Protein AF-0000000065977232 (afdb_homodimer)

Structure (mmCIF, N/CA/C/O backbone):
data_AF-0000000065977232-model_v1
#
loop_
_entity.id
_entity.type
_entity.pdbx_description
1 polymer 'Labda-7,13(16),14-triene synthase'
#
loop_
_atom_site.group_PDB
_atom_site.id
_atom_site.type_symbol
_atom_site.label_atom_id
_atom_site.label_alt_id
_atom_site.label_comp_id
_atom_site.label_asym_id
_atom_site.label_entity_id
_atom_site.label_seq_id
_atom_site.pdbx_PDB_ins_code
_atom_site.Cartn_x
_atom_site.Cartn_y
_atom_site.Cartn_z
_atom_site.occupancy
_atom_site.B_iso_or_equiv
_atom_site.auth_seq_id
_atom_site.auth_comp_id
_atom_site.auth_asym_id
_atom_site.auth_atom_id
_atom_site.pdbx_PDB_model_num
ATOM 1 N N . MET A 1 1 ? -67 -43.469 0.6 1 23.38 1 MET A N 1
ATOM 2 C CA . MET A 1 1 ? -65.938 -43.656 -0.356 1 23.38 1 MET A CA 1
ATOM 3 C C . MET A 1 1 ? -64.562 -43.375 0.299 1 23.38 1 MET A C 1
ATOM 5 O O . MET A 1 1 ? -64.438 -42.438 1.059 1 23.38 1 MET A O 1
ATOM 9 N N . GLY A 1 2 ? -63.688 -44.438 0.351 1 19.88 2 GLY A N 1
ATOM 10 C CA . GLY A 1 2 ? -62.531 -44.906 1.074 1 19.88 2 GLY A CA 1
ATOM 11 C C . GLY A 1 2 ? -61.312 -44 0.884 1 19.88 2 GLY A C 1
ATOM 12 O O . GLY A 1 2 ? -61 -43.625 -0.24 1 19.88 2 GLY A O 1
ATOM 13 N N . ARG A 1 3 ? -61.094 -43.094 1.854 1 22.22 3 ARG A N 1
ATOM 14 C CA . ARG A 1 3 ? -60.031 -42.125 2.018 1 22.22 3 ARG A CA 1
ATOM 15 C C . ARG A 1 3 ? -58.656 -42.75 1.836 1 22.22 3 ARG A C 1
ATOM 17 O O . ARG A 1 3 ? -58.219 -43.531 2.668 1 22.22 3 ARG A O 1
ATOM 24 N N . ARG A 1 4 ? -58.406 -43.156 0.494 1 19.97 4 ARG A N 1
ATOM 25 C CA . ARG A 1 4 ? -57.188 -43.906 0.153 1 19.97 4 ARG A CA 1
ATOM 26 C C . ARG A 1 4 ? -55.969 -43.281 0.789 1 19.97 4 ARG A C 1
ATOM 28 O O . ARG A 1 4 ? -55.844 -42.031 0.848 1 19.97 4 ARG A O 1
ATOM 35 N N . ALA A 1 5 ? -55.219 -44.125 1.531 1 22.23 5 ALA A N 1
ATOM 36 C CA . ALA A 1 5 ? -54.031 -44.219 2.361 1 22.23 5 ALA A CA 1
ATOM 37 C C . ALA A 1 5 ? -52.781 -43.781 1.586 1 22.23 5 ALA A C 1
ATOM 39 O O . ALA A 1 5 ? -52.375 -44.469 0.633 1 22.23 5 ALA A O 1
ATOM 40 N N . ARG A 1 6 ? -52.625 -42.406 1.235 1 21.67 6 ARG A N 1
ATOM 41 C CA . ARG A 1 6 ? -51.5 -41.906 0.473 1 21.67 6 ARG A CA 1
ATOM 42 C C . ARG A 1 6 ? -50.188 -42.375 1.101 1 21.67 6 ARG A C 1
ATOM 44 O O . ARG A 1 6 ? -49.875 -42 2.232 1 21.67 6 ARG A O 1
ATOM 51 N N . SER A 1 7 ? -49.906 -43.625 1.004 1 17.41 7 SER A N 1
ATOM 52 C CA . SER A 1 7 ? -48.719 -44.25 1.588 1 17.41 7 SER A CA 1
ATOM 53 C C . SER A 1 7 ? -47.438 -43.562 1.117 1 17.41 7 SER A C 1
ATOM 55 O O . SER A 1 7 ? -47.25 -43.312 -0.078 1 17.41 7 SER A O 1
ATOM 57 N N . ALA A 1 8 ? -46.938 -42.656 1.9 1 23.11 8 ALA A N 1
ATOM 58 C CA . ALA A 1 8 ? -45.688 -41.906 1.787 1 23.11 8 ALA A CA 1
ATOM 59 C C . ALA A 1 8 ? -44.5 -42.844 1.579 1 23.11 8 ALA A C 1
ATOM 61 O O . ALA A 1 8 ? -44.125 -43.594 2.484 1 23.11 8 ALA A O 1
ATOM 62 N N . ARG A 1 9 ? -44.375 -43.531 0.341 1 20.23 9 ARG A N 1
ATOM 63 C CA . ARG A 1 9 ? -43.281 -44.5 0.112 1 20.23 9 ARG A CA 1
ATOM 64 C C . ARG A 1 9 ? -41.938 -43.844 0.364 1 20.23 9 ARG A C 1
ATOM 66 O O . ARG A 1 9 ? -41.719 -42.688 0.032 1 20.23 9 ARG A O 1
ATOM 73 N N . SER A 1 10 ? -41.219 -44.312 1.379 1 20.75 10 SER A N 1
ATOM 74 C CA . SER A 1 10 ? -39.875 -44.125 1.963 1 20.75 10 SER A CA 1
ATOM 75 C C . SER A 1 10 ? -38.781 -44.344 0.922 1 20.75 10 SER A C 1
ATOM 77 O O . SER A 1 10 ? -38.656 -45.406 0.351 1 20.75 10 SER A O 1
ATOM 79 N N . PHE A 1 11 ? -38.625 -43.406 -0.087 1 22.86 11 PHE A N 1
ATOM 80 C CA . PHE A 1 11 ? -37.562 -43.625 -1.076 1 22.86 11 PHE A CA 1
ATOM 81 C C . PHE A 1 11 ? -36.219 -43.938 -0.397 1 22.86 11 PHE A C 1
ATOM 83 O O . PHE A 1 11 ? -35.719 -43.125 0.397 1 22.86 11 PHE A O 1
ATOM 90 N N . GLY A 1 12 ? -35.938 -45.188 -0.015 1 20.08 12 GLY A N 1
ATOM 91 C CA . GLY A 1 12 ? -34.719 -45.781 0.516 1 20.08 12 GLY A CA 1
ATOM 92 C C . GLY A 1 12 ? -33.5 -45.469 -0.334 1 20.08 12 GLY A C 1
ATOM 93 O O . GLY A 1 12 ? -33.375 -45.969 -1.457 1 20.08 12 GLY A O 1
ATOM 94 N N . VAL A 1 13 ? -33.031 -44.219 -0.534 1 23.62 13 VAL A N 1
ATOM 95 C CA . VAL A 1 13 ? -31.859 -43.969 -1.356 1 23.62 13 VAL A CA 1
ATOM 96 C C . VAL A 1 13 ? -30.688 -44.812 -0.846 1 23.62 13 VAL A C 1
ATOM 98 O O . VAL A 1 13 ? -30.359 -44.781 0.341 1 23.62 13 VAL A O 1
ATOM 101 N N . SER A 1 14 ? -30.547 -46.031 -1.327 1 21.69 14 SER A N 1
ATOM 102 C CA . SER A 1 14 ? -29.453 -46.969 -1.053 1 21.69 14 SER A CA 1
ATOM 103 C C . SER A 1 14 ? -28.094 -46.25 -1.173 1 21.69 14 SER A C 1
ATOM 105 O O . SER A 1 14 ? -27.875 -45.5 -2.105 1 21.69 14 SER A O 1
ATOM 107 N N . PRO A 1 15 ? -27.312 -46.125 -0.093 1 22.8 15 PRO A N 1
ATOM 108 C CA . PRO A 1 15 ? -26 -45.531 0.129 1 22.8 15 PRO A CA 1
ATOM 109 C C . PRO A 1 15 ? -24.906 -46.156 -0.752 1 22.8 15 PRO A C 1
ATOM 111 O O . PRO A 1 15 ? -24.531 -47.312 -0.55 1 22.8 15 PRO A O 1
ATOM 114 N N . LEU A 1 16 ? -25.047 -46.281 -2.049 1 21.75 16 LEU A N 1
ATOM 115 C CA . LEU A 1 16 ? -24.109 -47.125 -2.818 1 21.75 16 LEU A CA 1
ATOM 116 C C . LEU A 1 16 ? -22.672 -46.625 -2.627 1 21.75 16 LEU A C 1
ATOM 118 O O . LEU A 1 16 ? -21.812 -46.875 -3.473 1 21.75 16 LEU A O 1
ATOM 122 N N . TRP A 1 17 ? -22.328 -45.781 -1.615 1 21.39 17 TRP A N 1
ATOM 123 C CA . TRP A 1 17 ? -20.953 -45.312 -1.669 1 21.39 17 TRP A CA 1
ATOM 124 C C . TRP A 1 17 ? -19.969 -46.438 -1.488 1 21.39 17 TRP A C 1
ATOM 126 O O . TRP A 1 17 ? -19.844 -47 -0.397 1 21.39 17 TRP A O 1
ATOM 136 N N . GLY A 1 18 ? -19.906 -47.406 -2.402 1 22.38 18 GLY A N 1
ATOM 137 C CA . GLY A 1 18 ? -18.906 -48.469 -2.309 1 22.38 18 GLY A CA 1
ATOM 138 C C . GLY A 1 18 ? -17.516 -47.938 -1.989 1 22.38 18 GLY A C 1
ATOM 139 O O . GLY A 1 18 ? -17.188 -46.812 -2.332 1 22.38 18 GLY A O 1
ATOM 140 N N . GLY A 1 19 ? -16.891 -48.406 -0.913 1 22.62 19 GLY A N 1
ATOM 141 C CA . GLY A 1 19 ? -15.602 -48.219 -0.288 1 22.62 19 GLY A CA 1
ATOM 142 C C . GLY A 1 19 ? -14.438 -48.438 -1.238 1 22.62 19 GLY A C 1
ATOM 143 O O . GLY A 1 19 ? -14.25 -49.562 -1.734 1 22.62 19 GLY A O 1
ATOM 144 N N . VAL A 1 20 ? -14.172 -47.562 -2.221 1 23.55 20 VAL A N 1
ATOM 145 C CA . VAL A 1 20 ? -13 -47.781 -3.057 1 23.55 20 VAL A CA 1
ATOM 146 C C . VAL A 1 20 ? -11.781 -48.031 -2.176 1 23.55 20 VAL A C 1
ATOM 148 O O . VAL A 1 20 ? -11.414 -47.188 -1.351 1 23.55 20 VAL A O 1
ATOM 151 N N . SER A 1 21 ? -11.617 -49.219 -1.76 1 23.78 21 SER A N 1
ATOM 152 C CA . SER A 1 21 ? -10.375 -49.656 -1.127 1 23.78 21 SER A CA 1
ATOM 153 C C . SER A 1 21 ? -9.164 -49.25 -1.953 1 23.78 21 SER A C 1
ATOM 155 O O . SER A 1 21 ? -9.008 -49.688 -3.1 1 23.78 21 SER A O 1
ATOM 157 N N . VAL A 1 22 ? -8.719 -48.094 -1.783 1 25.11 22 VAL A N 1
ATOM 158 C CA . VAL A 1 22 ? -7.422 -47.719 -2.346 1 25.11 22 VAL A CA 1
ATOM 159 C C . VAL A 1 22 ? -6.344 -48.688 -1.833 1 25.11 22 VAL A C 1
ATOM 161 O O . VAL A 1 22 ? -6.074 -48.719 -0.631 1 25.11 22 VAL A O 1
ATOM 164 N N . ARG A 1 23 ? -6.328 -49.875 -2.393 1 27.67 23 ARG A N 1
ATOM 165 C CA . ARG A 1 23 ? -5.191 -50.75 -2.148 1 27.67 23 ARG A CA 1
ATOM 166 C C . ARG A 1 23 ? -3.881 -50 -2.164 1 27.67 23 ARG A C 1
ATOM 168 O O . ARG A 1 23 ? -3.672 -49.125 -3.025 1 27.67 23 ARG A O 1
ATOM 175 N N . SER A 1 24 ? -3.279 -49.938 -1.035 1 27.5 24 SER A N 1
ATOM 176 C CA . SER A 1 24 ? -1.932 -49.469 -0.716 1 27.5 24 SER A CA 1
ATOM 177 C C . SER A 1 24 ? -0.897 -50.125 -1.63 1 27.5 24 SER A C 1
ATOM 179 O O . SER A 1 24 ? -0.498 -51.281 -1.411 1 27.5 24 SER A O 1
ATOM 181 N N . GLY A 1 25 ? -1.212 -50.312 -2.908 1 25.94 25 GLY A N 1
ATOM 182 C CA . GLY A 1 25 ? -0.118 -50.969 -3.625 1 25.94 25 GLY A CA 1
ATOM 183 C C . GLY A 1 25 ? 1.248 -50.469 -3.193 1 25.94 25 GLY A C 1
ATOM 184 O O . GLY A 1 25 ? 1.358 -49.406 -2.566 1 25.94 25 GLY A O 1
ATOM 185 N N . ASP A 1 26 ? 2.242 -51.406 -3.242 1 28.53 26 ASP A N 1
ATOM 186 C CA . ASP A 1 26 ? 3.666 -51.312 -2.938 1 28.53 26 ASP A CA 1
ATOM 187 C C . ASP A 1 26 ? 4.273 -50.031 -3.541 1 28.53 26 ASP A C 1
ATOM 189 O O . ASP A 1 26 ? 4.219 -49.844 -4.758 1 28.53 26 ASP A O 1
ATOM 193 N N . ARG A 1 27 ? 4.301 -49.031 -2.836 1 31.41 27 ARG A N 1
ATOM 194 C CA . ARG A 1 27 ? 4.902 -47.719 -2.988 1 31.41 27 ARG A CA 1
ATOM 195 C C . ARG A 1 27 ? 6.336 -47.812 -3.494 1 31.41 27 ARG A C 1
ATOM 197 O O . ARG A 1 27 ? 7.219 -47.094 -3.021 1 31.41 27 ARG A O 1
ATOM 204 N N . GLY A 1 28 ? 6.68 -49.125 -3.951 1 28.34 28 GLY A N 1
ATOM 205 C CA . GLY A 1 28 ? 8.133 -49.125 -4 1 28.34 28 GLY A CA 1
ATOM 206 C C . GLY A 1 28 ? 8.711 -47.906 -4.719 1 28.34 28 GLY A C 1
ATOM 207 O O . GLY A 1 28 ? 9.562 -47.219 -4.176 1 28.34 28 GLY A O 1
ATOM 208 N N . GLU A 1 29 ? 8.922 -48.188 -6.074 1 31.62 29 GLU A N 1
ATOM 209 C CA . GLU A 1 29 ? 10.039 -47.625 -6.832 1 31.62 29 GLU A CA 1
ATOM 210 C C . GLU A 1 29 ? 9.828 -46.125 -7.098 1 31.62 29 GLU A C 1
ATOM 212 O O . GLU A 1 29 ? 8.82 -45.75 -7.688 1 31.62 29 GLU A O 1
ATOM 217 N N . ALA A 1 30 ? 10.305 -45.281 -6.285 1 35.72 30 ALA A N 1
ATOM 218 C CA . ALA A 1 30 ? 10.484 -43.844 -6.531 1 35.72 30 ALA A CA 1
ATOM 219 C C . ALA A 1 30 ? 10.797 -43.562 -8 1 35.72 30 ALA A C 1
ATOM 221 O O . ALA A 1 30 ? 11.812 -44.062 -8.523 1 35.72 30 ALA A O 1
ATOM 222 N N . ALA A 1 31 ? 9.898 -43.438 -8.883 1 37.47 31 ALA A N 1
ATOM 223 C CA . ALA A 1 31 ? 10.156 -43 -10.25 1 37.47 31 ALA A CA 1
ATOM 224 C C . ALA A 1 31 ? 11.266 -41.938 -10.273 1 37.47 31 ALA A C 1
ATOM 226 O O . ALA A 1 31 ? 11.203 -40.938 -9.539 1 37.47 31 ALA A O 1
ATOM 227 N N . VAL A 1 32 ? 12.531 -42.25 -10.461 1 35.19 32 VAL A N 1
ATOM 228 C CA . VAL A 1 32 ? 13.703 -41.406 -10.672 1 35.19 32 VAL A CA 1
ATOM 229 C C . VAL A 1 32 ? 13.336 -40.25 -11.586 1 35.19 32 VAL A C 1
ATOM 231 O O . VAL A 1 32 ? 13.234 -40.406 -12.805 1 35.19 32 VAL A O 1
ATOM 234 N N . GLY A 1 33 ? 12.211 -39.469 -11.445 1 42.53 33 GLY A N 1
ATOM 235 C CA . GLY A 1 33 ? 12.125 -38.281 -12.297 1 42.53 33 GLY A CA 1
ATOM 236 C C . GLY A 1 33 ? 13.469 -37.625 -12.523 1 42.53 33 GLY A C 1
ATOM 237 O O . GLY A 1 33 ? 14.422 -37.844 -11.773 1 42.53 33 GLY A O 1
ATOM 238 N N . GLY A 1 34 ? 13.797 -37.312 -13.922 1 53.53 34 GLY A N 1
ATOM 239 C CA . GLY A 1 34 ? 15.031 -36.625 -14.234 1 53.53 34 GLY A CA 1
ATOM 240 C C . GLY A 1 34 ? 15.359 -35.5 -13.242 1 53.53 34 GLY A C 1
ATOM 241 O O . GLY A 1 34 ? 14.547 -35.188 -12.375 1 53.53 34 GLY A O 1
ATOM 242 N N . LEU A 1 35 ? 16.641 -35.094 -13.156 1 67.12 35 LEU A N 1
ATOM 243 C CA . LEU A 1 35 ? 17.234 -34 -12.375 1 67.12 35 LEU A CA 1
ATOM 244 C C . LEU A 1 35 ? 16.438 -32.719 -12.57 1 67.12 35 LEU A C 1
ATOM 246 O O . LEU A 1 35 ? 16.109 -32.344 -13.695 1 67.12 35 LEU A O 1
ATOM 250 N N . TRP A 1 36 ? 15.641 -32.219 -11.547 1 79.88 36 TRP A N 1
ATOM 251 C CA . TRP A 1 36 ? 14.93 -30.953 -11.445 1 79.88 36 TRP A CA 1
ATOM 252 C C . TRP A 1 36 ? 13.484 -31.094 -11.922 1 79.88 36 TRP A C 1
ATOM 254 O O . TRP A 1 36 ? 12.961 -30.219 -12.609 1 79.88 36 TRP A O 1
ATOM 264 N N . GLU A 1 37 ? 12.883 -32.281 -11.773 1 81.88 37 GLU A N 1
ATOM 265 C CA . GLU A 1 37 ? 11.492 -32.469 -12.164 1 81.88 37 GLU A CA 1
ATOM 266 C C . GLU A 1 37 ? 10.539 -31.859 -11.141 1 81.88 37 GLU A C 1
ATOM 268 O O . GLU A 1 37 ? 10.609 -32.188 -9.953 1 81.88 37 GLU A O 1
ATOM 273 N N . VAL A 1 38 ? 9.586 -31 -11.641 1 85.75 38 VAL A N 1
ATOM 274 C CA . VAL A 1 38 ? 8.555 -30.406 -10.789 1 85.75 38 VAL A CA 1
ATOM 275 C C . VAL A 1 38 ? 7.492 -31.438 -10.461 1 85.75 38 VAL A C 1
ATOM 277 O O . VAL A 1 38 ? 7.051 -32.188 -11.336 1 85.75 38 VAL A O 1
ATOM 280 N N . PRO A 1 39 ? 7.113 -31.562 -9.188 1 87.75 39 PRO A N 1
ATOM 281 C CA . PRO A 1 39 ? 6.086 -32.531 -8.812 1 87.75 39 PRO A CA 1
ATOM 282 C C . PRO A 1 39 ? 4.797 -32.375 -9.609 1 87.75 39 PRO A C 1
ATOM 284 O O . PRO A 1 39 ? 4.402 -31.25 -9.93 1 87.75 39 PRO A O 1
ATOM 287 N N . ASP A 1 40 ? 4.164 -33.5 -9.828 1 87.19 40 ASP A N 1
ATOM 288 C CA . ASP A 1 40 ? 2.959 -33.5 -10.648 1 87.19 40 ASP A CA 1
ATOM 289 C C . ASP A 1 40 ? 1.702 -33.531 -9.781 1 87.19 40 ASP A C 1
ATOM 291 O O . ASP A 1 40 ? 1.176 -34.625 -9.492 1 87.19 40 ASP A O 1
ATOM 295 N N . PHE A 1 41 ? 1.209 -32.438 -9.398 1 91 41 PHE A N 1
ATOM 296 C CA . PHE A 1 41 ? -0.028 -32.344 -8.633 1 91 41 PHE A CA 1
ATOM 297 C C . PHE A 1 41 ? -1.142 -31.734 -9.477 1 91 41 PHE A C 1
ATOM 299 O O . PHE A 1 41 ? -2.219 -31.422 -8.961 1 91 41 PHE A O 1
ATOM 306 N N . TRP A 1 42 ? -0.962 -31.562 -10.703 1 87.81 42 TRP A N 1
ATOM 307 C CA . TRP A 1 42 ? -1.841 -30.797 -11.578 1 87.81 42 TRP A CA 1
ATOM 308 C C . TRP A 1 42 ? -3.172 -31.516 -11.781 1 87.81 42 TRP A C 1
ATOM 310 O O . TRP A 1 42 ? -4.195 -30.875 -12.023 1 87.81 42 TRP A O 1
ATOM 320 N N . GLY A 1 43 ? -3.182 -32.812 -11.695 1 90.38 43 GLY A N 1
ATOM 321 C CA . GLY A 1 43 ? -4.398 -33.594 -11.859 1 90.38 43 GLY A CA 1
ATOM 322 C C . GLY A 1 43 ? -5.461 -33.25 -10.828 1 90.38 43 GLY A C 1
ATOM 323 O O . GLY A 1 43 ? -6.633 -33.594 -11 1 90.38 43 GLY A O 1
ATOM 324 N N . LEU A 1 44 ? -5.09 -32.562 -9.781 1 94.94 44 LEU A N 1
ATOM 325 C CA . LEU A 1 44 ? -6.008 -32.188 -8.711 1 94.94 44 LEU A CA 1
ATOM 326 C C . LEU A 1 44 ? -6.922 -31.047 -9.133 1 94.94 44 LEU A C 1
ATOM 328 O O . LEU A 1 44 ? -7.93 -30.781 -8.484 1 94.94 44 LEU A O 1
ATOM 332 N N . PHE A 1 45 ? -6.59 -30.375 -10.242 1 96.31 45 PHE A N 1
ATOM 333 C CA . PHE A 1 45 ? -7.293 -29.141 -10.594 1 96.31 45 PHE A CA 1
ATOM 334 C C . PHE A 1 45 ? -7.727 -29.172 -12.055 1 96.31 45 PHE A C 1
ATOM 336 O O . PHE A 1 45 ? -6.992 -29.656 -12.914 1 96.31 45 PHE A O 1
ATOM 343 N N . PRO A 1 46 ? -8.938 -28.656 -12.32 1 94.75 46 PRO A N 1
ATOM 344 C CA . PRO A 1 46 ? -9.336 -28.484 -13.719 1 94.75 46 PRO A CA 1
ATOM 345 C C . PRO A 1 46 ? -8.578 -27.375 -14.43 1 94.75 46 PRO A C 1
ATOM 347 O O . PRO A 1 46 ? -8.023 -26.484 -13.781 1 94.75 46 PRO A O 1
ATOM 350 N N . SER A 1 47 ? -8.453 -27.453 -15.695 1 92.31 47 SER A N 1
ATOM 351 C CA . SER A 1 47 ? -7.781 -26.438 -16.484 1 92.31 47 SER A CA 1
ATOM 352 C C . SER A 1 47 ? -8.562 -26.125 -17.766 1 92.31 47 SER A C 1
ATOM 354 O O . SER A 1 47 ? -9.008 -27.031 -18.469 1 92.31 47 SER A O 1
ATOM 356 N N . ARG A 1 48 ? -8.828 -24.891 -17.953 1 92.62 48 ARG A N 1
ATOM 357 C CA . ARG A 1 48 ? -9.453 -24.344 -19.156 1 92.62 48 ARG A CA 1
ATOM 358 C C . ARG A 1 48 ? -8.797 -23.031 -19.578 1 92.62 48 ARG A C 1
ATOM 360 O O . ARG A 1 48 ? -8.195 -22.344 -18.75 1 92.62 48 ARG A O 1
ATOM 367 N N . ILE A 1 49 ? -8.812 -22.766 -20.844 1 94.75 49 ILE A N 1
ATOM 368 C CA . ILE A 1 49 ? -8.32 -21.5 -21.359 1 94.75 49 ILE A CA 1
ATOM 369 C C . ILE A 1 49 ? -9.469 -20.703 -21.984 1 94.75 49 ILE A C 1
ATOM 371 O O . ILE A 1 49 ? -10.352 -21.281 -22.609 1 94.75 49 ILE A O 1
ATOM 375 N N . SER A 1 50 ? -9.469 -19.438 -21.734 1 96.81 50 SER A N 1
ATOM 376 C CA . SER A 1 50 ? -10.477 -18.594 -22.344 1 96.81 50 SER A CA 1
ATOM 377 C C . SER A 1 50 ? -10.43 -18.688 -23.875 1 96.81 50 SER A C 1
ATOM 379 O O . SER A 1 50 ? -9.352 -18.672 -24.453 1 96.81 50 SER A O 1
ATOM 381 N N . PRO A 1 51 ? -11.57 -18.75 -24.562 1 96.94 51 PRO A N 1
ATOM 382 C CA . PRO A 1 51 ? -11.562 -18.719 -26.031 1 96.94 51 PRO A CA 1
ATOM 383 C C . PRO A 1 51 ? -11.023 -17.406 -26.594 1 96.94 51 PRO A C 1
ATOM 385 O O . PRO A 1 51 ? -10.734 -17.328 -27.781 1 96.94 51 PRO A O 1
ATOM 388 N N . LEU A 1 52 ? -10.867 -16.453 -25.734 1 97.62 52 LEU A N 1
ATOM 389 C CA . LEU A 1 52 ? -10.414 -15.125 -26.156 1 97.62 52 LEU A CA 1
ATOM 390 C C . LEU A 1 52 ? -8.898 -15 -26.031 1 97.62 52 LEU A C 1
ATOM 392 O O . LEU A 1 52 ? -8.344 -13.922 -26.25 1 97.62 52 LEU A O 1
ATOM 396 N N . ALA A 1 53 ? -8.227 -16.062 -25.719 1 96.12 53 ALA A N 1
ATOM 397 C CA . ALA A 1 53 ? -6.805 -16.047 -25.391 1 96.12 53 ALA A CA 1
ATOM 398 C C . ALA A 1 53 ? -5.996 -15.375 -26.5 1 96.12 53 ALA A C 1
ATOM 400 O O . ALA A 1 53 ? -5.148 -14.523 -26.219 1 96.12 53 ALA A O 1
ATOM 401 N N . GLY A 1 54 ? -6.23 -15.758 -27.719 1 95.19 54 GLY A N 1
ATOM 402 C CA . GLY A 1 54 ? -5.512 -15.18 -28.844 1 95.19 54 GLY A CA 1
ATOM 403 C C . GLY A 1 54 ? -5.738 -13.688 -28.984 1 95.19 54 GLY A C 1
ATOM 404 O O . GLY A 1 54 ? -4.785 -12.93 -29.172 1 95.19 54 GLY A O 1
ATOM 405 N N . GLU A 1 55 ? -6.973 -13.297 -28.938 1 97 55 GLU A N 1
ATOM 406 C CA . GLU A 1 55 ? -7.344 -11.891 -29.062 1 97 55 GLU A CA 1
ATOM 407 C C . GLU A 1 55 ? -6.738 -11.047 -27.953 1 97 55 GLU A C 1
ATOM 409 O O . GLU A 1 55 ? -6.246 -9.945 -28.188 1 97 55 GLU A O 1
ATOM 414 N N . VAL A 1 56 ? -6.781 -11.562 -26.781 1 97.12 56 VAL A N 1
ATOM 415 C CA . VAL A 1 56 ? -6.246 -10.852 -25.625 1 97.12 56 VAL A CA 1
ATOM 416 C C . VAL A 1 56 ? -4.73 -10.711 -25.766 1 97.12 56 VAL A C 1
ATOM 418 O O . VAL A 1 56 ? -4.176 -9.648 -25.5 1 97.12 56 VAL A O 1
ATOM 421 N N . GLU A 1 57 ? -4.07 -11.773 -26.188 1 95.38 57 GLU A N 1
ATOM 422 C CA . GLU A 1 57 ? -2.623 -11.742 -26.375 1 95.38 57 GLU A CA 1
ATOM 423 C C . GLU A 1 57 ? -2.227 -10.688 -27.406 1 95.38 57 GLU A C 1
ATOM 425 O O . GLU A 1 57 ? -1.333 -9.875 -27.172 1 95.38 57 GLU A O 1
ATOM 430 N N . SER A 1 58 ? -2.875 -10.703 -28.547 1 95.5 58 SER A N 1
ATOM 431 C CA . SER A 1 58 ? -2.582 -9.742 -29.609 1 95.5 58 SER A CA 1
ATOM 432 C C . SER A 1 58 ? -2.9 -8.32 -29.172 1 95.5 58 SER A C 1
ATOM 434 O O . SER A 1 58 ? -2.143 -7.391 -29.469 1 95.5 58 SER A O 1
ATOM 436 N N . GLY A 1 59 ? -4.039 -8.164 -28.531 1 96.25 59 GLY A N 1
ATOM 437 C CA . GLY A 1 59 ? -4.43 -6.848 -28.062 1 96.25 59 GLY A CA 1
ATOM 438 C C . GLY A 1 59 ? -3.453 -6.27 -27.047 1 96.25 59 GLY A C 1
ATOM 439 O O . GLY A 1 59 ? -3.141 -5.078 -27.094 1 96.25 59 GLY A O 1
ATOM 440 N N . THR A 1 60 ? -3.014 -7.086 -26.125 1 96.25 60 THR A N 1
ATOM 441 C CA . THR A 1 60 ? -2.066 -6.645 -25.094 1 96.25 60 THR A CA 1
ATOM 442 C C . THR A 1 60 ? -0.731 -6.266 -25.734 1 96.25 60 THR A C 1
ATOM 444 O O . THR A 1 60 ? -0.088 -5.305 -25.297 1 96.25 60 THR A O 1
ATOM 447 N N . ARG A 1 61 ? -0.291 -6.973 -26.75 1 93.31 61 ARG A N 1
ATOM 448 C CA . ARG A 1 61 ? 0.936 -6.629 -27.453 1 93.31 61 ARG A CA 1
ATOM 449 C C . ARG A 1 61 ? 0.825 -5.258 -28.109 1 93.31 61 ARG A C 1
ATOM 451 O O . ARG A 1 61 ? 1.755 -4.453 -28.031 1 93.31 61 ARG A O 1
ATOM 458 N N . VAL A 1 62 ? -0.283 -5.027 -28.75 1 94.62 62 VAL A N 1
ATOM 459 C CA . VAL A 1 62 ? -0.527 -3.742 -29.391 1 94.62 62 VAL A CA 1
ATOM 460 C C . VAL A 1 62 ? -0.538 -2.631 -28.344 1 94.62 62 VAL A C 1
ATOM 462 O O . VAL A 1 62 ? 0.015 -1.552 -28.578 1 94.62 62 VAL A O 1
ATOM 465 N N . TRP A 1 63 ? -1.17 -2.916 -27.25 1 96.44 63 TRP A N 1
ATOM 466 C CA . TRP A 1 63 ? -1.237 -1.951 -26.156 1 96.44 63 TRP A CA 1
ATOM 467 C C . TRP A 1 63 ? 0.158 -1.609 -25.641 1 96.44 63 TRP A C 1
ATOM 469 O O . TRP A 1 63 ? 0.488 -0.436 -25.453 1 96.44 63 TRP A O 1
ATOM 479 N N . LEU A 1 64 ? 0.973 -2.586 -25.453 1 94.44 64 LEU A N 1
ATOM 480 C CA . LEU A 1 64 ? 2.346 -2.402 -24.984 1 94.44 64 LEU A CA 1
ATOM 481 C C . LEU A 1 64 ? 3.141 -1.556 -25.984 1 94.44 64 LEU A C 1
ATOM 483 O O . LEU A 1 64 ? 3.863 -0.641 -25.578 1 94.44 64 LEU A O 1
ATOM 487 N N . ASP A 1 65 ? 3.004 -1.865 -27.219 1 92.31 65 ASP A N 1
ATOM 488 C CA . ASP A 1 65 ? 3.707 -1.138 -28.266 1 92.31 65 ASP A CA 1
ATOM 489 C C . ASP A 1 65 ? 3.227 0.31 -28.359 1 92.31 65 ASP A C 1
ATOM 491 O O . ASP A 1 65 ? 4.023 1.223 -28.578 1 92.31 65 ASP A O 1
ATOM 495 N N . GLY A 1 66 ? 1.968 0.443 -28.219 1 94.94 66 GLY A N 1
ATOM 496 C CA . GLY A 1 66 ? 1.4 1.781 -28.266 1 94.94 66 GLY A CA 1
ATOM 497 C C . GLY A 1 66 ? 1.942 2.689 -27.172 1 94.94 66 GLY A C 1
ATOM 498 O O . GLY A 1 66 ? 2.131 3.887 -27.391 1 94.94 66 GLY A O 1
ATOM 499 N N . TRP A 1 67 ? 2.234 2.121 -26.031 1 95.19 67 TRP A N 1
ATOM 500 C CA . TRP A 1 67 ? 2.75 2.889 -24.906 1 95.19 67 TRP A CA 1
ATOM 501 C C . TRP A 1 67 ? 4.273 2.951 -24.938 1 95.19 67 TRP A C 1
ATOM 503 O O . TRP A 1 67 ? 4.891 3.666 -24.141 1 95.19 67 TRP A O 1
ATOM 513 N N . ARG A 1 68 ? 4.891 2.148 -25.781 1 92.56 68 ARG A N 1
ATOM 514 C CA . ARG A 1 68 ? 6.344 2.096 -25.906 1 92.56 68 ARG A CA 1
ATOM 515 C C . ARG A 1 68 ? 7 1.797 -24.562 1 92.56 68 ARG A C 1
ATOM 517 O O . ARG A 1 68 ? 7.965 2.461 -24.188 1 92.56 68 ARG A O 1
ATOM 524 N N . LEU A 1 69 ? 6.488 0.859 -23.859 1 91.81 69 LEU A N 1
ATOM 525 C CA . LEU A 1 69 ? 6.973 0.534 -22.516 1 91.81 69 LEU A CA 1
ATOM 526 C C . LEU A 1 69 ? 8.258 -0.282 -22.594 1 91.81 69 LEU A C 1
ATOM 528 O O . LEU A 1 69 ? 9.047 -0.293 -21.641 1 91.81 69 LEU A O 1
ATOM 532 N N . VAL A 1 70 ? 8.414 -1.021 -23.641 1 88.19 70 VAL A N 1
ATOM 533 C CA . VAL A 1 70 ? 9.594 -1.87 -23.766 1 88.19 70 VAL A CA 1
ATOM 534 C C . VAL A 1 70 ? 10.234 -1.667 -25.141 1 88.19 70 VAL A C 1
ATOM 536 O O . VAL A 1 70 ? 9.539 -1.372 -26.125 1 88.19 70 VAL A O 1
ATOM 539 N N . GLU A 1 71 ? 11.531 -1.755 -25.078 1 81.12 71 GLU A N 1
ATOM 540 C CA . GLU A 1 71 ? 12.25 -1.746 -26.359 1 81.12 71 GLU A CA 1
ATOM 541 C C . GLU A 1 71 ? 12.086 -3.076 -27.078 1 81.12 71 GLU A C 1
ATOM 543 O O . GLU A 1 71 ? 11.766 -4.094 -26.469 1 81.12 71 GLU A O 1
ATOM 548 N N . GLU A 1 72 ? 12.258 -2.957 -28.281 1 73 72 GLU A N 1
ATOM 549 C CA . GLU A 1 72 ? 12.07 -4.141 -29.125 1 73 72 GLU A CA 1
ATOM 550 C C . GLU A 1 72 ? 13.078 -5.234 -28.766 1 73 72 GLU A C 1
ATOM 552 O O . GLU A 1 72 ? 12.742 -6.418 -28.75 1 73 72 GLU A O 1
ATOM 557 N N . ALA A 1 73 ? 14.281 -4.844 -28.438 1 74.31 73 ALA A N 1
ATOM 558 C CA . ALA A 1 73 ? 15.289 -5.84 -28.078 1 74.31 73 ALA A CA 1
ATOM 559 C C . ALA A 1 73 ? 15.438 -5.961 -26.562 1 74.31 73 ALA A C 1
ATOM 561 O O . ALA A 1 73 ? 14.977 -5.094 -25.828 1 74.31 73 ALA A O 1
ATOM 562 N N . GLY A 1 74 ? 15.859 -7.176 -26.062 1 79.94 74 GLY A N 1
ATOM 563 C CA . GLY A 1 74 ? 16.094 -7.391 -24.641 1 79.94 74 GLY A CA 1
ATOM 564 C C . GLY A 1 74 ? 14.812 -7.648 -23.875 1 79.94 74 GLY A C 1
ATOM 565 O O . GLY A 1 74 ? 14.133 -8.656 -24.094 1 79.94 74 GLY A O 1
ATOM 566 N N . PRO A 1 75 ? 14.469 -6.785 -23.062 1 73.44 75 PRO A N 1
ATOM 567 C CA . PRO A 1 75 ? 13.281 -6.965 -22.234 1 73.44 75 PRO A CA 1
ATOM 568 C C . PRO A 1 75 ? 12 -7.113 -23.047 1 73.44 75 PRO A C 1
ATOM 570 O O . PRO A 1 75 ? 11.094 -7.859 -22.672 1 73.44 75 PRO A O 1
ATOM 573 N N . GLY A 1 76 ? 11.953 -6.406 -24.109 1 77.88 76 GLY A N 1
ATOM 574 C CA . GLY A 1 76 ? 10.781 -6.504 -24.953 1 77.88 76 GLY A CA 1
ATOM 575 C C . GLY A 1 76 ? 10.594 -7.887 -25.562 1 77.88 76 GLY A C 1
ATOM 576 O O . GLY A 1 76 ? 9.469 -8.391 -25.641 1 77.88 76 GLY A O 1
ATOM 577 N N . GLU A 1 77 ? 11.672 -8.469 -25.922 1 77.94 77 GLU A N 1
ATOM 578 C CA . GLU A 1 77 ? 11.617 -9.82 -26.484 1 77.94 77 GLU A CA 1
ATOM 579 C C . GLU A 1 77 ? 11.164 -10.828 -25.438 1 77.94 77 GLU A C 1
ATOM 581 O O . GLU A 1 77 ? 10.367 -11.719 -25.734 1 77.94 77 GLU A O 1
ATOM 586 N N . ARG A 1 78 ? 11.641 -10.664 -24.297 1 76.88 78 ARG A N 1
ATOM 587 C CA . ARG A 1 78 ? 11.273 -11.562 -23.203 1 76.88 78 ARG A CA 1
ATOM 588 C C . ARG A 1 78 ? 9.789 -11.43 -22.859 1 76.88 78 ARG A C 1
ATOM 590 O O . ARG A 1 78 ? 9.117 -12.438 -22.625 1 76.88 78 ARG A O 1
ATOM 597 N N . LEU A 1 79 ? 9.414 -10.227 -22.812 1 80.88 79 LEU A N 1
ATOM 598 C CA . LEU A 1 79 ? 8.008 -9.984 -22.5 1 80.88 79 LEU A CA 1
ATOM 599 C C . LEU A 1 79 ? 7.105 -10.57 -23.578 1 80.88 79 LEU A C 1
ATOM 601 O O . LEU A 1 79 ? 6.082 -11.188 -23.266 1 80.88 79 LEU A O 1
ATOM 605 N N . LYS A 1 80 ? 7.52 -10.383 -24.797 1 76.88 80 LYS A N 1
ATOM 606 C CA . LYS A 1 80 ? 6.738 -10.953 -25.891 1 76.88 80 LYS A CA 1
ATOM 607 C C . LYS A 1 80 ? 6.727 -12.477 -25.828 1 76.88 80 LYS A C 1
ATOM 609 O O . LYS A 1 80 ? 5.707 -13.109 -26.094 1 76.88 80 LYS A O 1
ATOM 614 N N . ALA A 1 81 ? 7.754 -13 -25.375 1 75.75 81 ALA A N 1
ATOM 615 C CA . ALA A 1 81 ? 7.875 -14.453 -25.266 1 75.75 81 ALA A CA 1
ATOM 616 C C . ALA A 1 81 ? 7.051 -14.992 -24.109 1 75.75 81 ALA A C 1
ATOM 618 O O . ALA A 1 81 ? 6.645 -16.156 -24.109 1 75.75 81 ALA A O 1
ATOM 619 N N . SER A 1 82 ? 6.828 -14.203 -23.141 1 80.25 82 SER A N 1
ATOM 620 C CA . SER A 1 82 ? 6.121 -14.633 -21.938 1 80.25 82 SER A CA 1
ATOM 621 C C . SER A 1 82 ? 4.637 -14.844 -22.219 1 80.25 82 SER A C 1
ATOM 623 O O . SER A 1 82 ? 3.951 -15.539 -21.453 1 80.25 82 SER A O 1
ATOM 625 N N . LYS A 1 83 ? 4.125 -14.312 -23.234 1 86.06 83 LYS A N 1
ATOM 626 C CA . LYS A 1 83 ? 2.725 -14.453 -23.625 1 86.06 83 LYS A CA 1
ATOM 627 C C . LYS A 1 83 ? 1.793 -14.172 -22.453 1 86.06 83 LYS A C 1
ATOM 629 O O . LYS A 1 83 ? 0.94 -14.992 -22.109 1 86.06 83 LYS A O 1
ATOM 634 N N . VAL A 1 84 ? 1.891 -13 -21.922 1 91.62 84 VAL A N 1
ATOM 635 C CA . VAL A 1 84 ? 1.173 -12.57 -20.719 1 91.62 84 VAL A CA 1
ATOM 636 C C . VAL A 1 84 ? -0.332 -12.703 -20.938 1 91.62 84 VAL A C 1
ATOM 638 O O . VAL A 1 84 ? -1.069 -13.102 -20.047 1 91.62 84 VAL A O 1
ATOM 641 N N . GLY A 1 85 ? -0.806 -12.305 -22.109 1 93.75 85 GLY A N 1
ATOM 642 C CA . GLY A 1 85 ? -2.223 -12.43 -22.422 1 93.75 85 GLY A CA 1
ATOM 643 C C . GLY A 1 85 ? -2.734 -13.852 -22.297 1 93.75 85 GLY A C 1
ATOM 644 O O . GLY A 1 85 ? -3.812 -14.086 -21.75 1 93.75 85 GLY A O 1
ATOM 645 N N . ARG A 1 86 ? -2.018 -14.773 -22.828 1 91.94 86 ARG A N 1
ATOM 646 C CA . ARG A 1 86 ? -2.396 -16.172 -22.75 1 91.94 86 ARG A CA 1
ATOM 647 C C . ARG A 1 86 ? -2.387 -16.672 -21.312 1 91.94 86 ARG A C 1
ATOM 649 O O . ARG A 1 86 ? -3.258 -17.453 -20.906 1 91.94 86 ARG A O 1
ATOM 656 N N . LEU A 1 87 ? -1.403 -16.266 -20.531 1 91.88 87 LEU A N 1
ATOM 657 C CA . LEU A 1 87 ? -1.321 -16.656 -19.125 1 91.88 87 LEU A CA 1
ATOM 658 C C . LEU A 1 87 ? -2.553 -16.172 -18.375 1 91.88 87 LEU A C 1
ATOM 660 O O . LEU A 1 87 ? -3.109 -16.906 -17.547 1 91.88 87 LEU A O 1
ATOM 664 N N . VAL A 1 88 ? -2.938 -14.984 -18.641 1 96.31 88 VAL A N 1
ATOM 665 C CA . VAL A 1 88 ? -4.105 -14.414 -17.984 1 96.31 88 VAL A CA 1
ATOM 666 C C . VAL A 1 88 ? -5.367 -15.148 -18.422 1 96.31 88 VAL A C 1
ATOM 668 O O . VAL A 1 88 ? -6.266 -15.391 -17.609 1 96.31 88 VAL A O 1
ATOM 671 N N . ALA A 1 89 ? -5.418 -15.562 -19.672 1 96.19 89 ALA A N 1
ATOM 672 C CA . ALA A 1 89 ? -6.562 -16.297 -20.219 1 96.19 89 ALA A CA 1
ATOM 673 C C . ALA A 1 89 ? -6.664 -17.688 -19.578 1 96.19 89 ALA A C 1
ATOM 675 O O . ALA A 1 89 ? -7.754 -18.266 -19.516 1 96.19 89 ALA A O 1
ATOM 676 N N . LEU A 1 90 ? -5.566 -18.219 -19.188 1 94.75 90 LEU A N 1
ATOM 677 C CA . LEU A 1 90 ? -5.539 -19.5 -18.5 1 94.75 90 LEU A CA 1
ATOM 678 C C . LEU A 1 90 ? -5.957 -19.328 -17.047 1 94.75 90 LEU A C 1
ATOM 680 O O . LEU A 1 90 ? -6.625 -20.203 -16.484 1 94.75 90 LEU A O 1
ATOM 684 N N . ALA A 1 91 ? -5.59 -18.25 -16.422 1 96.31 91 ALA A N 1
ATOM 685 C CA . ALA A 1 91 ? -5.887 -18 -15.016 1 96.31 91 ALA A CA 1
ATOM 686 C C . ALA A 1 91 ? -7.367 -17.703 -14.812 1 96.31 91 ALA A C 1
ATOM 688 O O . ALA A 1 91 ? -7.953 -18.094 -13.797 1 96.31 91 ALA A O 1
ATOM 689 N N . TYR A 1 92 ? -7.945 -16.953 -15.789 1 97.56 92 TYR A N 1
ATOM 690 C CA . TYR A 1 92 ? -9.336 -16.516 -15.688 1 97.56 92 TYR A CA 1
ATOM 691 C C . TYR A 1 92 ? -10.125 -16.938 -16.922 1 97.56 92 TYR A C 1
ATOM 693 O O . TYR A 1 92 ? -10.609 -16.078 -17.672 1 97.56 92 TYR A O 1
ATOM 701 N N . PRO A 1 93 ? -10.43 -18.141 -17.078 1 96.81 93 PRO A N 1
ATOM 702 C CA . PRO A 1 93 ? -10.984 -18.641 -18.344 1 96.81 93 PRO A CA 1
ATOM 703 C C . PRO A 1 93 ? -12.398 -18.125 -18.609 1 96.81 93 PRO A C 1
ATOM 705 O O . PRO A 1 93 ? -12.852 -18.109 -19.75 1 96.81 93 PRO A O 1
ATOM 708 N N . ASP A 1 94 ? -13.117 -17.656 -17.547 1 96.12 94 ASP A N 1
ATOM 709 C CA . ASP A 1 94 ? -14.516 -17.266 -17.719 1 96.12 94 ASP A CA 1
ATOM 710 C C . ASP A 1 94 ? -14.688 -15.758 -17.625 1 96.12 94 ASP A C 1
ATOM 712 O O . ASP A 1 94 ? -15.812 -15.258 -17.562 1 96.12 94 ASP A O 1
ATOM 716 N N . ALA A 1 95 ? -13.594 -15.039 -17.547 1 98.12 95 ALA A N 1
ATOM 717 C CA . ALA A 1 95 ? -13.688 -13.594 -17.359 1 98.12 95 ALA A CA 1
ATOM 718 C C . ALA A 1 95 ? -14.32 -12.93 -18.578 1 98.12 95 ALA A C 1
ATOM 720 O O . ALA A 1 95 ? -14.078 -13.344 -19.719 1 98.12 95 ALA A O 1
ATOM 721 N N . PRO A 1 96 ? -15.148 -11.875 -18.344 1 97.81 96 PRO A N 1
ATOM 722 C CA . PRO A 1 96 ? -15.625 -11.078 -19.484 1 97.81 96 PRO A CA 1
ATOM 723 C C . PRO A 1 96 ? -14.492 -10.477 -20.297 1 97.81 96 PRO A C 1
ATOM 725 O O . PRO A 1 96 ? -13.422 -10.172 -19.766 1 97.81 96 PRO A O 1
ATOM 728 N N . ALA A 1 97 ? -14.758 -10.266 -21.562 1 97.81 97 ALA A N 1
ATOM 729 C CA . ALA A 1 97 ? -13.742 -9.898 -22.531 1 97.81 97 ALA A CA 1
ATOM 730 C C . ALA A 1 97 ? -12.984 -8.641 -22.094 1 97.81 97 ALA A C 1
ATOM 732 O O . ALA A 1 97 ? -11.758 -8.633 -22.062 1 97.81 97 ALA A O 1
ATOM 733 N N . ASP A 1 98 ? -13.703 -7.566 -21.703 1 98.19 98 ASP A N 1
ATOM 734 C CA . ASP A 1 98 ? -13.07 -6.297 -21.359 1 98.19 98 ASP A CA 1
ATOM 735 C C . ASP A 1 98 ? -12.227 -6.43 -20.094 1 98.19 98 ASP A C 1
ATOM 737 O O . ASP A 1 98 ? -11.141 -5.848 -20 1 98.19 98 ASP A O 1
ATOM 741 N N . LEU A 1 99 ? -12.758 -7.172 -19.188 1 98.56 99 LEU A N 1
ATOM 742 C CA . LEU A 1 99 ? -12.023 -7.371 -17.938 1 98.56 99 LEU A CA 1
ATOM 743 C C . LEU A 1 99 ? -10.789 -8.234 -18.156 1 98.56 99 LEU A C 1
ATOM 745 O O . LEU A 1 99 ? -9.727 -7.965 -17.594 1 98.56 99 LEU A O 1
ATOM 749 N N . LEU A 1 100 ? -10.922 -9.258 -18.938 1 98.62 100 LEU A N 1
ATOM 750 C CA . LEU A 1 100 ? -9.789 -10.117 -19.281 1 98.62 100 LEU A CA 1
ATOM 751 C C . LEU A 1 100 ? -8.695 -9.32 -19.984 1 98.62 100 LEU A C 1
ATOM 753 O O . LEU A 1 100 ? -7.516 -9.469 -19.656 1 98.62 100 LEU A O 1
ATOM 757 N N . ARG A 1 101 ? -9.086 -8.508 -20.906 1 98.56 101 ARG A N 1
ATOM 758 C CA . ARG A 1 101 ? -8.148 -7.641 -21.609 1 98.56 101 ARG A CA 1
ATOM 759 C C . ARG A 1 101 ? -7.457 -6.684 -20.656 1 98.56 101 ARG A C 1
ATOM 761 O O . ARG A 1 101 ? -6.242 -6.488 -20.734 1 98.56 101 ARG A O 1
ATOM 768 N N . TRP A 1 102 ? -8.195 -6.105 -19.812 1 98.75 102 TRP A N 1
ATOM 769 C CA . TRP A 1 102 ? -7.648 -5.172 -18.844 1 98.75 102 TRP A CA 1
ATOM 770 C C . TRP A 1 102 ? -6.648 -5.867 -17.922 1 98.75 102 TRP A C 1
ATOM 772 O O . TRP A 1 102 ? -5.562 -5.344 -17.672 1 98.75 102 TRP A O 1
ATOM 782 N N . ALA A 1 103 ? -7.027 -7.051 -17.422 1 98.75 103 ALA A N 1
ATOM 783 C CA . ALA A 1 103 ? -6.133 -7.812 -16.547 1 98.75 103 ALA A CA 1
ATOM 784 C C . ALA A 1 103 ? -4.824 -8.141 -17.266 1 98.75 103 ALA A C 1
ATOM 786 O O . ALA A 1 103 ? -3.744 -8.016 -16.688 1 98.75 103 ALA A O 1
ATOM 787 N N . ALA A 1 104 ? -4.938 -8.539 -18.484 1 98.19 104 ALA A N 1
ATOM 788 C CA . ALA A 1 104 ? -3.746 -8.844 -19.281 1 98.19 104 ALA A CA 1
ATOM 789 C C . ALA A 1 104 ? -2.855 -7.613 -19.422 1 98.19 104 ALA A C 1
ATOM 791 O O . ALA A 1 104 ? -1.635 -7.703 -19.266 1 98.19 104 ALA A O 1
ATOM 792 N N . ASP A 1 105 ? -3.438 -6.484 -19.734 1 98.38 105 ASP A N 1
ATOM 793 C CA . ASP A 1 105 ? -2.674 -5.246 -19.875 1 98.38 105 ASP A CA 1
ATOM 794 C C . ASP A 1 105 ? -2.008 -4.867 -18.547 1 98.38 105 ASP A C 1
ATOM 796 O O . ASP A 1 105 ? -0.871 -4.395 -18.531 1 98.38 105 ASP A O 1
ATOM 800 N N . LEU A 1 106 ? -2.721 -5.035 -17.453 1 98.75 106 LEU A N 1
ATOM 801 C CA . LEU A 1 106 ? -2.16 -4.734 -16.141 1 98.75 106 LEU A CA 1
ATOM 802 C C . LEU A 1 106 ? -0.938 -5.602 -15.859 1 98.75 106 LEU A C 1
ATOM 804 O O . LEU A 1 106 ? 0.103 -5.098 -15.438 1 98.75 106 LEU A O 1
ATOM 808 N N . PHE A 1 107 ? -1.027 -6.887 -16.109 1 97.88 107 PHE A N 1
ATOM 809 C CA . PHE A 1 107 ? 0.097 -7.781 -15.852 1 97.88 107 PHE A CA 1
ATOM 810 C C . PHE A 1 107 ? 1.237 -7.512 -16.828 1 97.88 107 PHE A C 1
ATOM 812 O O . PHE A 1 107 ? 2.41 -7.648 -16.469 1 97.88 107 PHE A O 1
ATOM 819 N N . ALA A 1 108 ? 0.897 -7.152 -18.047 1 97.06 108 ALA A N 1
ATOM 820 C CA . AL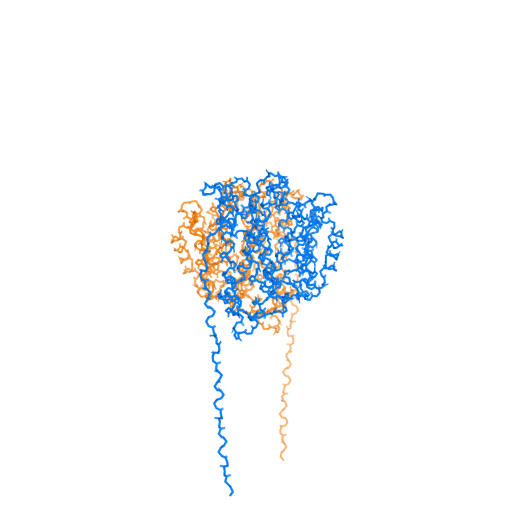A A 1 108 ? 1.939 -6.746 -18.984 1 97.06 108 ALA A CA 1
ATOM 821 C C . ALA A 1 108 ? 2.686 -5.516 -18.484 1 97.06 108 ALA A C 1
ATOM 823 O O . ALA A 1 108 ? 3.91 -5.434 -18.594 1 97.06 108 ALA A O 1
ATOM 824 N N . TRP A 1 109 ? 1.958 -4.539 -17.953 1 98.06 109 TRP A N 1
ATOM 825 C CA . TRP A 1 109 ? 2.562 -3.348 -17.359 1 98.06 109 TRP A CA 1
ATOM 826 C C . TRP A 1 109 ? 3.51 -3.725 -16.219 1 98.06 109 TRP A C 1
ATOM 828 O O . TRP A 1 109 ? 4.652 -3.262 -16.188 1 98.06 109 TRP A O 1
ATOM 838 N N . LEU A 1 110 ? 3.043 -4.598 -15.312 1 97.88 110 LEU A N 1
ATOM 839 C CA . LEU A 1 110 ? 3.832 -5.039 -14.172 1 97.88 110 LEU A CA 1
ATOM 840 C C . LEU A 1 110 ? 5.102 -5.75 -14.625 1 97.88 110 LEU A C 1
ATOM 842 O O . LEU A 1 110 ? 6.195 -5.453 -14.141 1 97.88 110 LEU A O 1
ATOM 846 N N . THR A 1 111 ? 4.965 -6.66 -15.562 1 95.38 111 THR A N 1
ATOM 847 C CA . THR A 1 111 ? 6.094 -7.441 -16.062 1 95.38 111 THR A CA 1
ATOM 848 C C . THR A 1 111 ? 7.094 -6.551 -16.797 1 95.38 111 THR A C 1
ATOM 850 O O . THR A 1 111 ? 8.305 -6.688 -16.609 1 95.38 111 THR A O 1
ATOM 853 N N . ALA A 1 112 ? 6.605 -5.656 -17.594 1 95.19 112 ALA A N 1
ATOM 854 C CA . ALA A 1 112 ? 7.473 -4.754 -18.344 1 95.19 112 ALA A CA 1
ATOM 855 C C . ALA A 1 112 ? 8.312 -3.895 -17.406 1 95.19 112 ALA A C 1
ATOM 857 O O . ALA A 1 112 ? 9.531 -3.785 -17.578 1 95.19 112 ALA A O 1
ATOM 858 N N . PHE A 1 113 ? 7.676 -3.301 -16.453 1 96.56 113 PHE A N 1
ATOM 859 C CA . PHE A 1 113 ? 8.43 -2.455 -15.531 1 96.56 113 PHE A CA 1
ATOM 860 C C . PHE A 1 113 ? 9.469 -3.271 -14.773 1 96.56 113 PHE A C 1
ATOM 862 O O . PHE A 1 113 ? 10.609 -2.83 -14.594 1 96.56 113 PHE A O 1
ATOM 869 N N . ASP A 1 114 ? 9.039 -4.379 -14.289 1 93.94 114 ASP A N 1
ATOM 870 C CA . ASP A 1 114 ? 9.945 -5.266 -13.562 1 93.94 114 ASP A CA 1
ATOM 871 C C . ASP A 1 114 ? 11.172 -5.613 -14.414 1 93.94 114 ASP A C 1
ATOM 873 O O . ASP A 1 114 ? 12.305 -5.5 -13.945 1 93.94 114 ASP A O 1
ATOM 877 N N . ASP A 1 115 ? 10.977 -6 -15.648 1 90 115 ASP A N 1
ATOM 878 C CA . ASP A 1 115 ? 12.047 -6.43 -16.547 1 90 115 ASP A CA 1
ATOM 879 C C . ASP A 1 115 ? 12.969 -5.262 -16.906 1 90 115 ASP A C 1
ATOM 881 O O . ASP A 1 115 ? 14.188 -5.426 -16.953 1 90 115 ASP A O 1
ATOM 885 N N . VAL A 1 116 ? 12.391 -4.113 -17.109 1 91.12 116 VAL A N 1
ATOM 886 C CA . VAL A 1 116 ? 13.141 -2.98 -17.641 1 91.12 116 VAL A CA 1
ATOM 887 C C . VAL A 1 116 ? 13.883 -2.279 -16.5 1 91.12 116 VAL A C 1
ATOM 889 O O . VAL A 1 116 ? 15.023 -1.85 -16.672 1 91.12 116 VAL A O 1
ATOM 892 N N . HIS A 1 117 ? 13.25 -2.219 -15.383 1 93.12 117 HIS A N 1
ATOM 893 C CA . HIS A 1 117 ? 13.812 -1.332 -14.375 1 93.12 117 HIS A CA 1
ATOM 894 C C . HIS A 1 117 ? 14.258 -2.113 -13.141 1 93.12 117 HIS A C 1
ATOM 896 O O . HIS A 1 117 ? 15.359 -1.9 -12.633 1 93.12 117 HIS A O 1
ATOM 902 N N . VAL A 1 118 ? 13.492 -3.002 -12.664 1 92.81 118 VAL A N 1
ATOM 903 C CA . VAL A 1 118 ? 13.789 -3.654 -11.398 1 92.81 118 VAL A CA 1
ATOM 904 C C . VAL A 1 118 ? 14.883 -4.699 -11.602 1 92.81 118 VAL A C 1
ATOM 906 O O . VAL A 1 118 ? 15.82 -4.797 -10.797 1 92.81 118 VAL A O 1
ATOM 909 N N . GLU A 1 119 ? 14.805 -5.457 -12.672 1 88.06 119 GLU A N 1
ATOM 910 C CA . GLU A 1 119 ? 15.758 -6.535 -12.922 1 88.06 119 GLU A CA 1
ATOM 911 C C . GLU A 1 119 ? 16.969 -6.035 -13.711 1 88.06 119 GLU A C 1
ATOM 913 O O . GLU A 1 119 ? 17.891 -6.805 -14 1 88.06 119 GLU A O 1
ATOM 918 N N . ALA A 1 120 ? 16.938 -4.789 -14.039 1 85.12 120 ALA A N 1
ATOM 919 C CA . ALA A 1 120 ? 18.094 -4.238 -14.75 1 85.12 120 ALA A CA 1
ATOM 920 C C . ALA A 1 120 ? 19.375 -4.379 -13.93 1 85.12 120 ALA A C 1
ATOM 922 O O . ALA A 1 120 ? 19.359 -4.137 -12.719 1 85.12 120 ALA A O 1
ATOM 923 N N . PRO A 1 121 ? 20.375 -4.801 -14.625 1 85.38 121 PRO A N 1
ATOM 924 C CA . PRO A 1 121 ? 21.641 -4.941 -13.898 1 85.38 121 PRO A CA 1
ATOM 925 C C . PRO A 1 121 ? 22.109 -3.631 -13.266 1 85.38 121 PRO A C 1
ATOM 927 O O . PRO A 1 121 ? 22.109 -2.588 -13.93 1 85.38 121 PRO A O 1
ATOM 930 N N . GLY A 1 122 ? 22.469 -3.629 -12.062 1 87.88 122 GLY A N 1
ATOM 931 C CA . GLY A 1 122 ? 23.109 -2.51 -11.383 1 87.88 122 GLY A CA 1
ATOM 932 C C . GLY A 1 122 ? 22.109 -1.459 -10.914 1 87.88 122 GLY A C 1
ATOM 933 O O . GLY A 1 122 ? 22.516 -0.406 -10.406 1 87.88 122 GLY A O 1
ATOM 934 N N . VAL A 1 123 ? 20.891 -1.723 -11.07 1 90.62 123 VAL A N 1
ATOM 935 C CA . VAL A 1 123 ? 19.891 -0.747 -10.641 1 90.62 123 VAL A CA 1
ATOM 936 C C . VAL A 1 123 ? 19.969 -0.55 -9.133 1 90.62 123 VAL A C 1
ATOM 938 O O . VAL A 1 123 ? 20.188 -1.508 -8.383 1 90.62 123 VAL A O 1
ATOM 941 N N . THR A 1 124 ? 19.875 0.719 -8.734 1 91.12 124 THR A N 1
ATOM 942 C CA . THR A 1 124 ? 19.891 1.072 -7.324 1 91.12 124 THR A CA 1
ATOM 943 C C . THR A 1 124 ? 18.516 1.529 -6.855 1 91.12 124 THR A C 1
ATOM 945 O O . THR A 1 124 ? 17.641 1.832 -7.672 1 91.12 124 THR A O 1
ATOM 948 N N . THR A 1 125 ? 18.344 1.523 -5.559 1 91.31 125 THR A N 1
ATOM 949 C CA . THR A 1 125 ? 17.094 2.041 -5.02 1 91.31 125 THR A CA 1
ATOM 950 C C . THR A 1 125 ? 16.922 3.52 -5.359 1 91.31 125 THR A C 1
ATOM 952 O O . THR A 1 125 ? 15.797 3.994 -5.555 1 91.31 125 THR A O 1
ATOM 955 N N . ALA A 1 126 ? 18 4.223 -5.461 1 92 126 ALA A N 1
ATOM 956 C CA . ALA A 1 126 ? 17.953 5.641 -5.809 1 92 126 ALA A CA 1
ATOM 957 C C . ALA A 1 126 ? 17.359 5.844 -7.199 1 92 126 ALA A C 1
ATOM 959 O O . ALA A 1 126 ? 16.672 6.836 -7.449 1 92 126 ALA A O 1
ATOM 960 N N . GLU A 1 127 ? 17.609 4.906 -8.07 1 92.88 127 GLU A N 1
ATOM 961 C CA . GLU A 1 127 ? 17.062 4.988 -9.43 1 92.88 127 GLU A CA 1
ATOM 962 C C . GLU A 1 127 ? 15.578 4.652 -9.453 1 92.88 127 GLU A C 1
ATOM 964 O O . GLU A 1 127 ? 14.828 5.207 -10.258 1 92.88 127 GLU A O 1
ATOM 969 N N . LEU A 1 128 ? 15.117 3.803 -8.562 1 94.75 128 LEU A N 1
ATOM 970 C CA . LEU A 1 128 ? 13.727 3.363 -8.555 1 94.75 128 LEU A CA 1
ATOM 971 C C . LEU A 1 128 ? 12.852 4.359 -7.797 1 94.75 128 LEU A C 1
ATOM 973 O O . LEU A 1 128 ? 11.641 4.426 -8.031 1 94.75 128 LEU A O 1
ATOM 977 N N . GLY A 1 129 ? 13.445 5.109 -6.914 1 94 129 GLY A N 1
ATOM 978 C CA . GLY A 1 129 ? 12.734 6.027 -6.039 1 94 129 GLY A CA 1
ATOM 979 C C . GLY A 1 129 ? 11.758 6.918 -6.777 1 94 129 GLY A C 1
ATOM 980 O O . GLY A 1 129 ? 10.562 6.934 -6.461 1 94 129 GLY A O 1
ATOM 981 N N . PRO A 1 130 ? 12.203 7.613 -7.828 1 94.25 130 PRO A N 1
ATOM 982 C CA . PRO A 1 130 ? 11.297 8.5 -8.562 1 94.25 130 PRO A CA 1
ATOM 983 C C . PRO A 1 130 ? 10.141 7.75 -9.219 1 94.25 130 PRO A C 1
ATOM 985 O O . PRO A 1 130 ? 9.031 8.281 -9.312 1 94.25 130 PRO A O 1
ATOM 988 N N . HIS A 1 131 ? 10.406 6.566 -9.656 1 95.31 131 HIS A N 1
ATOM 989 C CA . HIS A 1 131 ? 9.336 5.766 -10.242 1 95.31 131 HIS A CA 1
ATOM 990 C C . HIS A 1 131 ? 8.266 5.426 -9.211 1 95.31 131 HIS A C 1
ATOM 992 O O . HIS A 1 131 ? 7.07 5.562 -9.477 1 95.31 131 HIS A O 1
ATOM 998 N N . MET A 1 132 ? 8.734 5.016 -8.031 1 96 132 MET A N 1
ATOM 999 C CA . MET A 1 132 ? 7.797 4.656 -6.973 1 96 132 MET A CA 1
ATOM 1000 C C . MET A 1 132 ? 6.945 5.859 -6.566 1 96 132 MET A C 1
ATOM 1002 O O . MET A 1 132 ? 5.738 5.734 -6.375 1 96 132 MET A O 1
ATOM 1006 N N . ALA A 1 133 ? 7.582 7 -6.457 1 96 133 ALA A N 1
ATOM 1007 C CA . ALA A 1 133 ? 6.844 8.211 -6.121 1 96 133 ALA A CA 1
ATOM 1008 C C . ALA A 1 133 ? 5.766 8.508 -7.164 1 96 133 ALA A C 1
ATOM 1010 O O . ALA A 1 133 ? 4.629 8.836 -6.812 1 96 133 ALA A O 1
ATOM 1011 N N . SER A 1 134 ? 6.141 8.383 -8.414 1 96.62 134 SER A N 1
ATOM 1012 C CA . SER A 1 134 ? 5.184 8.648 -9.484 1 96.62 134 SER A CA 1
ATOM 1013 C C . SER A 1 134 ? 4.031 7.648 -9.453 1 96.62 134 SER A C 1
ATOM 1015 O O . SER A 1 134 ? 2.877 8.016 -9.688 1 96.62 134 SER A O 1
ATOM 1017 N N . PHE A 1 135 ? 4.316 6.402 -9.188 1 97.69 135 PHE A N 1
ATOM 1018 C CA . PHE A 1 135 ? 3.279 5.379 -9.141 1 97.69 135 PHE A CA 1
ATOM 1019 C C . PHE A 1 135 ? 2.342 5.617 -7.961 1 97.69 135 PHE A C 1
ATOM 1021 O O . PHE A 1 135 ? 1.123 5.492 -8.094 1 97.69 135 PHE A O 1
ATOM 1028 N N . VAL A 1 136 ? 2.93 5.945 -6.805 1 97.06 136 VAL A N 1
ATOM 1029 C CA . VAL A 1 136 ? 2.113 6.27 -5.641 1 97.06 136 VAL A CA 1
ATOM 1030 C C . VAL A 1 136 ? 1.206 7.457 -5.961 1 97.06 136 VAL A C 1
ATOM 1032 O O . VAL A 1 136 ? 0.022 7.453 -5.617 1 97.06 136 VAL A O 1
ATOM 1035 N N . GLY A 1 137 ? 1.763 8.477 -6.629 1 95.88 137 GLY A N 1
ATOM 1036 C CA . GLY A 1 137 ? 0.959 9.609 -7.059 1 95.88 137 GLY A CA 1
ATOM 1037 C C . GLY A 1 137 ? -0.218 9.203 -7.93 1 95.88 137 GLY A C 1
ATOM 1038 O O . GLY A 1 137 ? -1.33 9.711 -7.746 1 95.88 137 GLY A O 1
ATOM 1039 N N . VAL A 1 138 ? 0.01 8.328 -8.836 1 97.25 138 VAL A N 1
ATOM 1040 C CA . VAL A 1 138 ? -1.038 7.859 -9.734 1 97.25 138 VAL A CA 1
ATOM 1041 C C . VAL A 1 138 ? -2.098 7.102 -8.938 1 97.25 138 VAL A C 1
ATOM 1043 O O . VAL A 1 138 ? -3.297 7.246 -9.195 1 97.25 138 VAL A O 1
ATOM 1046 N N . LEU A 1 139 ? -1.682 6.277 -7.984 1 96.81 139 LEU A N 1
ATOM 1047 C CA . LEU A 1 139 ? -2.646 5.559 -7.16 1 96.81 139 LEU A CA 1
ATOM 1048 C C . LEU A 1 139 ? -3.547 6.527 -6.402 1 96.81 139 LEU A C 1
ATOM 1050 O O . LEU A 1 139 ? -4.73 6.25 -6.199 1 96.81 139 LEU A O 1
ATOM 1054 N N . GLU A 1 140 ? -2.973 7.605 -6.02 1 93.38 140 GLU A N 1
ATOM 1055 C CA . GLU A 1 140 ? -3.699 8.555 -5.18 1 93.38 140 GLU A CA 1
ATOM 1056 C C . GLU A 1 140 ? -4.625 9.43 -6.012 1 93.38 140 GLU A C 1
ATOM 1058 O O . GLU A 1 140 ? -5.758 9.703 -5.609 1 93.38 140 GLU A O 1
ATOM 1063 N N . THR A 1 141 ? -4.18 9.828 -7.219 1 91.25 141 THR A N 1
ATOM 1064 C CA . THR A 1 141 ? -4.895 10.891 -7.91 1 91.25 141 THR A CA 1
ATOM 1065 C C . THR A 1 141 ? -5.527 10.367 -9.195 1 91.25 141 THR A C 1
ATOM 1067 O O . THR A 1 141 ? -6.406 11.016 -9.773 1 91.25 141 THR A O 1
ATOM 1070 N N . GLY A 1 142 ? -5.035 9.289 -9.672 1 92.38 142 GLY A N 1
ATOM 1071 C CA . GLY A 1 142 ? -5.488 8.789 -10.953 1 92.38 142 GLY A CA 1
ATOM 1072 C C . GLY A 1 142 ? -4.844 9.5 -12.133 1 92.38 142 GLY A C 1
ATOM 1073 O O . GLY A 1 142 ? -5.184 9.234 -13.289 1 92.38 142 GLY A O 1
ATOM 1074 N N . THR A 1 143 ? -3.887 10.336 -11.773 1 91.19 143 THR A N 1
ATOM 1075 C CA . THR A 1 143 ? -3.24 11.117 -12.828 1 91.19 143 THR A CA 1
ATOM 1076 C C . THR A 1 143 ? -1.722 10.984 -12.742 1 91.19 143 THR A C 1
ATOM 1078 O O . THR A 1 143 ? -1.163 10.922 -11.641 1 91.19 143 THR A O 1
ATOM 1081 N N . ALA A 1 144 ? -1.195 10.883 -13.898 1 89.19 144 ALA A N 1
ATOM 1082 C CA . ALA A 1 144 ? 0.263 10.82 -13.945 1 89.19 144 ALA A CA 1
ATOM 1083 C C . ALA A 1 144 ? 0.876 12.211 -13.805 1 89.19 144 ALA A C 1
ATOM 1085 O O . ALA A 1 144 ? 0.309 13.203 -14.281 1 89.19 144 ALA A O 1
ATOM 1086 N N . PRO A 1 145 ? 2.014 12.164 -13.148 1 84.69 145 PRO A N 1
ATOM 1087 C CA . PRO A 1 145 ? 2.711 13.453 -13.141 1 84.69 145 PRO A CA 1
ATOM 1088 C C . PRO A 1 145 ? 3.148 13.898 -14.531 1 84.69 145 PRO A C 1
ATOM 1090 O O . PRO A 1 145 ? 3.48 13.062 -15.375 1 84.69 145 PRO A O 1
ATOM 1093 N N . GLY A 1 146 ? 3.057 15.148 -14.766 1 77.56 146 GLY A N 1
ATOM 1094 C CA . GLY A 1 146 ? 3.42 15.695 -16.062 1 77.56 146 GLY A CA 1
ATOM 1095 C C . GLY A 1 146 ? 4.871 15.438 -16.422 1 77.56 146 GLY A C 1
ATOM 1096 O O . GLY A 1 146 ? 5.188 15.219 -17.594 1 77.56 146 GLY A O 1
ATOM 1097 N N . ALA A 1 147 ? 5.77 15.406 -15.531 1 77.19 147 ALA A N 1
ATOM 1098 C CA . ALA A 1 147 ? 7.203 15.367 -15.82 1 77.19 147 ALA A CA 1
ATOM 1099 C C . ALA A 1 147 ? 7.762 13.961 -15.641 1 77.19 147 ALA A C 1
ATOM 1101 O O . ALA A 1 147 ? 8.969 13.789 -15.453 1 77.19 147 ALA A O 1
ATOM 1102 N N . ALA A 1 148 ? 7.027 12.945 -15.922 1 81.06 148 ALA A N 1
ATOM 1103 C CA . ALA A 1 148 ? 7.578 11.609 -15.688 1 81.06 148 ALA A CA 1
ATOM 1104 C C . ALA A 1 148 ? 8.555 11.219 -16.797 1 81.06 148 ALA A C 1
ATOM 1106 O O . ALA A 1 148 ? 8.289 11.469 -17.984 1 81.06 148 ALA A O 1
ATOM 1107 N N . PRO A 1 149 ? 9.695 10.68 -16.469 1 80.44 149 PRO A N 1
ATOM 1108 C CA . PRO A 1 149 ? 10.719 10.336 -17.453 1 80.44 149 PRO A CA 1
ATOM 1109 C C . PRO A 1 149 ? 10.344 9.125 -18.297 1 80.44 149 PRO A C 1
ATOM 1111 O O . PRO A 1 149 ? 10.977 8.867 -19.328 1 80.44 149 PRO A O 1
ATOM 1114 N N . THR A 1 150 ? 9.469 8.352 -17.922 1 92.38 150 THR A N 1
ATOM 1115 C CA . THR A 1 150 ? 9.023 7.172 -18.641 1 92.38 150 THR A CA 1
ATOM 1116 C C . THR A 1 150 ? 7.508 7.184 -18.812 1 92.38 150 THR A C 1
ATOM 1118 O O . THR A 1 150 ? 6.801 7.887 -18.094 1 92.38 150 THR A O 1
ATOM 1121 N N . PRO A 1 151 ? 6.992 6.441 -19.703 1 95.25 151 PRO A N 1
ATOM 1122 C CA . PRO A 1 151 ? 5.543 6.414 -19.938 1 95.25 151 PRO A CA 1
ATOM 1123 C C . PRO A 1 151 ? 4.801 5.555 -18.906 1 95.25 151 PRO A C 1
ATOM 1125 O O . PRO A 1 151 ? 3.57 5.5 -18.922 1 95.25 151 PRO A O 1
ATOM 1128 N N . PHE A 1 152 ? 5.484 4.879 -18.047 1 97.19 152 PHE A N 1
ATOM 1129 C CA . PHE A 1 152 ? 4.875 3.898 -17.156 1 97.19 152 PHE A CA 1
ATOM 1130 C C . PHE A 1 152 ? 3.822 4.555 -16.266 1 97.19 152 PHE A C 1
ATOM 1132 O O . PHE A 1 152 ? 2.723 4.02 -16.109 1 97.19 152 PHE A O 1
ATOM 1139 N N . PRO A 1 153 ? 4.051 5.758 -15.734 1 97.56 153 PRO A N 1
ATOM 1140 C CA . PRO A 1 153 ? 3.01 6.355 -14.898 1 97.56 153 PRO A CA 1
ATOM 1141 C C . PRO A 1 153 ? 1.746 6.699 -15.68 1 97.56 153 PRO A C 1
ATOM 1143 O O . PRO A 1 153 ? 0.633 6.492 -15.188 1 97.56 153 PRO A O 1
ATOM 1146 N N . ALA A 1 154 ? 1.92 7.195 -16.844 1 97.5 154 ALA A N 1
ATOM 1147 C CA . ALA A 1 154 ? 0.761 7.535 -17.656 1 97.5 154 ALA A CA 1
ATOM 1148 C C . ALA A 1 154 ? -0.017 6.281 -18.047 1 97.5 154 ALA A C 1
ATOM 1150 O O . ALA A 1 154 ? -1.25 6.285 -18.062 1 97.5 154 ALA A O 1
ATOM 1151 N N . ALA A 1 155 ? 0.68 5.234 -18.422 1 98.19 155 ALA A N 1
ATOM 1152 C CA . ALA A 1 155 ? 0.033 3.967 -18.734 1 98.19 155 ALA A CA 1
ATOM 1153 C C . ALA A 1 155 ? -0.722 3.414 -17.531 1 98.19 155 ALA A C 1
ATOM 1155 O O . ALA A 1 155 ? -1.825 2.883 -17.672 1 98.19 155 ALA A O 1
ATOM 1156 N N . LEU A 1 156 ? -0.14 3.547 -16.344 1 98.44 156 LEU A N 1
ATOM 1157 C CA . LEU A 1 156 ? -0.812 3.117 -15.125 1 98.44 156 LEU A CA 1
ATOM 1158 C C . LEU A 1 156 ? -2.086 3.924 -14.898 1 98.44 156 LEU A C 1
ATOM 1160 O O . LEU A 1 156 ? -3.113 3.369 -14.5 1 98.44 156 LEU A O 1
ATOM 1164 N N . ALA A 1 157 ? -2.01 5.195 -15.125 1 98.06 157 ALA A N 1
ATOM 1165 C CA . ALA A 1 157 ? -3.191 6.039 -14.977 1 98.06 157 ALA A CA 1
ATOM 1166 C C . ALA A 1 157 ? -4.316 5.582 -15.898 1 98.06 157 ALA A C 1
ATOM 1168 O O . ALA A 1 157 ? -5.477 5.516 -15.492 1 98.06 157 ALA A O 1
ATOM 1169 N N . GLU A 1 158 ? -3.951 5.301 -17.094 1 98.31 158 GLU A N 1
ATOM 1170 C CA . GLU A 1 158 ? -4.93 4.805 -18.062 1 98.31 158 GLU A CA 1
ATOM 1171 C C . GLU A 1 158 ? -5.531 3.479 -17.609 1 98.31 158 GLU A C 1
ATOM 1173 O O . GLU A 1 158 ? -6.734 3.254 -17.75 1 98.31 158 GLU A O 1
ATOM 1178 N N . LEU A 1 159 ? -4.746 2.592 -17.094 1 98.69 159 LEU A N 1
ATOM 1179 C CA . LEU A 1 159 ? -5.223 1.312 -16.578 1 98.69 159 LEU A CA 1
ATOM 1180 C C . LEU A 1 159 ? -6.191 1.518 -15.422 1 98.69 159 LEU A C 1
ATOM 1182 O O . LEU A 1 159 ? -7.211 0.831 -15.328 1 98.69 159 LEU A O 1
ATOM 1186 N N . LEU A 1 160 ? -5.859 2.457 -14.562 1 97.88 160 LEU A N 1
ATOM 1187 C CA . LEU A 1 160 ? -6.73 2.705 -13.422 1 97.88 160 LEU A CA 1
ATOM 1188 C C . LEU A 1 160 ? -8.039 3.342 -13.867 1 97.88 160 LEU A C 1
ATOM 1190 O O . LEU A 1 160 ? -9.094 3.088 -13.273 1 97.88 160 LEU A O 1
ATOM 1194 N N . ASP A 1 161 ? -7.984 4.133 -14.898 1 97.44 161 ASP A N 1
ATOM 1195 C CA . ASP A 1 161 ? -9.211 4.664 -15.477 1 97.44 161 ASP A CA 1
ATOM 1196 C C . ASP A 1 161 ? -10.125 3.541 -15.969 1 97.44 161 ASP A C 1
ATOM 1198 O O . ASP A 1 161 ? -11.32 3.539 -15.688 1 97.44 161 ASP A O 1
ATOM 1202 N N . ARG A 1 162 ? -9.594 2.59 -16.656 1 98.38 162 ARG A N 1
ATOM 1203 C CA . ARG A 1 162 ? -10.367 1.445 -17.125 1 98.38 162 ARG A CA 1
ATOM 1204 C C . ARG A 1 162 ? -10.867 0.605 -15.961 1 98.38 162 ARG A C 1
ATOM 1206 O O . ARG A 1 162 ? -11.984 0.075 -16 1 98.38 162 ARG A O 1
ATOM 1213 N N . ALA A 1 163 ? -10.023 0.472 -14.922 1 98.06 163 ALA A N 1
ATOM 1214 C CA . ALA A 1 163 ? -10.43 -0.289 -13.742 1 98.06 163 ALA A CA 1
ATOM 1215 C C . ALA A 1 163 ? -11.711 0.284 -13.133 1 98.06 163 ALA A C 1
ATOM 1217 O O . ALA A 1 163 ? -12.594 -0.465 -12.727 1 98.06 163 ALA A O 1
ATOM 1218 N N . ARG A 1 164 ? -11.844 1.569 -13.109 1 94.75 164 ARG A N 1
ATOM 1219 C CA . ARG A 1 164 ? -13 2.236 -12.516 1 94.75 164 ARG A CA 1
ATOM 1220 C C . ARG A 1 164 ? -14.273 1.906 -13.289 1 94.75 164 ARG A C 1
ATOM 1222 O O . ARG A 1 164 ? -15.367 1.916 -12.727 1 94.75 164 ARG A O 1
ATOM 1229 N N . GLU A 1 165 ? -14.109 1.611 -14.523 1 96.44 165 GLU A N 1
ATOM 1230 C CA . GLU A 1 165 ? -15.258 1.271 -15.367 1 96.44 165 GLU A CA 1
ATOM 1231 C C . GLU A 1 165 ? -15.602 -0.211 -15.25 1 96.44 165 GLU A C 1
ATOM 1233 O O . GLU A 1 165 ? -16.766 -0.592 -15.375 1 96.44 165 GLU A O 1
ATOM 1238 N N . LEU A 1 166 ? -14.648 -1.029 -14.969 1 98.19 166 LEU A N 1
ATOM 1239 C CA . LEU A 1 166 ? -14.805 -2.473 -15.117 1 98.19 166 LEU A CA 1
ATOM 1240 C C . LEU A 1 166 ? -15.039 -3.135 -13.758 1 98.19 166 LEU A C 1
ATOM 1242 O O . LEU A 1 166 ? -15.602 -4.23 -13.688 1 98.19 166 LEU A O 1
ATOM 1246 N N . LEU A 1 167 ? -14.578 -2.494 -12.672 1 97.56 167 LEU A N 1
ATOM 1247 C CA . LEU A 1 167 ? -14.641 -3.057 -11.328 1 97.56 167 LEU A CA 1
ATOM 1248 C C . LEU A 1 167 ? -15.602 -2.262 -10.453 1 97.56 167 LEU A C 1
ATOM 1250 O O . LEU A 1 167 ? -15.859 -1.083 -10.711 1 97.56 167 LEU A O 1
ATOM 1254 N N . THR A 1 168 ? -16.156 -2.99 -9.445 1 95.06 168 THR A N 1
ATOM 1255 C CA . THR A 1 168 ? -16.844 -2.225 -8.406 1 95.06 168 THR A CA 1
ATOM 1256 C C . THR A 1 168 ? -15.859 -1.328 -7.66 1 95.06 168 THR A C 1
ATOM 1258 O O . THR A 1 168 ? -14.648 -1.578 -7.672 1 95.06 168 THR A O 1
ATOM 1261 N N . PRO A 1 169 ? -16.359 -0.304 -6.984 1 92.12 169 PRO A N 1
ATOM 1262 C CA . PRO A 1 169 ? -15.461 0.594 -6.25 1 92.12 169 PRO A CA 1
ATOM 1263 C C . PRO A 1 169 ? -14.594 -0.14 -5.227 1 92.12 169 PRO A C 1
ATOM 1265 O O . PRO A 1 169 ? -13.406 0.153 -5.098 1 92.12 169 PRO A O 1
ATOM 1268 N N . LEU A 1 170 ? -15.141 -1.104 -4.605 1 92.56 170 LEU A N 1
ATOM 1269 C CA . LEU A 1 170 ? -14.383 -1.836 -3.592 1 92.56 170 LEU A CA 1
ATOM 1270 C C . LEU A 1 170 ? -13.336 -2.734 -4.238 1 92.56 170 LEU A C 1
ATOM 1272 O O . LEU A 1 170 ? -12.227 -2.873 -3.719 1 92.56 170 LEU A O 1
ATOM 1276 N N . GLN A 1 171 ? -13.68 -3.326 -5.328 1 95.94 171 GLN A N 1
ATOM 1277 C CA . GLN A 1 171 ? -12.719 -4.145 -6.066 1 95.94 171 GLN A CA 1
ATOM 1278 C C . GLN A 1 171 ? -11.555 -3.305 -6.578 1 95.94 171 GLN A C 1
ATOM 1280 O O . GLN A 1 171 ? -10.398 -3.727 -6.5 1 95.94 171 GLN A O 1
ATOM 1285 N N . GLU A 1 172 ? -11.891 -2.154 -7.098 1 96.38 172 GLU A N 1
ATOM 1286 C CA . GLU A 1 172 ? -10.852 -1.238 -7.566 1 96.38 172 GLU A CA 1
ATOM 1287 C C . GLU A 1 172 ? -9.93 -0.814 -6.426 1 96.38 172 GLU A C 1
ATOM 1289 O O . GLU A 1 172 ? -8.711 -0.757 -6.594 1 96.38 172 GLU A O 1
ATOM 1294 N N . GLU A 1 173 ? -10.461 -0.515 -5.273 1 94.06 173 GLU A N 1
ATOM 1295 C CA . GLU A 1 173 ? -9.68 -0.151 -4.098 1 94.06 173 GLU A CA 1
ATOM 1296 C C . GLU A 1 173 ? -8.727 -1.273 -3.697 1 94.06 173 GLU A C 1
ATOM 1298 O O . GLU A 1 173 ? -7.586 -1.018 -3.305 1 94.06 173 GLU A O 1
ATOM 1303 N N . ARG A 1 174 ? -9.172 -2.465 -3.818 1 95.44 174 ARG A N 1
ATOM 1304 C CA . ARG A 1 174 ? -8.344 -3.609 -3.451 1 95.44 174 ARG A CA 1
ATOM 1305 C C . ARG A 1 174 ? -7.184 -3.787 -4.43 1 95.44 174 ARG A C 1
ATOM 1307 O O . ARG A 1 174 ? -6.07 -4.121 -4.023 1 95.44 174 ARG A O 1
ATOM 1314 N N . VAL A 1 175 ? -7.457 -3.549 -5.652 1 97.56 175 VAL A N 1
ATOM 1315 C CA . VAL A 1 175 ? -6.391 -3.617 -6.645 1 97.56 175 VAL A CA 1
ATOM 1316 C C . VAL A 1 175 ? -5.34 -2.553 -6.348 1 97.56 175 VAL A C 1
ATOM 1318 O O . VAL A 1 175 ? -4.141 -2.836 -6.363 1 97.56 175 VAL A O 1
ATOM 1321 N N . ARG A 1 176 ? -5.781 -1.373 -6.023 1 96.75 176 ARG A N 1
ATOM 1322 C CA . ARG A 1 176 ? -4.863 -0.287 -5.691 1 96.75 176 ARG A CA 1
ATOM 1323 C C . ARG A 1 176 ? -4.023 -0.636 -4.469 1 96.75 176 ARG A C 1
ATOM 1325 O O . ARG A 1 176 ? -2.822 -0.36 -4.434 1 96.75 176 ARG A O 1
ATOM 1332 N N . ALA A 1 177 ? -4.691 -1.23 -3.518 1 96.75 177 ALA A N 1
ATOM 1333 C CA . ALA A 1 177 ? -3.98 -1.622 -2.303 1 96.75 177 ALA A CA 1
ATOM 1334 C C . ALA A 1 177 ? -2.904 -2.66 -2.607 1 96.75 177 ALA A C 1
ATOM 1336 O O . ALA A 1 177 ? -1.8 -2.598 -2.062 1 96.75 177 ALA A O 1
ATOM 1337 N N . ARG A 1 178 ? -3.209 -3.594 -3.455 1 98.06 178 ARG A N 1
ATOM 1338 C CA . ARG A 1 178 ? -2.236 -4.613 -3.836 1 98.06 178 ARG A CA 1
ATOM 1339 C C . ARG A 1 178 ? -1.072 -3.998 -4.605 1 98.06 178 ARG A C 1
ATOM 1341 O O . ARG A 1 178 ? 0.082 -4.383 -4.406 1 98.06 178 ARG A O 1
ATOM 1348 N N . LEU A 1 179 ? -1.381 -3.047 -5.453 1 98.5 179 LEU A N 1
ATOM 1349 C CA . LEU A 1 179 ? -0.322 -2.365 -6.191 1 98.5 179 LEU A CA 1
ATOM 1350 C C . LEU A 1 179 ? 0.607 -1.616 -5.242 1 98.5 179 LEU A C 1
ATOM 1352 O O . LEU A 1 179 ? 1.822 -1.588 -5.449 1 98.5 179 LEU A O 1
ATOM 1356 N N . GLY A 1 180 ? 0.034 -1.04 -4.246 1 97.56 180 GLY A N 1
ATOM 1357 C CA . GLY A 1 180 ? 0.874 -0.413 -3.236 1 97.56 180 GLY A CA 1
ATOM 1358 C C . GLY A 1 180 ? 1.902 -1.358 -2.646 1 97.56 180 GLY A C 1
ATOM 1359 O O . GLY A 1 180 ? 3.074 -1.002 -2.508 1 97.56 180 GLY A O 1
ATOM 1360 N N . LYS A 1 181 ? 1.492 -2.549 -2.336 1 97.56 181 LYS A N 1
ATOM 1361 C CA . LYS A 1 181 ? 2.402 -3.535 -1.762 1 97.56 181 LYS A CA 1
ATOM 1362 C C . LYS A 1 181 ? 3.424 -4.008 -2.793 1 97.56 181 LYS A C 1
ATOM 1364 O O . LYS A 1 181 ? 4.566 -4.312 -2.447 1 97.56 181 LYS A O 1
ATOM 1369 N N . VAL A 1 182 ? 3.008 -4.043 -4.031 1 98.5 182 VAL A N 1
ATOM 1370 C CA . VAL A 1 182 ? 3.947 -4.379 -5.098 1 98.5 182 VAL A CA 1
ATOM 1371 C C . VAL A 1 182 ? 5.074 -3.35 -5.141 1 98.5 182 VAL A C 1
ATOM 1373 O O . VAL A 1 182 ? 6.238 -3.701 -5.34 1 98.5 182 VAL A O 1
ATOM 1376 N N . PHE A 1 183 ? 4.73 -2.09 -4.922 1 97.94 183 PHE A N 1
ATOM 1377 C CA . PHE A 1 183 ? 5.742 -1.04 -4.984 1 97.94 183 PHE A CA 1
ATOM 1378 C C . PHE A 1 183 ? 6.719 -1.16 -3.824 1 97.94 183 PHE A C 1
ATOM 1380 O O . PHE A 1 183 ? 7.922 -0.938 -3.99 1 97.94 183 PHE A O 1
ATOM 1387 N N . VAL A 1 184 ? 6.242 -1.572 -2.68 1 96.31 184 VAL A N 1
ATOM 1388 C CA . VAL A 1 184 ? 7.141 -1.894 -1.573 1 96.31 184 VAL A CA 1
ATOM 1389 C C . VAL A 1 184 ? 8.086 -3.02 -1.983 1 96.31 184 VAL A C 1
ATOM 1391 O O . VAL A 1 184 ? 9.297 -2.939 -1.753 1 96.31 184 VAL A O 1
ATOM 1394 N N . ALA A 1 185 ? 7.516 -3.996 -2.568 1 97.75 185 ALA A N 1
ATOM 1395 C CA . ALA A 1 185 ? 8.258 -5.203 -2.916 1 97.75 185 ALA A CA 1
ATOM 1396 C C . ALA A 1 185 ? 9.344 -4.902 -3.943 1 97.75 185 ALA A C 1
ATOM 1398 O O . ALA A 1 185 ? 10.438 -5.473 -3.891 1 97.75 185 ALA A O 1
ATOM 1399 N N . MET A 1 186 ? 9.062 -4.02 -4.863 1 96.75 186 MET A N 1
ATOM 1400 C CA . MET A 1 186 ? 10.047 -3.662 -5.883 1 96.75 186 MET A CA 1
ATOM 1401 C C . MET A 1 186 ? 11.273 -3.012 -5.25 1 96.75 186 MET A C 1
ATOM 1403 O O . MET A 1 186 ? 12.406 -3.363 -5.578 1 96.75 186 MET A O 1
ATOM 1407 N N . LEU A 1 187 ? 11.062 -2.115 -4.324 1 95.44 187 LEU A N 1
ATOM 1408 C CA . LEU A 1 187 ? 12.188 -1.503 -3.619 1 95.44 187 LEU A CA 1
ATOM 1409 C C . LEU A 1 187 ? 12.898 -2.525 -2.74 1 95.44 187 LEU A C 1
ATOM 1411 O O . LEU A 1 187 ? 14.133 -2.566 -2.701 1 95.44 187 LEU A O 1
ATOM 1415 N N . TRP A 1 188 ? 12.141 -3.342 -2.064 1 96.12 188 TRP A N 1
ATOM 1416 C CA . TRP A 1 188 ? 12.672 -4.387 -1.196 1 96.12 188 TRP A CA 1
ATOM 1417 C C . TRP A 1 188 ? 13.594 -5.32 -1.972 1 96.12 188 TRP A C 1
ATOM 1419 O O . TRP A 1 188 ? 14.656 -5.707 -1.476 1 96.12 188 TRP A O 1
ATOM 1429 N N . GLU A 1 189 ? 13.203 -5.648 -3.178 1 95.88 189 GLU A N 1
ATOM 1430 C CA . GLU A 1 189 ? 13.992 -6.562 -3.996 1 95.88 189 GLU A CA 1
ATOM 1431 C C . GLU A 1 189 ? 15.414 -6.039 -4.191 1 95.88 189 GLU A C 1
ATOM 1433 O O . GLU A 1 189 ? 16.375 -6.812 -4.16 1 95.88 189 GLU A O 1
ATOM 1438 N N . ILE A 1 190 ? 15.539 -4.789 -4.395 1 93.56 190 ILE A N 1
ATOM 1439 C CA . ILE A 1 190 ? 16.859 -4.215 -4.617 1 93.56 190 ILE A CA 1
ATOM 1440 C C . ILE A 1 190 ? 17.703 -4.344 -3.35 1 93.56 190 ILE A C 1
ATOM 1442 O O . ILE A 1 190 ? 18.906 -4.605 -3.42 1 93.56 190 ILE A O 1
ATOM 1446 N N . THR A 1 191 ? 17.062 -4.191 -2.211 1 91.88 191 THR A N 1
ATOM 1447 C CA . THR A 1 191 ? 17.781 -4.277 -0.944 1 91.88 191 THR A CA 1
ATOM 1448 C C . THR A 1 191 ? 18.328 -5.68 -0.729 1 91.88 191 THR A C 1
ATOM 1450 O O . THR A 1 191 ? 19.281 -5.871 0.039 1 91.88 191 THR A O 1
ATOM 1453 N N . THR A 1 192 ? 17.781 -6.668 -1.374 1 92.75 192 THR A N 1
ATOM 1454 C CA . THR A 1 192 ? 18.141 -8.062 -1.139 1 92.75 192 THR A CA 1
ATOM 1455 C C . THR A 1 192 ? 19.453 -8.414 -1.849 1 92.75 192 THR A C 1
ATOM 1457 O O . THR A 1 192 ? 20.062 -9.438 -1.554 1 92.75 192 THR A O 1
ATOM 1460 N N . ARG A 1 193 ? 19.859 -7.586 -2.707 1 87.81 193 ARG A N 1
ATOM 1461 C CA . ARG A 1 193 ? 21.094 -7.836 -3.449 1 87.81 193 ARG A CA 1
ATOM 1462 C C . ARG A 1 193 ? 22.312 -7.617 -2.57 1 87.81 193 ARG A C 1
ATOM 1464 O O . ARG A 1 193 ? 23.406 -8.078 -2.898 1 87.81 193 ARG A O 1
ATOM 1471 N N . GLU A 1 194 ? 22.078 -6.957 -1.459 1 86.5 194 GLU A N 1
ATOM 1472 C CA . GLU A 1 194 ? 23.188 -6.586 -0.597 1 86.5 194 GLU A CA 1
ATOM 1473 C C . GLU A 1 194 ? 23.141 -7.355 0.722 1 86.5 194 GLU A C 1
ATOM 1475 O O . GLU A 1 194 ? 23.875 -7.031 1.658 1 86.5 194 GLU A O 1
ATOM 1480 N N . ARG A 1 195 ? 22.297 -8.32 0.707 1 89 195 ARG A N 1
ATOM 1481 C CA . ARG A 1 195 ? 22.156 -9.031 1.969 1 89 195 ARG A CA 1
ATOM 1482 C C . ARG A 1 195 ? 21.578 -10.43 1.743 1 89 195 ARG A C 1
ATOM 1484 O O . ARG A 1 195 ? 21.078 -10.727 0.658 1 89 195 ARG A O 1
ATOM 1491 N N . THR A 1 196 ? 21.688 -11.227 2.791 1 90.5 196 THR A N 1
ATOM 1492 C CA . THR A 1 196 ? 21.047 -12.531 2.764 1 90.5 196 THR A CA 1
ATOM 1493 C C . THR A 1 196 ? 19.578 -12.422 3.152 1 90.5 196 THR A C 1
ATOM 1495 O O . THR A 1 196 ? 19.219 -11.633 4.035 1 90.5 196 THR A O 1
ATOM 1498 N N . VAL A 1 197 ? 18.781 -13.188 2.469 1 93.56 197 VAL A N 1
ATOM 1499 C CA . VAL A 1 197 ? 17.344 -13.211 2.73 1 93.56 197 VAL A CA 1
ATOM 1500 C C . VAL A 1 197 ? 16.922 -14.617 3.164 1 93.56 197 VAL A C 1
ATOM 1502 O O . VAL A 1 197 ? 17.281 -15.609 2.521 1 93.56 197 VAL A O 1
ATOM 1505 N N . SER A 1 198 ? 16.203 -14.711 4.254 1 93.88 198 SER A N 1
ATOM 1506 C CA . SER A 1 198 ? 15.688 -16 4.691 1 93.88 198 SER A CA 1
ATOM 1507 C C . SER A 1 198 ? 14.547 -16.484 3.805 1 93.88 198 SER A C 1
ATOM 1509 O O . SER A 1 198 ? 13.906 -15.672 3.121 1 93.88 198 SER A O 1
ATOM 1511 N N . THR A 1 199 ? 14.328 -17.812 3.818 1 95.62 199 THR A N 1
ATOM 1512 C CA . THR A 1 199 ? 13.211 -18.375 3.068 1 95.62 199 THR A CA 1
ATOM 1513 C C . THR A 1 199 ? 11.883 -17.797 3.549 1 95.62 199 THR A C 1
ATOM 1515 O O . THR A 1 199 ? 11 -17.5 2.742 1 95.62 199 THR A O 1
ATOM 1518 N N . ALA A 1 200 ? 11.758 -17.562 4.828 1 94.12 200 ALA A N 1
ATOM 1519 C CA . ALA A 1 200 ? 10.531 -17.016 5.398 1 94.12 200 ALA A CA 1
ATOM 1520 C C . ALA A 1 200 ? 10.289 -15.586 4.91 1 94.12 200 ALA A C 1
ATOM 1522 O O . ALA A 1 200 ? 9.172 -15.227 4.551 1 94.12 200 ALA A O 1
ATOM 1523 N N . GLU A 1 201 ? 11.328 -14.789 4.965 1 94.62 201 GLU A N 1
ATOM 1524 C CA . GLU A 1 201 ? 11.234 -13.422 4.457 1 94.62 201 GLU A CA 1
ATOM 1525 C C . GLU A 1 201 ? 10.891 -13.414 2.969 1 94.62 201 GLU A C 1
ATOM 1527 O O . GLU A 1 201 ? 10.047 -12.633 2.527 1 94.62 201 GLU A O 1
ATOM 1532 N N . TYR A 1 202 ? 11.539 -14.297 2.236 1 96.5 202 TYR A N 1
ATOM 1533 C CA . TYR A 1 202 ? 11.297 -14.422 0.803 1 96.5 202 TYR A CA 1
ATOM 1534 C C . TYR A 1 202 ? 9.844 -14.781 0.521 1 96.5 202 TYR A C 1
ATOM 1536 O O . TYR A 1 202 ? 9.188 -14.133 -0.298 1 96.5 202 TYR A O 1
ATOM 1544 N N . GLU A 1 203 ? 9.336 -15.727 1.21 1 96.12 203 GLU A N 1
ATOM 1545 C CA . GLU A 1 203 ? 7.969 -16.203 0.978 1 96.12 203 GLU A CA 1
ATOM 1546 C C . GLU A 1 203 ? 6.945 -15.141 1.373 1 96.12 203 GLU A C 1
ATOM 1548 O O . GLU A 1 203 ? 5.863 -15.07 0.787 1 96.12 203 GLU A O 1
ATOM 1553 N N . THR A 1 204 ? 7.277 -14.352 2.291 1 95.12 204 THR A N 1
ATOM 1554 C CA . THR A 1 204 ? 6.406 -13.266 2.711 1 95.12 204 THR A CA 1
ATOM 1555 C C . THR A 1 204 ? 6.254 -12.234 1.595 1 95.12 204 THR A C 1
ATOM 1557 O O . THR A 1 204 ? 5.16 -11.711 1.365 1 95.12 204 THR A O 1
ATOM 1560 N N . MET A 1 205 ? 7.324 -11.969 0.914 1 96.88 205 MET A N 1
ATOM 1561 C CA . MET A 1 205 ? 7.348 -10.883 -0.054 1 96.88 205 MET A CA 1
ATOM 1562 C C . MET A 1 205 ? 7.008 -11.383 -1.453 1 96.88 205 MET A C 1
ATOM 1564 O O . MET A 1 205 ? 6.602 -10.609 -2.318 1 96.88 205 MET A O 1
ATOM 1568 N N . ARG A 1 206 ? 7.098 -12.672 -1.655 1 97.69 206 ARG A N 1
ATOM 1569 C CA . ARG A 1 206 ? 7.047 -13.266 -2.988 1 97.69 206 ARG A CA 1
ATOM 1570 C C . ARG A 1 206 ? 5.695 -13.023 -3.645 1 97.69 206 ARG A C 1
ATOM 1572 O O . ARG A 1 206 ? 5.621 -12.742 -4.844 1 97.69 206 ARG A O 1
ATOM 1579 N N . PRO A 1 207 ? 4.578 -13.078 -2.885 1 97.44 207 PRO A N 1
ATOM 1580 C CA . PRO A 1 207 ? 3.297 -12.781 -3.525 1 97.44 207 PRO A CA 1
ATOM 1581 C C . PRO A 1 207 ? 3.254 -11.383 -4.137 1 97.44 207 PRO A C 1
ATOM 1583 O O . PRO A 1 207 ? 2.459 -11.125 -5.047 1 97.44 207 PRO A O 1
ATOM 1586 N N . HIS A 1 208 ? 4.027 -10.516 -3.684 1 97.94 208 HIS A N 1
ATOM 1587 C CA . HIS A 1 208 ? 4.047 -9.141 -4.164 1 97.94 208 HIS A CA 1
ATOM 1588 C C . HIS A 1 208 ? 5.109 -8.945 -5.242 1 97.94 208 HIS A C 1
ATOM 1590 O O . HIS A 1 208 ? 4.898 -8.188 -6.195 1 97.94 208 HIS A O 1
ATOM 1596 N N . THR A 1 209 ? 6.262 -9.656 -5.18 1 97.25 209 THR A N 1
ATOM 1597 C CA . THR A 1 209 ? 7.297 -9.539 -6.199 1 97.25 209 THR A CA 1
ATOM 1598 C C . THR A 1 209 ? 6.902 -10.289 -7.465 1 97.25 209 THR A C 1
ATOM 1600 O O . THR A 1 209 ? 7.332 -9.938 -8.562 1 97.25 209 THR A O 1
ATOM 1603 N N . PHE A 1 210 ? 6.121 -11.352 -7.262 1 96.75 210 PHE A N 1
ATOM 1604 C CA . PHE A 1 210 ? 5.676 -12.156 -8.391 1 96.75 210 PHE A CA 1
ATOM 1605 C C . PHE A 1 210 ? 4.293 -11.719 -8.852 1 96.75 210 PHE A C 1
ATOM 1607 O O . PHE A 1 210 ? 3.777 -12.234 -9.852 1 96.75 210 PHE A O 1
ATOM 1614 N N . PHE A 1 211 ? 3.617 -10.805 -8.203 1 97.88 211 PHE A N 1
ATOM 1615 C CA . PHE A 1 211 ? 2.35 -10.164 -8.531 1 97.88 211 PHE A CA 1
ATOM 1616 C C . PHE A 1 211 ? 1.188 -11.125 -8.32 1 97.88 211 PHE A C 1
ATOM 1618 O O . PHE A 1 211 ? 0.079 -10.883 -8.805 1 97.88 211 PHE A O 1
ATOM 1625 N N . SER A 1 212 ? 1.43 -12.273 -7.637 1 97.75 212 SER A N 1
ATOM 1626 C CA . SER A 1 212 ? 0.375 -13.258 -7.449 1 97.75 212 SER A CA 1
ATOM 1627 C C . SER A 1 212 ? -0.719 -12.734 -6.523 1 97.75 212 SER A C 1
ATOM 1629 O O . SER A 1 212 ? -1.889 -13.094 -6.668 1 97.75 212 SER A O 1
ATOM 1631 N N . ALA A 1 213 ? -0.378 -11.828 -5.609 1 97.81 213 ALA A N 1
ATOM 1632 C CA . ALA A 1 213 ? -1.396 -11.227 -4.75 1 97.81 213 ALA A CA 1
ATOM 1633 C C . ALA A 1 213 ? -2.359 -10.367 -5.562 1 97.81 213 ALA A C 1
ATOM 1635 O O . ALA A 1 213 ? -3.557 -10.32 -5.273 1 97.81 213 ALA A O 1
ATOM 1636 N N . VAL A 1 214 ? -1.828 -9.648 -6.531 1 98.44 214 VAL A N 1
ATOM 1637 C CA . VAL A 1 214 ? -2.678 -8.891 -7.449 1 98.44 214 VAL A CA 1
ATOM 1638 C C . VAL A 1 214 ? -3.566 -9.852 -8.242 1 98.44 214 VAL A C 1
ATOM 1640 O O . VAL A 1 214 ? -4.773 -9.633 -8.359 1 98.44 214 VAL A O 1
ATOM 1643 N N . GLY A 1 215 ? -2.965 -10.914 -8.75 1 98.25 215 GLY A N 1
ATOM 1644 C CA . GLY A 1 215 ? -3.723 -11.898 -9.5 1 98.25 215 GLY A CA 1
ATOM 1645 C C . GLY A 1 215 ? -4.828 -12.547 -8.688 1 98.25 215 GLY A C 1
ATOM 1646 O O . GLY A 1 215 ? -5.941 -12.734 -9.188 1 98.25 215 GLY A O 1
ATOM 1647 N N . ALA A 1 216 ? -4.523 -12.891 -7.473 1 98.06 216 ALA A N 1
ATOM 1648 C CA . ALA A 1 216 ? -5.512 -13.516 -6.598 1 98.06 216 ALA A CA 1
ATOM 1649 C C . ALA A 1 216 ? -6.688 -12.586 -6.344 1 98.06 216 ALA A C 1
ATOM 1651 O O . ALA A 1 216 ? -7.836 -13.031 -6.27 1 98.06 216 ALA A O 1
ATOM 1652 N N . ALA A 1 217 ? -6.402 -11.32 -6.25 1 97.44 217 ALA A N 1
ATOM 1653 C CA . ALA A 1 217 ? -7.461 -10.344 -6.012 1 97.44 217 ALA A CA 1
ATOM 1654 C C . ALA A 1 217 ? -8.383 -10.234 -7.223 1 97.44 217 ALA A C 1
ATOM 1656 O O . ALA A 1 217 ? -9.539 -9.805 -7.094 1 97.44 217 ALA A O 1
ATOM 1657 N N . LEU A 1 218 ? -7.934 -10.602 -8.391 1 98.44 218 LEU A N 1
ATOM 1658 C CA . LEU A 1 218 ? -8.711 -10.445 -9.617 1 98.44 218 LEU A CA 1
ATOM 1659 C C . LEU A 1 218 ? -9.586 -11.664 -9.867 1 98.44 218 LEU A C 1
ATOM 1661 O O . LEU A 1 218 ? -10.461 -11.641 -10.727 1 98.44 218 LEU A O 1
ATOM 1665 N N . VAL A 1 219 ? -9.414 -12.727 -9.078 1 98.25 219 VAL A N 1
ATOM 1666 C CA . VAL A 1 219 ? -10.203 -13.93 -9.289 1 98.25 219 VAL A CA 1
ATOM 1667 C C . VAL A 1 219 ? -11.688 -13.625 -9.102 1 98.25 219 VAL A C 1
ATOM 1669 O O . VAL A 1 219 ? -12.516 -14.008 -9.922 1 98.25 219 VAL A O 1
ATOM 1672 N N . GLU A 1 220 ? -12 -12.875 -8.07 1 98.12 220 GLU A N 1
ATOM 1673 C CA . GLU A 1 220 ? -13.375 -12.531 -7.738 1 98.12 220 GLU A CA 1
ATOM 1674 C C . GLU A 1 220 ? -14.039 -11.758 -8.875 1 98.12 220 GLU A C 1
ATOM 1676 O O . GLU A 1 220 ? -15.047 -12.203 -9.438 1 98.12 220 GLU A O 1
ATOM 1681 N N . PRO A 1 221 ? -13.516 -10.648 -9.312 1 98.5 221 PRO A N 1
ATOM 1682 C CA . PRO A 1 221 ? -14.188 -9.93 -10.391 1 98.5 221 PRO A CA 1
ATOM 1683 C C . PRO A 1 221 ? -14.164 -10.688 -11.719 1 98.5 221 PRO A C 1
ATOM 1685 O O . PRO A 1 221 ? -15.117 -10.625 -12.492 1 98.5 221 PRO A O 1
ATOM 1688 N N . CYS A 1 222 ? -13.148 -11.398 -12.008 1 98.31 222 CYS A N 1
ATOM 1689 C CA . CYS A 1 222 ? -13.055 -12.133 -13.266 1 98.31 222 CYS A CA 1
ATOM 1690 C C . CYS A 1 222 ? -14.047 -13.289 -13.297 1 98.31 222 CYS A C 1
ATOM 1692 O O . CYS A 1 222 ? -14.406 -13.773 -14.375 1 98.31 222 CYS A O 1
ATOM 1694 N N . ALA A 1 223 ? -14.492 -13.758 -12.133 1 98.06 223 ALA A N 1
ATOM 1695 C CA . ALA A 1 223 ? -15.523 -14.797 -12.039 1 98.06 223 ALA A CA 1
ATOM 1696 C C . ALA A 1 223 ? -16.922 -14.18 -12.023 1 98.06 223 ALA A C 1
ATOM 1698 O O . ALA A 1 223 ? -17.906 -14.891 -11.859 1 98.06 223 ALA A O 1
ATOM 1699 N N . GLY A 1 224 ? -16.984 -12.859 -12.094 1 97.5 224 GLY A N 1
ATOM 1700 C CA . GLY A 1 224 ? -18.266 -12.172 -12.07 1 97.5 224 GLY A CA 1
ATOM 1701 C C . GLY A 1 224 ? -18.875 -12.07 -10.68 1 97.5 224 GLY A C 1
ATOM 1702 O O . GLY A 1 224 ? -20.094 -11.969 -10.531 1 97.5 224 GLY A O 1
ATOM 1703 N N . LEU A 1 225 ? -18.031 -12.18 -9.711 1 97.75 225 LEU A N 1
ATOM 1704 C CA . LEU A 1 225 ? -18.5 -12.195 -8.336 1 97.75 225 LEU A CA 1
ATOM 1705 C C . LEU A 1 225 ? -18.25 -10.852 -7.656 1 97.75 225 LEU A C 1
ATOM 1707 O O . LEU A 1 225 ? -17.359 -10.102 -8.062 1 97.75 225 LEU A O 1
ATOM 1711 N N . ASP A 1 226 ? -19.047 -10.547 -6.707 1 96.31 226 ASP A N 1
ATOM 1712 C CA . ASP A 1 226 ? -18.906 -9.453 -5.742 1 96.31 226 ASP A CA 1
ATOM 1713 C C . ASP A 1 226 ? -19.203 -9.938 -4.328 1 96.31 226 ASP A C 1
ATOM 1715 O O . ASP A 1 226 ? -20.312 -9.703 -3.812 1 96.31 226 ASP A O 1
ATOM 1719 N N . LEU A 1 227 ? -18.234 -10.539 -3.721 1 96.25 227 LEU A N 1
ATOM 1720 C CA . LEU A 1 227 ? -18.422 -11.227 -2.449 1 96.25 227 LEU A CA 1
ATOM 1721 C C . LEU A 1 227 ? -18.641 -10.227 -1.317 1 96.25 227 LEU A C 1
ATOM 1723 O O . LEU A 1 227 ? -18.016 -9.172 -1.289 1 96.25 227 LEU A O 1
ATOM 1727 N N . SER A 1 228 ? -19.469 -10.641 -0.402 1 91.75 228 SER A N 1
ATOM 1728 C CA . SER A 1 228 ? -19.656 -9.828 0.798 1 91.75 228 SER A CA 1
ATOM 1729 C C . SER A 1 228 ? -18.391 -9.805 1.649 1 91.75 228 SER A C 1
ATOM 1731 O O . SER A 1 228 ? -17.516 -10.664 1.499 1 91.75 228 SER A O 1
ATOM 1733 N N . HIS A 1 229 ? -18.312 -8.859 2.484 1 87.94 229 HIS A N 1
ATOM 1734 C CA . HIS A 1 229 ? -17.203 -8.773 3.41 1 87.94 229 HIS A CA 1
ATOM 1735 C C . HIS A 1 229 ? -17.094 -10.016 4.285 1 87.94 229 HIS A C 1
ATOM 1737 O O . HIS A 1 229 ? -16 -10.492 4.574 1 87.94 229 HIS A O 1
ATOM 1743 N N . GLY A 1 230 ? -18.266 -10.453 4.758 1 89.62 230 GLY A N 1
ATOM 1744 C CA . GLY A 1 230 ? -18.281 -11.641 5.594 1 89.62 230 GLY A CA 1
ATOM 1745 C C . GLY A 1 230 ? -17.672 -12.852 4.906 1 89.62 230 GLY A C 1
ATOM 1746 O O . GLY A 1 230 ? -16.953 -13.625 5.531 1 89.62 230 GLY A O 1
ATOM 1747 N N . VAL A 1 231 ? -17.953 -13.016 3.637 1 95.06 231 VAL A N 1
ATOM 1748 C CA . VAL A 1 231 ? -17.422 -14.141 2.877 1 95.06 231 VAL A CA 1
ATOM 1749 C C . VAL A 1 231 ? -15.922 -13.961 2.672 1 95.06 231 VAL A C 1
ATOM 1751 O O . VAL A 1 231 ? -15.148 -14.898 2.854 1 95.06 231 VAL A O 1
ATOM 1754 N N . ARG A 1 232 ? -15.523 -12.781 2.373 1 93.38 232 ARG A N 1
ATOM 1755 C CA . ARG A 1 232 ? -14.109 -12.516 2.133 1 93.38 232 ARG A CA 1
ATOM 1756 C C . ARG A 1 232 ? -13.289 -12.719 3.404 1 93.38 232 ARG A C 1
ATOM 1758 O O . ARG A 1 232 ? -12.125 -13.117 3.34 1 93.38 232 ARG A O 1
ATOM 1765 N N . ALA A 1 233 ? -13.93 -12.5 4.465 1 89.5 233 ALA A N 1
ATOM 1766 C CA . ALA A 1 233 ? -13.242 -12.594 5.75 1 89.5 233 ALA A CA 1
ATOM 1767 C C . ALA A 1 233 ? -13.266 -14.031 6.273 1 89.5 233 ALA A C 1
ATOM 1769 O O . ALA A 1 233 ? -12.602 -14.344 7.266 1 89.5 233 ALA A O 1
ATOM 1770 N N . ASP A 1 234 ? -14 -14.867 5.629 1 93.75 234 ASP A N 1
ATOM 1771 C CA . ASP A 1 234 ? -14.047 -16.266 6.035 1 93.75 234 ASP A CA 1
ATOM 1772 C C . ASP A 1 234 ? -12.648 -16.891 6.008 1 93.75 234 ASP A C 1
ATOM 1774 O O . ASP A 1 234 ? -11.922 -16.766 5.023 1 93.75 234 ASP A O 1
ATOM 1778 N N . PRO A 1 235 ? -12.297 -17.594 7.09 1 93.88 235 PRO A N 1
ATOM 1779 C CA . PRO A 1 235 ? -10.938 -18.125 7.168 1 93.88 235 PRO A CA 1
ATOM 1780 C C . PRO A 1 235 ? -10.625 -19.109 6.043 1 93.88 235 PRO A C 1
ATOM 1782 O O . PRO A 1 235 ? -9.5 -19.156 5.547 1 93.88 235 PRO A O 1
ATOM 1785 N N . GLY A 1 236 ? -11.617 -19.906 5.707 1 97.12 236 GLY A N 1
ATOM 1786 C CA . GLY A 1 236 ? -11.414 -20.844 4.609 1 97.12 236 GLY A CA 1
ATOM 1787 C C . GLY A 1 236 ? -11.188 -20.156 3.277 1 97.12 236 GLY A C 1
ATOM 1788 O O . GLY A 1 236 ? -10.289 -20.547 2.521 1 97.12 236 GLY A O 1
ATOM 1789 N N . VAL A 1 237 ? -11.969 -19.156 2.992 1 97.81 237 VAL A N 1
ATOM 1790 C CA . VAL A 1 237 ? -11.836 -18.391 1.751 1 97.81 237 VAL A CA 1
ATOM 1791 C C . VAL A 1 237 ? -10.484 -17.688 1.714 1 97.81 237 VAL A C 1
ATOM 1793 O O . VAL A 1 237 ? -9.789 -17.734 0.699 1 97.81 237 VAL A O 1
ATOM 1796 N N . ARG A 1 238 ? -10.102 -17.141 2.814 1 95.81 238 ARG A N 1
ATOM 1797 C CA . ARG A 1 238 ? -8.82 -16.469 2.908 1 95.81 238 ARG A CA 1
ATOM 1798 C C . ARG A 1 238 ? -7.664 -17.438 2.686 1 95.81 238 ARG A C 1
ATOM 1800 O O . ARG A 1 238 ? -6.719 -17.125 1.959 1 95.81 238 ARG A O 1
ATOM 1807 N N . ARG A 1 239 ? -7.785 -18.531 3.361 1 97.19 239 ARG A N 1
ATOM 1808 C CA . ARG A 1 239 ? -6.707 -19.516 3.252 1 97.19 239 ARG A CA 1
ATOM 1809 C C . ARG A 1 239 ? -6.605 -20.047 1.832 1 97.19 239 ARG A C 1
ATOM 1811 O O . ARG A 1 239 ? -5.504 -20.297 1.332 1 97.19 239 ARG A O 1
ATOM 1818 N N . LEU A 1 240 ? -7.715 -20.25 1.2 1 98.56 240 LEU A N 1
ATOM 1819 C CA . LEU A 1 240 ? -7.707 -20.734 -0.178 1 98.56 240 LEU A CA 1
ATOM 1820 C C . LEU A 1 240 ? -7.082 -19.703 -1.109 1 98.56 240 LEU A C 1
ATOM 1822 O O . LEU A 1 240 ? -6.289 -20.047 -1.987 1 98.56 240 LEU A O 1
ATOM 1826 N N . THR A 1 241 ? -7.418 -18.469 -0.927 1 98.12 241 THR A N 1
ATOM 1827 C CA . THR A 1 241 ? -6.859 -17.391 -1.736 1 98.12 241 THR A CA 1
ATOM 1828 C C . THR A 1 241 ? -5.344 -17.328 -1.562 1 98.12 241 THR A C 1
ATOM 1830 O O . THR A 1 241 ? -4.609 -17.156 -2.539 1 98.12 241 THR A O 1
ATOM 1833 N N . GLN A 1 242 ? -4.918 -17.469 -0.39 1 97 242 GLN A N 1
ATOM 1834 C CA . GLN A 1 242 ? -3.486 -17.484 -0.107 1 97 242 GLN A CA 1
ATOM 1835 C C . GLN A 1 242 ? -2.809 -18.688 -0.775 1 97 242 GLN A C 1
ATOM 1837 O O . GLN A 1 242 ? -1.697 -18.562 -1.295 1 97 242 GLN A O 1
ATOM 1842 N N . ALA A 1 243 ? -3.455 -19.781 -0.699 1 98.06 243 ALA A N 1
ATOM 1843 C CA . ALA A 1 243 ? -2.904 -21 -1.303 1 98.06 243 ALA A CA 1
ATOM 1844 C C . ALA A 1 243 ? -2.73 -20.828 -2.809 1 98.06 243 ALA A C 1
ATOM 1846 O O . ALA A 1 243 ? -1.753 -21.312 -3.387 1 98.06 243 ALA A O 1
ATOM 1847 N N . LEU A 1 244 ? -3.672 -20.203 -3.391 1 98.19 244 LEU A N 1
ATOM 1848 C CA . LEU A 1 244 ? -3.574 -19.922 -4.816 1 98.19 244 LEU A CA 1
ATOM 1849 C C . LEU A 1 244 ? -2.303 -19.141 -5.125 1 98.19 244 LEU A C 1
ATOM 1851 O O . LEU A 1 244 ? -1.511 -19.531 -5.977 1 98.19 244 LEU A O 1
ATOM 1855 N N . ALA A 1 245 ? -2.109 -18.016 -4.484 1 97.5 245 ALA A N 1
ATOM 1856 C CA . ALA A 1 245 ? -0.931 -17.188 -4.703 1 97.5 245 ALA A CA 1
ATOM 1857 C C . ALA A 1 245 ? 0.352 -17.969 -4.449 1 97.5 245 ALA A C 1
ATOM 1859 O O . ALA A 1 245 ? 1.296 -17.906 -5.242 1 97.5 245 ALA A O 1
ATOM 1860 N N . THR A 1 246 ? 0.358 -18.734 -3.404 1 97 246 THR A N 1
ATOM 1861 C CA . THR A 1 246 ? 1.52 -19.531 -3.021 1 97 246 THR A CA 1
ATOM 1862 C C . THR A 1 246 ? 1.863 -20.547 -4.105 1 97 246 THR A C 1
ATOM 1864 O O . THR A 1 246 ? 3.031 -20.719 -4.461 1 97 246 THR A O 1
ATOM 1867 N N . LEU A 1 247 ? 0.883 -21.156 -4.59 1 96.62 247 LEU A N 1
ATOM 1868 C CA . LEU A 1 247 ? 1.11 -22.172 -5.609 1 96.62 247 LEU A CA 1
ATOM 1869 C C . LEU A 1 247 ? 1.626 -21.547 -6.898 1 96.62 247 LEU A C 1
ATOM 1871 O O . LEU A 1 247 ? 2.512 -22.094 -7.555 1 96.62 247 LEU A O 1
ATOM 1875 N N . TRP A 1 248 ? 1.041 -20.422 -7.262 1 95.94 248 TRP A N 1
ATOM 1876 C CA . TRP A 1 248 ? 1.551 -19.703 -8.43 1 95.94 248 TRP A CA 1
ATOM 1877 C C . TRP A 1 248 ? 3.031 -19.375 -8.258 1 95.94 248 TRP A C 1
ATOM 1879 O O . TRP A 1 248 ? 3.83 -19.594 -9.172 1 95.94 248 TRP A O 1
ATOM 1889 N N . GLU A 1 249 ? 3.428 -18.938 -7.152 1 95.62 249 GLU A N 1
ATOM 1890 C CA . GLU A 1 249 ? 4.789 -18.484 -6.883 1 95.62 249 GLU A CA 1
ATOM 1891 C C . GLU A 1 249 ? 5.762 -19.656 -6.844 1 95.62 249 GLU A C 1
ATOM 1893 O O . GLU A 1 249 ? 6.816 -19.625 -7.477 1 95.62 249 GLU A O 1
ATOM 1898 N N . ARG A 1 250 ? 5.41 -20.656 -6.062 1 95.38 250 ARG A N 1
ATOM 1899 C CA . ARG A 1 250 ? 6.316 -21.781 -5.879 1 95.38 250 ARG A CA 1
ATOM 1900 C C . ARG A 1 250 ? 6.496 -22.562 -7.176 1 95.38 250 ARG A C 1
ATOM 1902 O O . ARG A 1 250 ? 7.598 -23.016 -7.484 1 95.38 250 ARG A O 1
ATOM 1909 N N . THR A 1 251 ? 5.43 -22.719 -7.914 1 93.75 251 THR A N 1
ATOM 1910 C CA . THR A 1 251 ? 5.547 -23.406 -9.195 1 93.75 251 THR A CA 1
ATOM 1911 C C . THR A 1 251 ? 6.43 -22.625 -10.156 1 93.75 251 THR A C 1
ATOM 1913 O O . THR A 1 251 ? 7.273 -23.203 -10.844 1 93.75 251 THR A O 1
ATOM 1916 N N . ASN A 1 252 ? 6.227 -21.328 -10.188 1 91.56 252 ASN A N 1
ATOM 1917 C CA . ASN A 1 252 ? 7.102 -20.5 -11.016 1 91.56 252 ASN A CA 1
ATOM 1918 C C . ASN A 1 252 ? 8.562 -20.641 -10.602 1 91.56 252 ASN A C 1
ATOM 1920 O O . ASN A 1 252 ? 9.445 -20.734 -11.453 1 91.56 252 ASN A O 1
ATOM 1924 N N . ASP A 1 253 ? 8.844 -20.625 -9.328 1 93.38 253 ASP A N 1
ATOM 1925 C CA . ASP A 1 253 ? 10.211 -20.734 -8.82 1 93.38 253 ASP A CA 1
ATOM 1926 C C . ASP A 1 253 ? 10.836 -22.078 -9.227 1 93.38 253 ASP A C 1
ATOM 1928 O O . ASP A 1 253 ? 12.023 -22.125 -9.562 1 93.38 253 ASP A O 1
ATOM 1932 N N . LEU A 1 254 ? 10.055 -23.125 -9.188 1 92.25 254 LEU A N 1
ATOM 1933 C CA . LEU A 1 254 ? 10.547 -24.438 -9.547 1 92.25 254 LEU A CA 1
ATOM 1934 C C . LEU A 1 254 ? 10.812 -24.531 -11.047 1 92.25 254 LEU A C 1
ATOM 1936 O O . LEU A 1 254 ? 11.883 -24.984 -11.461 1 92.25 254 LEU A O 1
ATOM 1940 N N . TYR A 1 255 ? 9.906 -24.078 -11.82 1 87.81 255 TYR A N 1
ATOM 1941 C CA . TYR A 1 255 ? 10.055 -24.172 -13.273 1 87.81 255 TYR A CA 1
ATOM 1942 C C . TYR A 1 255 ? 11.172 -23.25 -13.758 1 87.81 255 TYR A C 1
ATOM 1944 O O . TYR A 1 255 ? 11.953 -23.625 -14.641 1 87.81 255 TYR A O 1
ATOM 1952 N N . SER A 1 256 ? 11.188 -22.016 -13.227 1 85.69 256 SER A N 1
ATOM 1953 C CA . SER A 1 256 ? 12.242 -21.094 -13.617 1 85.69 256 SER A CA 1
ATOM 1954 C C . SER A 1 256 ? 13.617 -21.641 -13.227 1 85.69 256 SER A C 1
ATOM 1956 O O . SER A 1 256 ? 14.586 -21.484 -13.977 1 85.69 256 SER A O 1
ATOM 1958 N N . PHE A 1 257 ? 13.727 -22.203 -12.062 1 86.56 257 PHE A N 1
ATOM 1959 C CA . PHE A 1 257 ? 14.977 -22.797 -11.609 1 86.56 257 PHE A CA 1
ATOM 1960 C C . PHE A 1 257 ? 15.406 -23.922 -12.547 1 86.56 257 PHE A C 1
ATOM 1962 O O . PHE A 1 257 ? 16.562 -23.953 -13 1 86.56 257 PHE A O 1
ATOM 1969 N N . ALA A 1 258 ? 14.57 -24.781 -12.828 1 82 258 ALA A N 1
ATOM 1970 C CA . ALA A 1 258 ? 14.852 -25.922 -13.695 1 82 258 ALA A CA 1
ATOM 1971 C C . ALA A 1 258 ? 15.297 -25.453 -15.086 1 82 258 ALA A C 1
ATOM 1973 O O . ALA A 1 258 ? 16.266 -25.969 -15.641 1 82 258 ALA A O 1
ATOM 1974 N N . TYR A 1 259 ? 14.641 -24.469 -15.539 1 78.31 259 TYR A N 1
ATOM 1975 C CA . TYR A 1 259 ? 14.961 -23.938 -16.859 1 78.31 259 TYR A CA 1
ATOM 1976 C C . TYR A 1 259 ? 16.359 -23.328 -16.859 1 78.31 259 TYR A C 1
ATOM 1978 O O . TYR A 1 259 ? 17.172 -23.625 -17.75 1 78.31 259 TYR A O 1
ATOM 1986 N N . GLU A 1 260 ? 16.609 -22.469 -15.922 1 77.06 260 GLU A N 1
ATOM 1987 C CA . GLU A 1 260 ? 17.891 -21.797 -15.883 1 77.06 260 GLU A CA 1
ATOM 1988 C C . GLU A 1 260 ? 19.031 -22.781 -15.648 1 77.06 260 GLU A C 1
ATOM 1990 O O . GLU A 1 260 ? 20.109 -22.641 -16.219 1 77.06 260 GLU A O 1
ATOM 1995 N N . GLN A 1 261 ? 18.812 -23.672 -14.844 1 73.88 261 GLN A N 1
ATOM 1996 C CA . GLN A 1 261 ? 19.812 -24.703 -14.609 1 73.88 261 GLN A CA 1
ATOM 1997 C C . GLN A 1 261 ? 20.109 -25.484 -15.891 1 73.88 261 GLN A C 1
ATOM 1999 O O . GLN A 1 261 ? 21.266 -25.75 -16.203 1 73.88 261 GLN A O 1
ATOM 2004 N N . ARG A 1 262 ? 19.141 -25.812 -16.531 1 71.56 262 ARG A N 1
ATOM 2005 C CA . ARG A 1 262 ? 19.297 -26.625 -17.734 1 71.56 262 ARG A CA 1
ATOM 2006 C C . ARG A 1 262 ? 19.828 -25.797 -18.891 1 71.56 262 ARG A C 1
ATOM 2008 O O . ARG A 1 262 ? 20.75 -26.219 -19.594 1 71.56 262 ARG A O 1
ATOM 2015 N N . ALA A 1 263 ? 19.25 -24.625 -18.953 1 64.56 263 ALA A N 1
ATOM 2016 C CA . ALA A 1 263 ? 19.531 -23.828 -20.141 1 64.56 263 ALA A CA 1
ATOM 2017 C C . ALA A 1 263 ? 20.75 -22.938 -19.938 1 64.56 263 ALA A C 1
ATOM 2019 O O . ALA A 1 263 ? 21.531 -22.719 -20.875 1 64.56 263 ALA A O 1
ATOM 2020 N N . LEU A 1 264 ? 20.891 -22.391 -18.797 1 64.81 264 LEU A N 1
ATOM 2021 C CA . LEU A 1 264 ? 21.875 -21.328 -18.625 1 64.81 264 LEU A CA 1
ATOM 2022 C C . LEU A 1 264 ? 22.984 -21.781 -17.672 1 64.81 264 LEU A C 1
ATOM 2024 O O . LEU A 1 264 ? 24.047 -21.156 -17.609 1 64.81 264 LEU A O 1
ATOM 2028 N N . GLY A 1 265 ? 22.844 -22.859 -17.109 1 63.16 265 GLY A N 1
ATOM 2029 C CA . GLY A 1 265 ? 23.797 -23.266 -16.094 1 63.16 265 GLY A CA 1
ATOM 2030 C C . GLY A 1 265 ? 23.922 -22.281 -14.945 1 63.16 265 GLY A C 1
ATOM 2031 O O . GLY A 1 265 ? 24.953 -22.234 -14.273 1 63.16 265 GLY A O 1
ATOM 2032 N N . SER A 1 266 ? 22.969 -21.391 -14.836 1 69.62 266 SER A N 1
ATOM 2033 C CA . SER A 1 266 ? 22.969 -20.406 -13.758 1 69.62 266 SER A CA 1
ATOM 2034 C C . SER A 1 266 ? 21.953 -20.781 -12.68 1 69.62 266 SER A C 1
ATOM 2036 O O . SER A 1 266 ? 21.078 -21.641 -12.898 1 69.62 266 SER A O 1
ATOM 2038 N N . VAL A 1 267 ? 22.219 -20.297 -11.469 1 73.31 267 VAL A N 1
ATOM 2039 C CA . VAL A 1 267 ? 21.328 -20.562 -10.336 1 73.31 267 VAL A CA 1
ATOM 2040 C C . VAL A 1 267 ? 20.578 -19.297 -9.961 1 73.31 267 VAL A C 1
ATOM 2042 O O . VAL A 1 267 ? 21.141 -18.391 -9.344 1 73.31 267 VAL A O 1
ATOM 2045 N N . PRO A 1 268 ? 19.281 -19.344 -10.375 1 77.94 268 PRO A N 1
ATOM 2046 C CA . PRO A 1 268 ? 18.516 -18.156 -9.984 1 77.94 268 PRO A CA 1
ATOM 2047 C C . PRO A 1 268 ? 18.234 -18.109 -8.484 1 77.94 268 PRO A C 1
ATOM 2049 O O . PRO A 1 268 ? 18.141 -19.156 -7.832 1 77.94 268 PRO A O 1
ATOM 2052 N N . ARG A 1 269 ? 18.125 -17.016 -7.988 1 85.5 269 ARG A N 1
ATOM 2053 C CA . ARG A 1 269 ? 17.828 -16.812 -6.57 1 85.5 269 ARG A CA 1
ATOM 2054 C C . ARG A 1 269 ? 16.344 -17 -6.285 1 85.5 269 ARG A C 1
ATOM 2056 O O . ARG A 1 269 ? 15.641 -16.031 -5.98 1 85.5 269 ARG A O 1
ATOM 2063 N N . THR A 1 270 ? 15.93 -18.203 -6.473 1 94.19 270 THR A N 1
ATOM 2064 C CA . THR A 1 270 ? 14.547 -18.578 -6.215 1 94.19 270 THR A CA 1
ATOM 2065 C C . THR A 1 270 ? 14.445 -19.469 -4.973 1 94.19 270 THR A C 1
ATOM 2067 O O . THR A 1 270 ? 15.422 -19.609 -4.234 1 94.19 270 THR A O 1
ATOM 2070 N N . LEU A 1 271 ? 13.281 -19.984 -4.727 1 96.62 271 LEU A N 1
ATOM 2071 C CA . LEU A 1 271 ? 12.984 -20.703 -3.488 1 96.62 271 LEU A CA 1
ATOM 2072 C C . LEU A 1 271 ? 13.945 -21.875 -3.285 1 96.62 271 LEU A C 1
ATOM 2074 O O . LEU A 1 271 ? 14.523 -22.016 -2.209 1 96.62 271 LEU A O 1
ATOM 2078 N N . PRO A 1 272 ? 14.234 -22.734 -4.34 1 95.94 272 PRO A N 1
ATOM 2079 C CA . PRO A 1 272 ? 15.18 -23.828 -4.129 1 95.94 272 PRO A CA 1
ATOM 2080 C C . PRO A 1 272 ? 16.562 -23.344 -3.723 1 95.94 272 PRO A C 1
ATOM 2082 O O . PRO A 1 272 ? 17.203 -23.953 -2.859 1 95.94 272 PRO A O 1
ATOM 2085 N N . TRP A 1 273 ? 17.016 -22.297 -4.328 1 94.62 273 TRP A N 1
ATOM 2086 C CA . TRP A 1 273 ? 18.328 -21.734 -3.996 1 94.62 273 TRP A CA 1
ATOM 2087 C C . TRP A 1 273 ? 18.359 -21.25 -2.547 1 94.62 273 TRP A C 1
ATOM 2089 O O . TRP A 1 273 ? 19.328 -21.516 -1.829 1 94.62 273 TRP A O 1
ATOM 2099 N N . LEU A 1 274 ? 17.344 -20.578 -2.146 1 95.94 274 LEU A N 1
ATOM 2100 C CA . LEU A 1 274 ? 17.281 -20.047 -0.786 1 95.94 274 LEU A CA 1
ATOM 2101 C C . LEU A 1 274 ? 17.266 -21.188 0.234 1 95.94 274 LEU A C 1
ATOM 2103 O O . LEU A 1 274 ? 17.938 -21.094 1.271 1 95.94 274 LEU A O 1
ATOM 2107 N N . ILE A 1 275 ? 16.531 -22.219 -0.029 1 96.94 275 ILE A N 1
ATOM 2108 C CA . ILE A 1 275 ? 16.484 -23.375 0.85 1 96.94 275 ILE A CA 1
ATOM 2109 C C . ILE A 1 275 ? 17.875 -24 0.963 1 96.94 275 ILE A C 1
ATOM 2111 O O . ILE A 1 275 ? 18.312 -24.344 2.061 1 96.94 275 ILE A O 1
ATOM 2115 N N . ALA A 1 276 ? 18.531 -24.156 -0.169 1 96.44 276 ALA A N 1
ATOM 2116 C CA . ALA A 1 276 ? 19.875 -24.719 -0.183 1 96.44 276 ALA A CA 1
ATOM 2117 C C . ALA A 1 276 ? 20.828 -23.922 0.708 1 96.44 276 ALA A C 1
ATOM 2119 O O . ALA A 1 276 ? 21.562 -24.484 1.52 1 96.44 276 ALA A O 1
ATOM 2120 N N . GLN A 1 277 ? 20.781 -22.625 0.569 1 94.81 277 GLN A N 1
ATOM 2121 C CA . GLN A 1 277 ? 21.672 -21.734 1.316 1 94.81 277 GLN A CA 1
ATOM 2122 C C . GLN A 1 277 ? 21.359 -21.781 2.809 1 94.81 277 GLN A C 1
ATOM 2124 O O . GLN A 1 277 ? 22.266 -21.844 3.639 1 94.81 277 GLN A O 1
ATOM 2129 N N . GLU A 1 278 ? 20.109 -21.688 3.1 1 95.69 278 GLU A N 1
ATOM 2130 C CA . GLU A 1 278 ? 19.688 -21.562 4.492 1 95.69 278 GLU A CA 1
ATOM 2131 C C . GLU A 1 278 ? 19.891 -22.875 5.246 1 95.69 278 GLU A C 1
ATOM 2133 O O . GLU A 1 278 ? 20.266 -22.859 6.422 1 95.69 278 GLU A O 1
ATOM 2138 N N . ARG A 1 279 ? 19.734 -23.984 4.586 1 96.44 279 ARG A N 1
ATOM 2139 C CA . ARG A 1 279 ? 19.766 -25.281 5.273 1 96.44 279 ARG A CA 1
ATOM 2140 C C . ARG A 1 279 ? 21.047 -26.031 4.965 1 96.44 279 ARG A C 1
ATOM 2142 O O . ARG A 1 279 ? 21.266 -27.141 5.488 1 96.44 279 ARG A O 1
ATOM 2149 N N . GLY A 1 280 ? 21.812 -25.547 4.137 1 96.44 280 GLY A N 1
ATOM 2150 C CA . GLY A 1 280 ? 23.047 -26.203 3.764 1 96.44 280 GLY A CA 1
ATOM 2151 C C . GLY A 1 280 ? 22.844 -27.484 2.986 1 96.44 280 GLY A C 1
ATOM 2152 O O . GLY A 1 280 ? 23.531 -28.484 3.223 1 96.44 280 GLY A O 1
ATOM 2153 N N . LEU A 1 281 ? 21.953 -27.469 2.066 1 96.38 281 LEU A N 1
ATOM 2154 C CA . LEU A 1 281 ? 21.625 -28.641 1.267 1 96.38 281 LEU A CA 1
ATOM 2155 C C . LEU A 1 281 ? 22.203 -28.516 -0.14 1 96.38 281 LEU A C 1
ATOM 2157 O O . LEU A 1 281 ? 22.359 -27.422 -0.656 1 96.38 281 LEU A O 1
ATOM 2161 N N . PRO A 1 282 ? 22.516 -29.688 -0.689 1 95.12 282 PRO A N 1
ATOM 2162 C CA . PRO A 1 282 ? 22.75 -29.656 -2.135 1 95.12 282 PRO A CA 1
ATOM 2163 C C . PRO A 1 282 ? 21.547 -29.156 -2.92 1 95.12 282 PRO A C 1
ATOM 2165 O O . PRO A 1 282 ? 20.406 -29.328 -2.479 1 95.12 282 PRO A O 1
ATOM 2168 N N . LEU A 1 283 ? 21.781 -28.578 -4.094 1 92.75 283 LEU A N 1
ATOM 2169 C CA . LEU A 1 283 ? 20.734 -27.938 -4.879 1 92.75 283 LEU A CA 1
ATOM 2170 C C . LEU A 1 283 ? 19.641 -28.922 -5.238 1 92.75 283 LEU A C 1
ATOM 2172 O O . LEU A 1 283 ? 18.453 -28.562 -5.262 1 92.75 283 LEU A O 1
ATOM 2176 N N . ASP A 1 284 ? 20 -30.109 -5.531 1 91.69 284 ASP A N 1
ATOM 2177 C CA . ASP A 1 284 ? 19 -31.109 -5.91 1 91.69 284 ASP A CA 1
ATOM 2178 C C . ASP A 1 284 ? 18.094 -31.438 -4.738 1 91.69 284 ASP A C 1
ATOM 2180 O O . ASP A 1 284 ? 16.875 -31.578 -4.906 1 91.69 284 ASP A O 1
ATOM 2184 N N . ALA A 1 285 ? 18.641 -31.578 -3.6 1 95.75 285 ALA A N 1
ATOM 2185 C CA . ALA A 1 285 ? 17.859 -31.828 -2.398 1 95.75 285 ALA A CA 1
ATOM 2186 C C . ALA A 1 285 ? 16.953 -30.641 -2.074 1 95.75 285 ALA A C 1
ATOM 2188 O O . ALA A 1 285 ? 15.812 -30.812 -1.65 1 95.75 285 ALA A O 1
ATOM 2189 N N . ALA A 1 286 ? 17.469 -29.484 -2.227 1 96.44 286 ALA A N 1
ATOM 2190 C CA . ALA A 1 286 ? 16.703 -28.266 -1.985 1 96.44 286 ALA A CA 1
ATOM 2191 C C . ALA A 1 286 ? 15.555 -28.125 -2.973 1 96.44 286 ALA A C 1
ATOM 2193 O O . ALA A 1 286 ? 14.453 -27.719 -2.6 1 96.44 286 ALA A O 1
ATOM 2194 N N . PHE A 1 287 ? 15.828 -28.453 -4.188 1 95.56 287 PHE A N 1
ATOM 2195 C CA . PHE A 1 287 ? 14.789 -28.469 -5.211 1 95.56 287 PHE A CA 1
ATOM 2196 C C . PHE A 1 287 ? 13.672 -29.438 -4.848 1 95.56 287 PHE A C 1
ATOM 2198 O O . PHE A 1 287 ? 12.484 -29.094 -4.953 1 95.56 287 PHE A O 1
ATOM 2205 N N . ALA A 1 288 ? 14.039 -30.578 -4.414 1 95.62 288 ALA A N 1
ATOM 2206 C CA . ALA A 1 288 ? 13.062 -31.578 -4.012 1 95.62 288 ALA A CA 1
ATOM 2207 C C . ALA A 1 288 ? 12.242 -31.109 -2.82 1 95.62 288 ALA A C 1
ATOM 2209 O O . ALA A 1 288 ? 11.039 -31.359 -2.74 1 95.62 288 ALA A O 1
ATOM 2210 N N . GLU A 1 289 ? 12.875 -30.484 -1.955 1 96.69 289 GLU A N 1
ATOM 2211 C CA . GLU A 1 289 ? 12.172 -29.938 -0.79 1 96.69 289 GLU A CA 1
ATOM 2212 C C . GLU A 1 289 ? 11.172 -28.875 -1.193 1 96.69 289 GLU A C 1
ATOM 2214 O O . GLU A 1 289 ? 10.031 -28.859 -0.712 1 96.69 289 GLU A O 1
ATOM 2219 N N . ALA A 1 290 ? 11.594 -27.922 -1.994 1 97.25 290 ALA A N 1
ATOM 2220 C CA . ALA A 1 290 ? 10.672 -26.922 -2.518 1 97.25 290 ALA A CA 1
ATOM 2221 C C . ALA A 1 290 ? 9.492 -27.578 -3.219 1 97.25 290 ALA A C 1
ATOM 2223 O O . ALA A 1 290 ? 8.352 -27.109 -3.104 1 97.25 290 ALA A O 1
ATOM 2224 N N . GLY A 1 291 ? 9.789 -28.625 -3.971 1 96.19 291 GLY A N 1
ATOM 2225 C CA . GLY A 1 291 ? 8.734 -29.391 -4.609 1 96.19 291 GLY A CA 1
ATOM 2226 C C . GLY A 1 291 ? 7.738 -29.969 -3.621 1 96.19 291 GLY A C 1
ATOM 2227 O O . GLY A 1 291 ? 6.531 -29.938 -3.855 1 96.19 291 GLY A O 1
ATOM 2228 N N . ARG A 1 292 ? 8.25 -30.5 -2.553 1 96.62 292 ARG A N 1
ATOM 2229 C CA . ARG A 1 292 ? 7.387 -31.047 -1.514 1 96.62 292 ARG A CA 1
ATOM 2230 C C . ARG A 1 292 ? 6.504 -29.969 -0.907 1 96.62 292 ARG A C 1
ATOM 2232 O O . ARG A 1 292 ? 5.324 -30.188 -0.629 1 96.62 292 ARG A O 1
ATOM 2239 N N . TRP A 1 293 ? 7.051 -28.797 -0.68 1 97.12 293 TRP A N 1
ATOM 2240 C CA . TRP A 1 293 ? 6.266 -27.672 -0.18 1 97.12 293 TRP A CA 1
ATOM 2241 C C . TRP A 1 293 ? 5.109 -27.359 -1.123 1 97.12 293 TRP A C 1
ATOM 2243 O O . TRP A 1 293 ? 3.996 -27.078 -0.676 1 97.12 293 TRP A O 1
ATOM 2253 N N . CYS A 1 294 ? 5.434 -27.375 -2.373 1 95.75 294 CYS A N 1
ATOM 2254 C CA . CYS A 1 294 ? 4.43 -27.109 -3.393 1 95.75 294 CYS A CA 1
ATOM 2255 C C . CYS A 1 294 ? 3.33 -28.156 -3.375 1 95.75 294 CYS A C 1
ATOM 2257 O O . CYS A 1 294 ? 2.145 -27.828 -3.432 1 95.75 294 CYS A O 1
ATOM 2259 N N . GLU A 1 295 ? 3.67 -29.375 -3.324 1 96.56 295 GLU A N 1
ATOM 2260 C CA . GLU A 1 295 ? 2.711 -30.484 -3.297 1 96.56 295 GLU A CA 1
ATOM 2261 C C . GLU A 1 295 ? 1.804 -30.391 -2.072 1 96.56 295 GLU A C 1
ATOM 2263 O O . GLU A 1 295 ? 0.595 -30.609 -2.172 1 96.56 295 GLU A O 1
ATOM 2268 N N . GLU A 1 296 ? 2.389 -30.109 -0.974 1 97.56 296 GLU A N 1
ATOM 2269 C CA . GLU A 1 296 ? 1.617 -29.969 0.257 1 97.56 296 GLU A CA 1
ATOM 2270 C C . GLU A 1 296 ? 0.592 -28.844 0.136 1 97.56 296 GLU A C 1
ATOM 2272 O O . GLU A 1 296 ? -0.551 -28.984 0.575 1 97.56 296 GLU A O 1
ATOM 2277 N N . GLU A 1 297 ? 1.025 -27.766 -0.417 1 98 297 GLU A N 1
ATOM 2278 C CA . GLU A 1 297 ? 0.116 -26.641 -0.622 1 98 297 GLU A CA 1
ATOM 2279 C C . GLU A 1 297 ? -0.998 -27 -1.601 1 98 297 GLU A C 1
ATOM 2281 O O . GLU A 1 297 ? -2.145 -26.578 -1.429 1 98 297 GLU A O 1
ATOM 2286 N N . ALA A 1 298 ? -0.696 -27.75 -2.621 1 97.62 298 ALA A N 1
ATOM 2287 C CA . ALA A 1 298 ? -1.684 -28.172 -3.609 1 97.62 298 ALA A CA 1
ATOM 2288 C C . ALA A 1 298 ? -2.742 -29.078 -2.973 1 97.62 298 ALA A C 1
ATOM 2290 O O . ALA A 1 298 ? -3.938 -28.922 -3.236 1 97.62 298 ALA A O 1
ATOM 2291 N N . VAL A 1 299 ? -2.301 -29.969 -2.172 1 98.31 299 VAL A N 1
ATOM 2292 C CA . VAL A 1 299 ? -3.223 -30.875 -1.487 1 98.31 299 VAL A CA 1
ATOM 2293 C C . VAL A 1 299 ? -4.141 -30.062 -0.568 1 98.31 299 VAL A C 1
ATOM 2295 O O . VAL A 1 299 ? -5.348 -30.328 -0.509 1 98.31 299 VAL A O 1
ATOM 2298 N N . LEU A 1 300 ? -3.578 -29.125 0.108 1 98.5 300 LEU A N 1
ATOM 2299 C CA . LEU A 1 300 ? -4.367 -28.266 0.975 1 98.5 300 LEU A CA 1
ATOM 2300 C C . LEU A 1 300 ? -5.402 -27.484 0.169 1 98.5 300 LEU A C 1
ATOM 2302 O O . LEU A 1 300 ? -6.57 -27.406 0.562 1 98.5 300 LEU A O 1
ATOM 2306 N N . ALA A 1 301 ? -4.984 -26.875 -0.882 1 98.69 301 ALA A N 1
ATOM 2307 C CA . ALA A 1 301 ? -5.902 -26.109 -1.73 1 98.69 301 ALA A CA 1
ATOM 2308 C C . ALA A 1 301 ? -7.039 -27 -2.238 1 98.69 301 ALA A C 1
ATOM 2310 O O . ALA A 1 301 ? -8.203 -26.594 -2.234 1 98.69 301 ALA A O 1
ATOM 2311 N N . HIS A 1 302 ? -6.715 -28.156 -2.65 1 98.62 302 HIS A N 1
ATOM 2312 C CA . HIS A 1 302 ? -7.715 -29.094 -3.148 1 98.62 302 HIS A CA 1
ATOM 2313 C C . HIS A 1 302 ? -8.75 -29.422 -2.074 1 98.62 302 HIS A C 1
ATOM 2315 O O . HIS A 1 302 ? -9.945 -29.469 -2.357 1 98.62 302 HIS A O 1
ATOM 2321 N N . ARG A 1 303 ? -8.266 -29.656 -0.9 1 98.62 303 ARG A N 1
ATOM 2322 C CA . ARG A 1 303 ? -9.164 -29.938 0.217 1 98.62 303 ARG A CA 1
ATOM 2323 C C . ARG A 1 303 ? -10.086 -28.75 0.481 1 98.62 303 ARG A C 1
ATOM 2325 O O . ARG A 1 303 ? -11.297 -28.922 0.65 1 98.62 303 ARG A O 1
ATOM 2332 N N . LEU A 1 304 ? -9.547 -27.562 0.511 1 98.75 304 LEU A N 1
ATOM 2333 C CA . LEU A 1 304 ? -10.328 -26.359 0.771 1 98.75 304 LEU A CA 1
ATOM 2334 C C . LEU A 1 304 ? -11.352 -26.125 -0.331 1 98.75 304 LEU A C 1
ATOM 2336 O O . LEU A 1 304 ? -12.484 -25.719 -0.057 1 98.75 304 LEU A O 1
ATOM 2340 N N . ILE A 1 305 ? -10.961 -26.359 -1.544 1 98.75 305 ILE A N 1
ATOM 2341 C CA . ILE A 1 305 ? -11.883 -26.219 -2.67 1 98.75 305 ILE A CA 1
ATOM 2342 C C . ILE A 1 305 ? -13.07 -27.172 -2.484 1 98.75 305 ILE A C 1
ATOM 2344 O O . ILE A 1 305 ? -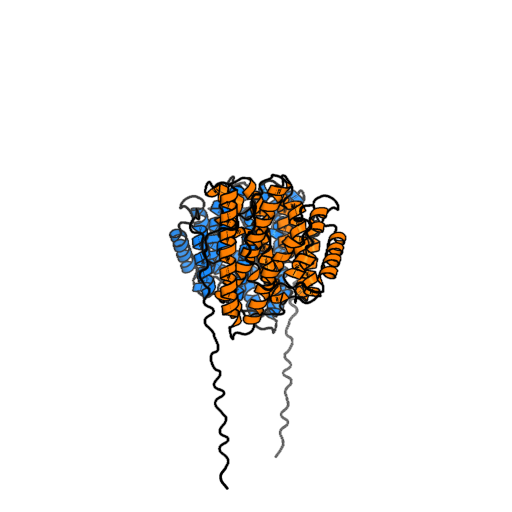14.219 -26.766 -2.666 1 98.75 305 ILE A O 1
ATOM 2348 N N . GLY A 1 306 ? -12.812 -28.406 -2.127 1 98.44 306 GLY A N 1
ATOM 2349 C CA . GLY A 1 306 ? -13.891 -29.344 -1.854 1 98.44 306 GLY A CA 1
ATOM 2350 C C . GLY A 1 306 ? -14.836 -28.875 -0.766 1 98.44 306 GLY A C 1
ATOM 2351 O O . GLY A 1 306 ? -16.047 -28.906 -0.94 1 98.44 306 GLY A O 1
ATOM 2352 N N . GLU A 1 307 ? -14.281 -28.375 0.301 1 98.44 307 GLU A N 1
ATOM 2353 C CA . GLU A 1 307 ? -15.062 -27.906 1.438 1 98.44 307 GLU A CA 1
ATOM 2354 C C . GLU A 1 307 ? -15.906 -26.688 1.06 1 98.44 307 GLU A C 1
ATOM 2356 O O . GLU A 1 307 ? -17.094 -26.609 1.389 1 98.44 307 GLU A O 1
ATOM 2361 N N . LEU A 1 308 ? -15.344 -25.781 0.385 1 98.56 308 LEU A N 1
ATOM 2362 C CA . LEU A 1 308 ? -16 -24.531 0.062 1 98.56 308 LEU A CA 1
ATOM 2363 C C . LEU A 1 308 ? -17.016 -24.719 -1.067 1 98.56 308 LEU A C 1
ATOM 2365 O O . LEU A 1 308 ? -18 -23.969 -1.155 1 98.56 308 LEU A O 1
ATOM 2369 N N . SER A 1 309 ? -16.719 -25.672 -1.909 1 98.12 309 SER A N 1
ATOM 2370 C CA . SER A 1 309 ? -17.656 -25.984 -2.982 1 98.12 309 SER A CA 1
ATOM 2371 C C . SER A 1 309 ? -18.984 -26.484 -2.428 1 98.12 309 SER A C 1
ATOM 2373 O O . SER A 1 309 ? -20.031 -26.391 -3.086 1 98.12 309 SER A O 1
ATOM 2375 N N . ALA A 1 310 ? -19.016 -27 -1.241 1 97.62 310 ALA A N 1
ATOM 2376 C CA . ALA A 1 310 ? -20.203 -27.547 -0.6 1 97.62 310 ALA A CA 1
ATOM 2377 C C . ALA A 1 310 ? -20.906 -26.484 0.241 1 97.62 310 ALA A C 1
ATOM 2379 O O . ALA A 1 310 ? -21.969 -26.734 0.817 1 97.62 310 ALA A O 1
ATOM 2380 N N . SER A 1 311 ? -20.391 -25.297 0.292 1 97.56 311 SER A N 1
ATOM 2381 C CA . SER A 1 311 ? -20.938 -24.219 1.108 1 97.56 311 SER A CA 1
ATOM 2382 C C . SER A 1 311 ? -22.281 -23.75 0.566 1 97.56 311 SER A C 1
ATOM 2384 O O . SER A 1 311 ? -22.5 -23.734 -0.647 1 97.56 311 SER A O 1
ATOM 2386 N N . ALA A 1 312 ? -23.109 -23.328 1.431 1 96.31 312 ALA A N 1
ATOM 2387 C CA . ALA A 1 312 ? -24.406 -22.766 1.036 1 96.31 312 ALA A CA 1
ATOM 2388 C C . ALA A 1 312 ? -24.344 -21.25 0.905 1 96.31 312 ALA A C 1
ATOM 2390 O O . ALA A 1 312 ? -25.281 -20.625 0.437 1 96.31 312 ALA A O 1
ATOM 2391 N N . ARG A 1 313 ? -23.234 -20.703 1.233 1 95.5 313 ARG A N 1
ATOM 2392 C CA . ARG A 1 313 ? -23.109 -19.25 1.193 1 95.5 313 ARG A CA 1
ATOM 2393 C C . ARG A 1 313 ? -22.953 -18.75 -0.24 1 95.5 313 ARG A C 1
ATOM 2395 O O . ARG A 1 313 ? -22.172 -19.297 -1.013 1 95.5 313 ARG A O 1
ATOM 2402 N N . GLU A 1 314 ? -23.672 -17.672 -0.464 1 96.19 314 GLU A N 1
ATOM 2403 C CA . GLU A 1 314 ? -23.734 -17.141 -1.817 1 96.19 314 GLU A CA 1
ATOM 2404 C C . GLU A 1 314 ? -22.344 -16.766 -2.318 1 96.19 314 GLU A C 1
ATOM 2406 O O . GLU A 1 314 ? -21.594 -16.062 -1.634 1 96.19 314 GLU A O 1
ATOM 2411 N N . GLY A 1 315 ? -21.953 -17.328 -3.514 1 97.5 315 GLY A N 1
ATOM 2412 C CA . GLY A 1 315 ? -20.719 -16.938 -4.176 1 97.5 315 GLY A CA 1
ATOM 2413 C C . GLY A 1 315 ? -19.531 -17.797 -3.801 1 97.5 315 GLY A C 1
ATOM 2414 O O . GLY A 1 315 ? -18.531 -17.828 -4.508 1 97.5 315 GLY A O 1
ATOM 2415 N N . VAL A 1 316 ? -19.641 -18.5 -2.689 1 98.25 316 VAL A N 1
ATOM 2416 C CA . VAL A 1 316 ? -18.5 -19.234 -2.152 1 98.25 316 VAL A CA 1
ATOM 2417 C C . VAL A 1 316 ? -18.172 -20.422 -3.059 1 98.25 316 VAL A C 1
ATOM 2419 O O . VAL A 1 316 ? -17.016 -20.609 -3.451 1 98.25 316 VAL A O 1
ATOM 2422 N N . PRO A 1 317 ? -19.156 -21.219 -3.455 1 98.56 317 PRO A N 1
ATOM 2423 C CA . PRO A 1 317 ? -18.828 -22.328 -4.363 1 98.56 317 PRO A CA 1
ATOM 2424 C C . PRO A 1 317 ? -18.266 -21.844 -5.691 1 98.56 317 PRO A C 1
ATOM 2426 O O . PRO A 1 317 ? -17.312 -22.438 -6.215 1 98.56 317 PRO A O 1
ATOM 2429 N N . GLU A 1 318 ? -18.828 -20.812 -6.215 1 98.19 318 GLU A N 1
ATOM 2430 C CA . GLU A 1 318 ? -18.359 -20.25 -7.477 1 98.19 318 GLU A CA 1
ATOM 2431 C C . GLU A 1 318 ? -16.922 -19.734 -7.348 1 98.19 318 GLU A C 1
ATOM 2433 O O . GLU A 1 318 ? -16.109 -19.906 -8.258 1 98.19 318 GLU A O 1
ATOM 2438 N N . TYR A 1 319 ? -16.656 -19.125 -6.234 1 98.5 319 TYR A N 1
ATOM 2439 C CA . TYR A 1 319 ? -15.305 -18.641 -6 1 98.5 319 TYR A CA 1
ATOM 2440 C C . TYR A 1 319 ? -14.312 -19.797 -5.926 1 98.5 319 TYR A C 1
ATOM 2442 O O . TYR A 1 319 ? -13.234 -19.734 -6.52 1 98.5 319 TYR A O 1
ATOM 2450 N N . ALA A 1 320 ? -14.688 -20.797 -5.168 1 98.75 320 ALA A N 1
ATOM 2451 C CA . ALA A 1 320 ? -13.844 -21.984 -5.062 1 98.75 320 ALA A CA 1
ATOM 2452 C C . ALA A 1 320 ? -13.547 -22.578 -6.438 1 98.75 320 ALA A C 1
ATOM 2454 O O . ALA A 1 320 ? -12.406 -22.953 -6.727 1 98.75 320 ALA A O 1
ATOM 2455 N N . GLY A 1 321 ? -14.531 -22.641 -7.227 1 98.19 321 GLY A N 1
ATOM 2456 C CA . GLY A 1 321 ? -14.352 -23.125 -8.586 1 98.19 321 GLY A CA 1
ATOM 2457 C C . GLY A 1 321 ? -13.414 -22.266 -9.406 1 98.19 321 GLY A C 1
ATOM 2458 O O . GLY A 1 321 ? -12.578 -22.781 -10.156 1 98.19 321 GLY A O 1
ATOM 2459 N N . ALA A 1 322 ? -13.57 -21 -9.289 1 98.19 322 ALA A N 1
ATOM 2460 C CA . ALA A 1 322 ? -12.711 -20.078 -10.016 1 98.19 322 ALA A CA 1
ATOM 2461 C C . ALA A 1 322 ? -11.25 -20.234 -9.594 1 98.19 322 ALA A C 1
ATOM 2463 O O . ALA A 1 322 ? -10.344 -20.203 -10.43 1 98.19 322 ALA A O 1
ATOM 2464 N N . VAL A 1 323 ? -11.039 -20.406 -8.305 1 98.38 323 VAL A N 1
ATOM 2465 C CA . VAL A 1 323 ? -9.688 -20.594 -7.793 1 98.38 323 VAL A CA 1
ATOM 2466 C C . VAL A 1 323 ? -9.109 -21.906 -8.328 1 98.38 323 VAL A C 1
ATOM 2468 O O . VAL A 1 323 ? -7.938 -21.953 -8.711 1 98.38 323 VAL A O 1
ATOM 2471 N N . ALA A 1 324 ? -9.922 -22.953 -8.391 1 98.06 324 ALA A N 1
ATOM 2472 C CA . ALA A 1 324 ? -9.484 -24.234 -8.922 1 98.06 324 ALA A CA 1
ATOM 2473 C C . ALA A 1 324 ? -8.977 -24.094 -10.352 1 98.06 324 ALA A C 1
ATOM 2475 O O . ALA A 1 324 ? -7.906 -24.609 -10.695 1 98.06 324 ALA A O 1
ATOM 2476 N N . HIS A 1 325 ? -9.695 -23.406 -11.102 1 96.69 325 HIS A N 1
ATOM 2477 C CA . HIS A 1 325 ? -9.297 -23.188 -12.484 1 96.69 325 HIS A CA 1
ATOM 2478 C C . HIS A 1 325 ? -8.047 -22.312 -12.578 1 96.69 325 HIS A C 1
ATOM 2480 O O . HIS A 1 325 ? -7.207 -22.516 -13.453 1 96.69 325 HIS A O 1
ATOM 2486 N N . ALA A 1 326 ? -7.984 -21.312 -11.75 1 97.12 326 ALA A N 1
ATOM 2487 C CA . ALA A 1 326 ? -6.809 -20.453 -11.75 1 97.12 326 ALA A CA 1
ATOM 2488 C C . ALA A 1 326 ? -5.543 -21.234 -11.43 1 97.12 326 ALA A C 1
ATOM 2490 O O . ALA A 1 326 ? -4.488 -21 -12.023 1 97.12 326 ALA A O 1
ATOM 2491 N N . ILE A 1 327 ? -5.652 -22.172 -10.477 1 96.44 327 ILE A N 1
ATOM 2492 C CA . ILE A 1 327 ? -4.508 -23.016 -10.133 1 96.44 327 ILE A CA 1
ATOM 2493 C C . ILE A 1 327 ? -4.176 -23.938 -11.305 1 96.44 327 ILE A C 1
ATOM 2495 O O . ILE A 1 327 ? -3.025 -24 -11.742 1 96.44 327 ILE A O 1
ATOM 2499 N N . GLY A 1 328 ? -5.148 -24.562 -11.852 1 93.94 328 GLY A N 1
ATOM 2500 C CA . GLY A 1 328 ? -4.945 -25.531 -12.914 1 93.94 328 GLY A CA 1
ATOM 2501 C C . GLY A 1 328 ? -4.445 -24.906 -14.203 1 93.94 328 GLY A C 1
ATOM 2502 O O . GLY A 1 328 ? -3.713 -25.547 -14.969 1 93.94 328 GLY A O 1
ATOM 2503 N N . GLY A 1 329 ? -4.852 -23.703 -14.438 1 90.19 329 GLY A N 1
ATOM 2504 C CA . GLY A 1 329 ? -4.445 -23.016 -15.648 1 90.19 329 GLY A CA 1
ATOM 2505 C C . GLY A 1 329 ? -2.951 -22.75 -15.719 1 90.19 329 GLY A C 1
ATOM 2506 O O . GLY A 1 329 ? -2.391 -22.609 -16.797 1 90.19 329 GLY A O 1
ATOM 2507 N N . THR A 1 330 ? -2.293 -22.672 -14.648 1 79.94 330 THR A N 1
ATOM 2508 C CA . THR A 1 330 ? -0.863 -22.391 -14.594 1 79.94 330 THR A CA 1
ATOM 2509 C C . THR A 1 330 ? -0.058 -23.547 -15.156 1 79.94 330 THR A C 1
ATOM 2511 O O . THR A 1 330 ? 1.051 -23.359 -15.664 1 79.94 330 THR A O 1
ATOM 2514 N N . ARG A 1 331 ? -0.546 -24.719 -15.109 1 77.19 331 ARG A N 1
ATOM 2515 C CA . ARG A 1 331 ? 0.148 -25.891 -15.633 1 77.19 331 ARG A CA 1
ATOM 2516 C C . ARG A 1 331 ? 0.537 -25.688 -17.094 1 77.19 331 ARG A C 1
ATOM 2518 O O . ARG A 1 331 ? 1.672 -25.969 -17.484 1 77.19 331 ARG A O 1
ATOM 2525 N N . ARG A 1 332 ? -0.364 -25.25 -17.781 1 69.12 332 ARG A N 1
ATOM 2526 C CA . ARG A 1 332 ? -0.214 -25.125 -19.234 1 69.12 332 ARG A CA 1
ATOM 2527 C C . ARG A 1 332 ? 0.771 -24.016 -19.578 1 69.12 332 ARG A C 1
ATOM 2529 O O . ARG A 1 332 ? 1.381 -24.031 -20.656 1 69.12 332 ARG A O 1
ATOM 2536 N N . LEU A 1 333 ? 0.861 -23.094 -18.641 1 66.88 333 LEU A N 1
ATOM 2537 C CA . LEU A 1 333 ? 1.829 -22.031 -18.859 1 66.88 333 LEU A CA 1
ATOM 2538 C C . LEU A 1 333 ? 3.23 -22.594 -19.062 1 66.88 333 LEU A C 1
ATOM 2540 O O . LEU A 1 333 ? 3.979 -22.125 -19.922 1 66.88 333 LEU A O 1
ATOM 2544 N N . TYR A 1 334 ? 3.482 -23.594 -18.453 1 65 334 TYR A N 1
ATOM 2545 C CA . TYR A 1 334 ? 4.84 -24.141 -18.453 1 65 334 TYR A CA 1
ATOM 2546 C C . TYR A 1 334 ? 5 -25.188 -19.547 1 65 334 TYR A C 1
ATOM 2548 O O . TYR A 1 334 ? 6.117 -25.484 -19.984 1 65 334 TYR A O 1
ATOM 2556 N N . GLU A 1 335 ? 3.791 -25.641 -19.922 1 60.69 335 GLU A N 1
ATOM 2557 C CA . GLU A 1 335 ? 3.826 -26.594 -21.031 1 60.69 335 GLU A CA 1
ATOM 2558 C C . GLU A 1 335 ? 3.961 -25.875 -22.375 1 60.69 335 GLU A C 1
ATOM 2560 O O . GLU A 1 335 ? 4.547 -26.406 -23.312 1 60.69 335 GLU A O 1
ATOM 2565 N N . VAL A 1 336 ? 3.332 -24.688 -22.438 1 50.31 336 VAL A N 1
ATOM 2566 C CA . VAL A 1 336 ? 3.193 -24.031 -23.734 1 50.31 336 VAL A CA 1
ATOM 2567 C C . VAL A 1 336 ? 4.246 -22.922 -23.859 1 50.31 336 VAL A C 1
ATOM 2569 O O . VAL A 1 336 ? 4.5 -22.422 -24.953 1 50.31 336 VAL A O 1
ATOM 2572 N N . SER A 1 337 ? 4.707 -22.375 -22.812 1 53.19 337 SER A N 1
ATOM 2573 C CA . SER A 1 337 ? 5.605 -21.234 -22.938 1 53.19 337 SER A CA 1
ATOM 2574 C C . SER A 1 337 ? 6.898 -21.625 -23.656 1 53.19 337 SER A C 1
ATOM 2576 O O . SER A 1 337 ? 7.5 -22.656 -23.344 1 53.19 337 SER A O 1
ATOM 2578 N N . ASP A 1 338 ? 7.074 -21 -24.844 1 49.31 338 ASP A N 1
ATOM 2579 C CA . ASP A 1 338 ? 8.32 -21.156 -25.578 1 49.31 338 ASP A CA 1
ATOM 2580 C C . ASP A 1 338 ? 9.523 -20.844 -24.703 1 49.31 338 ASP A C 1
ATOM 2582 O O . ASP A 1 338 ? 10.656 -21.203 -25.031 1 49.31 338 ASP A O 1
ATOM 2586 N N . ARG A 1 339 ? 9.234 -20.094 -23.672 1 46.88 339 ARG A N 1
ATOM 2587 C CA . ARG A 1 339 ? 10.336 -19.766 -22.781 1 46.88 339 ARG A CA 1
ATOM 2588 C C . ARG A 1 339 ? 10.953 -21.016 -22.172 1 46.88 339 ARG A C 1
ATOM 2590 O O . ARG A 1 339 ? 12.141 -21.047 -21.859 1 46.88 339 ARG A O 1
ATOM 2597 N N . TRP A 1 340 ? 10.109 -22.016 -22.016 1 48.12 340 TRP A N 1
ATOM 2598 C CA . TRP A 1 340 ? 10.523 -23.188 -21.266 1 48.12 340 TRP A CA 1
ATOM 2599 C C . TRP A 1 340 ? 10.695 -24.406 -22.172 1 48.12 340 TRP A C 1
ATOM 2601 O O . TRP A 1 340 ? 11 -25.5 -21.703 1 48.12 340 TRP A O 1
ATOM 2611 N N . ARG A 1 341 ? 10.312 -24.344 -23.453 1 43.59 341 ARG A N 1
ATOM 2612 C CA . ARG A 1 341 ? 10.477 -25.469 -24.359 1 43.59 341 ARG A CA 1
ATOM 2613 C C . ARG A 1 341 ? 11.922 -25.578 -24.828 1 43.59 341 ARG A C 1
ATOM 2615 O O . ARG A 1 341 ? 12.57 -24.578 -25.125 1 43.59 341 ARG A O 1
ATOM 2622 N N . GLU A 1 342 ? 12.57 -26.547 -24.234 1 39.38 342 GLU A N 1
ATOM 2623 C CA . GLU A 1 342 ? 13.867 -26.938 -24.797 1 39.38 342 GLU A CA 1
ATOM 2624 C C . GLU A 1 342 ? 13.805 -27.031 -26.312 1 39.38 342 GLU A C 1
ATOM 2626 O O . GLU A 1 342 ? 12.844 -27.578 -26.875 1 39.38 342 GLU A O 1
ATOM 2631 N N . GLU A 1 343 ? 14.461 -26 -27.062 1 33.62 343 GLU A N 1
ATOM 2632 C CA . GLU A 1 343 ? 14.711 -26.422 -28.438 1 33.62 343 GLU A CA 1
ATOM 2633 C C . GLU A 1 343 ? 15.227 -27.844 -28.5 1 33.62 343 GLU A C 1
ATOM 2635 O O . GLU A 1 343 ? 16.047 -28.25 -27.672 1 33.62 343 GLU A O 1
ATOM 2640 N N . MET B 1 1 ? -72.562 26.672 8.703 1 22.55 1 MET B N 1
ATOM 2641 C CA . MET B 1 1 ? -71.5 27.031 9.695 1 22.55 1 MET B CA 1
ATOM 2642 C C . MET B 1 1 ? -70.125 26.859 9.133 1 22.55 1 MET B C 1
ATOM 2644 O O . MET B 1 1 ? -69.75 25.781 8.648 1 22.55 1 MET B O 1
ATOM 2648 N N . GLY B 1 2 ? -69.625 28.016 8.641 1 20.3 2 GLY B N 1
ATOM 2649 C CA . GLY B 1 2 ? -68.562 28.516 7.75 1 20.3 2 GLY B CA 1
ATOM 2650 C C . GLY B 1 2 ? -67.188 28.203 8.227 1 20.3 2 GLY B C 1
ATOM 2651 O O . GLY B 1 2 ? -66.812 28.531 9.359 1 20.3 2 GLY B O 1
ATOM 2652 N N . ARG B 1 3 ? -66.75 26.984 7.887 1 21.58 3 ARG B N 1
ATOM 2653 C CA . ARG B 1 3 ? -65.438 26.406 8.227 1 21.58 3 ARG B CA 1
ATOM 2654 C C . ARG B 1 3 ? -64.312 27.422 8.023 1 21.58 3 ARG B C 1
ATOM 2656 O O . ARG B 1 3 ? -64.25 28.078 6.992 1 21.58 3 ARG B O 1
ATOM 2663 N N . ARG B 1 4 ? -63.844 27.953 9.109 1 18.8 4 ARG B N 1
ATOM 2664 C CA . ARG B 1 4 ? -62.812 28.969 9.383 1 18.8 4 ARG B CA 1
ATOM 2665 C C . ARG B 1 4 ? -61.531 28.656 8.656 1 18.8 4 ARG B C 1
ATOM 2667 O O . ARG B 1 4 ? -60.938 27.594 8.828 1 18.8 4 ARG B O 1
ATOM 2674 N N . ALA B 1 5 ? -61.406 29.078 7.41 1 22.5 5 ALA B N 1
ATOM 2675 C CA . ALA B 1 5 ? -60.25 29.047 6.531 1 22.5 5 ALA B CA 1
ATOM 2676 C C . ALA B 1 5 ? -59.031 29.641 7.223 1 22.5 5 ALA B C 1
ATOM 2678 O O . ALA B 1 5 ? -59 30.828 7.547 1 22.5 5 ALA B O 1
ATOM 2679 N N . ARG B 1 6 ? -58.469 28.859 8.25 1 20.2 6 ARG B N 1
ATOM 2680 C CA . ARG B 1 6 ? -57.312 29.359 9.023 1 20.2 6 ARG B CA 1
ATOM 2681 C C . ARG B 1 6 ? -56.25 29.953 8.117 1 20.2 6 ARG B C 1
ATOM 2683 O O . ARG B 1 6 ? -55.906 29.375 7.082 1 20.2 6 ARG B O 1
ATOM 2690 N N . SER B 1 7 ? -56.094 31.188 7.98 1 18.75 7 SER B N 1
ATOM 2691 C CA . SER B 1 7 ? -55.25 32.156 7.266 1 18.75 7 SER B CA 1
ATOM 2692 C C . SER B 1 7 ? -53.781 31.922 7.59 1 18.75 7 SER B C 1
ATOM 2694 O O . SER B 1 7 ? -53.375 32.094 8.734 1 18.75 7 SER B O 1
ATOM 2696 N N . ALA B 1 8 ? -53.188 30.75 7.57 1 27.36 8 ALA B N 1
ATOM 2697 C CA . ALA B 1 8 ? -51.844 30.812 8.125 1 27.36 8 ALA B CA 1
ATOM 2698 C C . ALA B 1 8 ? -51.062 31.953 7.496 1 27.36 8 ALA B C 1
ATOM 2700 O O . ALA B 1 8 ? -51.094 32.156 6.281 1 27.36 8 ALA B O 1
ATOM 2701 N N . ARG B 1 9 ? -50.688 32.969 8.25 1 23.73 9 ARG B N 1
ATOM 2702 C CA . ARG B 1 9 ? -49.812 34.125 8.141 1 23.73 9 ARG B CA 1
ATOM 2703 C C . ARG B 1 9 ? -48.469 33.75 7.566 1 23.73 9 ARG B C 1
ATOM 2705 O O . ARG B 1 9 ? -47.906 32.688 7.914 1 23.73 9 ARG B O 1
ATOM 2712 N N . SER B 1 10 ? -48.156 34.188 6.363 1 20.33 10 SER B N 1
ATOM 2713 C CA . SER B 1 10 ? -46.969 34.125 5.523 1 20.33 10 SER B CA 1
ATOM 2714 C C . SER B 1 10 ? -45.75 34.688 6.254 1 20.33 10 SER B C 1
ATOM 2716 O O . SER B 1 10 ? -45.75 35.844 6.684 1 20.33 10 SER B O 1
ATOM 2718 N N . PHE B 1 11 ? -45.125 33.938 7.227 1 23.14 11 PHE B N 1
ATOM 2719 C CA . PHE B 1 11 ? -43.938 34.375 7.93 1 23.14 11 PHE B CA 1
ATOM 2720 C C . PHE B 1 11 ? -42.906 34.906 6.949 1 23.14 11 PHE B C 1
ATOM 2722 O O . PHE B 1 11 ? -42.438 34.188 6.059 1 23.14 11 PHE B O 1
ATOM 2729 N N . GLY B 1 12 ? -43 36.188 6.508 1 19.94 12 GLY B N 1
ATOM 2730 C CA . GLY B 1 12 ? -42.094 36.969 5.691 1 19.94 12 GLY B CA 1
ATOM 2731 C C . GLY B 1 12 ? -40.656 36.938 6.223 1 19.94 12 GLY B C 1
ATOM 2732 O O . GLY B 1 12 ? -40.406 37.469 7.309 1 19.94 12 GLY B O 1
ATOM 2733 N N . VAL B 1 13 ? -39.875 35.844 6.184 1 23.17 13 VAL B N 1
ATOM 2734 C CA . VAL B 1 13 ? -38.5 35.781 6.645 1 23.17 13 VAL B CA 1
ATOM 2735 C C . VAL B 1 13 ? -37.688 36.844 5.953 1 23.17 13 VAL B C 1
ATOM 2737 O O . VAL B 1 13 ? -37.594 36.906 4.727 1 23.17 13 VAL B O 1
ATOM 2740 N N . SER B 1 14 ? -37.812 38.094 6.41 1 22.45 14 SER B N 1
ATOM 2741 C CA . SER B 1 14 ? -37.031 39.188 5.895 1 22.45 14 SER B CA 1
ATOM 2742 C C . SER B 1 14 ? -35.531 38.812 5.812 1 22.45 14 SER B C 1
ATOM 2744 O O . SER B 1 14 ? -35 38.188 6.73 1 22.45 14 SER B O 1
ATOM 2746 N N . PRO B 1 15 ? -34.969 38.688 4.617 1 22.92 15 PRO B N 1
ATOM 2747 C CA . PRO B 1 15 ? -33.594 38.344 4.238 1 22.92 15 PRO B CA 1
ATOM 2748 C C . PRO B 1 15 ? -32.531 39.219 4.891 1 22.92 15 PRO B C 1
ATOM 2750 O O . PRO B 1 15 ? -32.438 40.406 4.574 1 22.92 15 PRO B O 1
ATOM 2753 N N . LEU B 1 16 ? -32.469 39.344 6.188 1 22.02 16 LEU B N 1
ATOM 2754 C CA . LEU B 1 16 ? -31.594 40.312 6.84 1 22.02 16 LEU B CA 1
ATOM 2755 C C . LEU B 1 16 ? -30.156 40.156 6.359 1 22.02 16 LEU B C 1
ATOM 2757 O O . LEU B 1 16 ? -29.219 40.594 7.051 1 22.02 16 LEU B O 1
ATOM 2761 N N . TRP B 1 17 ? -29.859 39.469 5.227 1 21.67 17 TRP B N 1
ATOM 2762 C CA . TRP B 1 17 ? -28.438 39.281 4.961 1 21.67 17 TRP B CA 1
ATOM 2763 C C . TRP B 1 17 ? -27.734 40.594 4.727 1 21.67 17 TRP B C 1
ATOM 2765 O O . TRP B 1 17 ? -27.953 41.25 3.703 1 21.67 17 TRP B O 1
ATOM 2775 N N . GLY B 1 18 ? -27.703 41.5 5.711 1 22.62 18 GLY B N 1
ATOM 2776 C CA . GLY B 1 18 ? -26.938 42.719 5.547 1 22.62 18 GLY B CA 1
ATOM 2777 C C . GLY B 1 18 ? -25.562 42.5 4.941 1 22.62 18 GLY B C 1
ATOM 2778 O O . GLY B 1 18 ? -24.984 41.438 5.113 1 22.62 18 GLY B O 1
ATOM 2779 N N . GLY B 1 19 ? -25.25 43.094 3.803 1 23.02 19 GLY B N 1
ATOM 2780 C CA . GLY B 1 19 ? -24.078 43.188 2.967 1 23.02 19 GLY B CA 1
ATOM 2781 C C . GLY B 1 19 ? -22.828 43.594 3.734 1 23.02 19 GLY B C 1
ATOM 2782 O O . GLY B 1 19 ? -22.75 44.688 4.27 1 23.02 19 GLY B O 1
ATOM 2783 N N . VAL B 1 20 ? -22.25 42.719 4.586 1 23.83 20 VAL B N 1
ATOM 2784 C CA . VAL B 1 20 ? -21 43.094 5.23 1 23.83 20 VAL B CA 1
ATOM 2785 C C . VAL B 1 20 ? -20.016 43.594 4.18 1 23.83 20 VAL B C 1
ATOM 2787 O O . VAL B 1 20 ? -19.656 42.875 3.254 1 23.83 20 VAL B O 1
ATOM 2790 N N . SER B 1 21 ? -20.125 44.844 3.84 1 24.09 21 SER B N 1
ATOM 2791 C CA . SER B 1 21 ? -19.094 45.5 3.053 1 24.09 21 SER B CA 1
ATOM 2792 C C . SER B 1 21 ? -17.703 45.281 3.65 1 24.09 21 SER B C 1
ATOM 2794 O O . SER B 1 21 ? -17.453 45.688 4.785 1 24.09 21 SER B O 1
ATOM 2796 N N . VAL B 1 22 ? -17.109 44.25 3.338 1 25.88 22 VAL B N 1
ATOM 2797 C CA . VAL B 1 22 ? -15.688 44.125 3.654 1 25.88 22 VAL B CA 1
ATOM 2798 C C . VAL B 1 22 ? -14.906 45.281 3.047 1 25.88 22 VAL B C 1
ATOM 2800 O O . VAL B 1 22 ? -14.852 45.438 1.823 1 25.88 22 VAL B O 1
ATOM 2803 N N . ARG B 1 23 ? -15 46.438 3.686 1 27.98 23 ARG B N 1
ATOM 2804 C CA . ARG B 1 23 ? -14.102 47.531 3.316 1 27.98 23 ARG B CA 1
ATOM 2805 C C . ARG B 1 23 ? -12.688 47 3.055 1 27.98 23 ARG B C 1
ATOM 2807 O O . ARG B 1 23 ? -12.188 46.156 3.791 1 27.98 23 ARG B O 1
ATOM 2814 N N . SER B 1 24 ? -12.273 47.156 1.854 1 27.88 24 SER B N 1
ATOM 2815 C CA . SER B 1 24 ? -10.945 47 1.277 1 27.88 24 SER B CA 1
ATOM 2816 C C . SER B 1 24 ? -9.898 47.75 2.084 1 27.88 24 SER B C 1
ATOM 2818 O O . SER B 1 24 ? -9.711 48.969 1.894 1 27.88 24 SER B O 1
ATOM 2820 N N . GLY B 1 25 ? -10.047 47.844 3.42 1 26.14 25 GLY B N 1
ATOM 2821 C CA . GLY B 1 25 ? -8.977 48.625 4.02 1 26.14 25 GLY B CA 1
ATOM 2822 C C . GLY B 1 25 ? -7.629 48.375 3.369 1 26.14 25 GLY B C 1
ATOM 2823 O O . GLY B 1 25 ? -7.449 47.406 2.637 1 26.14 25 GLY B O 1
ATOM 2824 N N . ASP B 1 26 ? -6.719 49.438 3.557 1 28.83 26 ASP B N 1
ATOM 2825 C CA . ASP B 1 26 ? -5.352 49.625 3.082 1 28.83 26 ASP B CA 1
ATOM 2826 C C . ASP B 1 26 ? -4.527 48.344 3.311 1 28.83 26 ASP B C 1
ATOM 2828 O O . ASP B 1 26 ? -4.359 47.906 4.449 1 28.83 26 ASP B O 1
ATOM 2832 N N . ARG B 1 27 ? -4.508 47.5 2.402 1 30.94 27 ARG B N 1
ATOM 2833 C CA . ARG B 1 27 ? -3.807 46.219 2.156 1 30.94 27 ARG B CA 1
ATOM 2834 C C . ARG B 1 27 ? -2.35 46.312 2.598 1 30.94 27 ARG B C 1
ATOM 2836 O O . ARG B 1 27 ? -1.578 45.375 2.398 1 30.94 27 ARG B O 1
ATOM 2843 N N . GLY B 1 28 ? -1.828 47.625 2.543 1 29.34 28 GLY B N 1
ATOM 2844 C CA . GLY B 1 28 ? -0.402 47.594 2.26 1 29.34 28 GLY B CA 1
ATOM 2845 C C . GLY B 1 28 ? 0.416 46.938 3.338 1 29.34 28 GLY B C 1
ATOM 2846 O O . GLY B 1 28 ? 1.485 46.375 3.061 1 29.34 28 GLY B O 1
ATOM 2847 N N . GLU B 1 29 ? 0.27 47.531 4.531 1 31.78 29 GLU B N 1
ATOM 2848 C CA . GLU B 1 29 ? 1.464 47.281 5.332 1 31.78 29 GLU B CA 1
ATOM 2849 C C . GLU B 1 29 ? 1.576 45.812 5.711 1 31.78 29 GLU B C 1
ATOM 2851 O O . GLU B 1 29 ? 0.718 45.281 6.418 1 31.78 29 GLU B O 1
ATOM 2856 N N . ALA B 1 30 ? 2.066 45 4.836 1 35.69 30 ALA B N 1
ATOM 2857 C CA . ALA B 1 30 ? 2.561 43.656 5.148 1 35.69 30 ALA B CA 1
ATOM 2858 C C . ALA B 1 30 ? 3.129 43.594 6.562 1 35.69 30 ALA B C 1
ATOM 2860 O O . ALA B 1 30 ? 4.098 44.281 6.879 1 35.69 30 ALA B O 1
ATOM 2861 N N . ALA B 1 31 ? 2.395 43.438 7.578 1 37.62 31 ALA B N 1
ATOM 2862 C CA . ALA B 1 31 ? 2.93 43.188 8.914 1 37.62 31 ALA B CA 1
ATOM 2863 C C . ALA B 1 31 ? 4.227 42.375 8.852 1 37.62 31 ALA B C 1
ATOM 2865 O O . ALA B 1 31 ? 4.281 41.344 8.195 1 37.62 31 ALA B O 1
ATOM 2866 N N . VAL B 1 32 ? 5.395 42.969 8.82 1 35.84 32 VAL B N 1
ATOM 2867 C CA . VAL B 1 32 ? 6.738 42.406 8.891 1 35.84 32 VAL B CA 1
ATOM 2868 C C . VAL B 1 32 ? 6.758 41.25 9.898 1 35.84 32 VAL B C 1
ATOM 2870 O O . VAL B 1 32 ? 6.793 41.5 11.109 1 35.84 32 VAL B O 1
ATOM 2873 N N . GLY B 1 33 ? 5.805 40.281 9.953 1 42.72 33 GLY B N 1
ATOM 2874 C CA . GLY B 1 33 ? 6.094 39.156 10.844 1 42.72 33 GLY B CA 1
ATOM 2875 C C . GLY B 1 33 ? 7.566 38.812 10.898 1 42.72 33 GLY B C 1
ATOM 2876 O O . GLY B 1 33 ? 8.336 39.188 10.016 1 42.72 33 GLY B O 1
ATOM 2877 N N . GLY B 1 34 ? 8.109 38.625 12.242 1 53.81 34 GLY B N 1
ATOM 2878 C CA . GLY B 1 34 ? 9.492 38.219 12.383 1 53.81 34 GLY B CA 1
ATOM 2879 C C . GLY B 1 34 ? 9.922 37.188 11.352 1 53.81 34 GLY B C 1
ATOM 2880 O O . GLY B 1 34 ? 9.086 36.656 10.609 1 53.81 34 GLY B O 1
ATOM 2881 N N . LEU B 1 35 ? 11.234 37.062 11.109 1 67.25 35 LEU B N 1
ATOM 2882 C CA . LEU B 1 35 ? 11.922 36.094 10.266 1 67.25 35 LEU B CA 1
ATOM 2883 C C . LEU B 1 35 ? 11.43 34.656 10.547 1 67.25 35 LEU B C 1
ATOM 2885 O O . LEU B 1 35 ? 11.336 34.25 11.711 1 67.25 35 LEU B O 1
ATOM 2889 N N . TRP B 1 36 ? 10.625 34 9.617 1 80 36 TRP B N 1
ATOM 2890 C CA . TRP B 1 36 ? 10.164 32.625 9.602 1 80 36 TRP B CA 1
ATOM 2891 C C . TRP B 1 36 ? 8.789 32.5 10.258 1 80 36 TRP B C 1
ATOM 2893 O O . TRP B 1 36 ? 8.531 31.547 11 1 80 36 TRP B O 1
ATOM 2903 N N . GLU B 1 37 ? 7.977 33.531 10.188 1 82.12 37 GLU B N 1
ATOM 2904 C CA . GLU B 1 37 ? 6.633 33.469 10.75 1 82.12 37 GLU B CA 1
ATOM 2905 C C . GLU B 1 37 ? 5.688 32.688 9.844 1 82.12 37 GLU B C 1
ATOM 2907 O O . GLU B 1 37 ? 5.555 33 8.656 1 82.12 37 GLU B O 1
ATOM 2912 N N . VAL B 1 38 ? 4.988 31.672 10.445 1 86 38 VAL B N 1
ATOM 2913 C CA . VAL B 1 38 ? 3.996 30.875 9.727 1 86 38 VAL B CA 1
ATOM 2914 C C . VAL B 1 38 ? 2.719 31.688 9.539 1 86 38 VAL B C 1
ATOM 2916 O O . VAL B 1 38 ? 2.256 32.344 10.477 1 86 38 VAL B O 1
ATOM 2919 N N . PRO B 1 39 ? 2.17 31.734 8.336 1 87.75 39 PRO B N 1
ATOM 2920 C CA . PRO B 1 39 ? 0.933 32.469 8.102 1 87.75 39 PRO B CA 1
ATOM 2921 C C . PRO B 1 39 ? -0.189 32.094 9.062 1 87.75 39 PRO B C 1
ATOM 2923 O O . PRO B 1 39 ? -0.32 30.906 9.406 1 87.75 39 PRO B O 1
ATOM 2926 N N . ASP B 1 40 ? -0.994 33.094 9.359 1 87.19 40 ASP B N 1
ATOM 2927 C CA . ASP B 1 40 ? -2.061 32.844 10.328 1 87.19 40 ASP B CA 1
ATOM 2928 C C . ASP B 1 40 ? -3.404 32.656 9.633 1 87.19 40 ASP B C 1
ATOM 2930 O O . ASP B 1 40 ? -4.156 33.625 9.438 1 87.19 40 ASP B O 1
ATOM 2934 N N . PHE B 1 41 ? -3.73 31.484 9.297 1 90.94 41 PHE B N 1
ATOM 2935 C CA . PHE B 1 41 ? -5.02 31.156 8.695 1 90.94 41 PHE B CA 1
ATOM 2936 C C . PHE B 1 41 ? -5.883 30.344 9.656 1 90.94 41 PHE B C 1
ATOM 2938 O O . PHE B 1 41 ? -6.93 29.828 9.273 1 90.94 41 PHE B O 1
ATOM 2945 N N . TRP B 1 42 ? -5.52 30.234 10.859 1 87.81 42 TRP B N 1
ATOM 2946 C CA . TRP B 1 42 ? -6.121 29.312 11.828 1 87.81 42 TRP B CA 1
ATOM 2947 C C . TRP B 1 42 ? -7.527 29.766 12.203 1 87.81 42 TRP B C 1
ATOM 2949 O O . TRP B 1 42 ? -8.375 28.953 12.57 1 87.81 42 TRP B O 1
ATOM 2959 N N . GLY B 1 43 ? -7.793 31.047 12.141 1 90.31 43 GLY B N 1
ATOM 2960 C CA . GLY B 1 43 ? -9.102 31.578 12.469 1 90.31 43 GLY B CA 1
ATOM 2961 C C . GLY B 1 43 ? -10.203 31.031 11.578 1 90.31 43 GLY B C 1
ATOM 2962 O O . GLY B 1 43 ? -11.391 31.156 11.898 1 90.31 43 GLY B O 1
ATOM 2963 N N . LEU B 1 44 ? -9.844 30.406 10.484 1 94.94 44 LEU B N 1
ATOM 2964 C CA . LEU B 1 44 ? -10.805 29.859 9.531 1 94.94 44 LEU B CA 1
ATOM 2965 C C . LEU B 1 44 ? -11.422 28.562 10.047 1 94.94 44 LEU B C 1
ATOM 2967 O O . LEU B 1 44 ? -12.438 28.109 9.523 1 94.94 44 LEU B O 1
ATOM 2971 N N . PHE B 1 45 ? -10.828 27.984 11.094 1 96.25 45 PHE B N 1
ATOM 2972 C CA . PHE B 1 45 ? -11.234 26.656 11.516 1 96.25 45 PHE B CA 1
ATOM 2973 C C . PHE B 1 45 ? -11.477 26.609 13.016 1 96.25 45 PHE B C 1
ATOM 2975 O O . PHE B 1 45 ? -10.742 27.234 13.789 1 96.25 45 PHE B O 1
ATOM 2982 N N . PRO B 1 46 ? -12.523 25.875 13.422 1 94.69 46 PRO B N 1
ATOM 2983 C CA . PRO B 1 46 ? -12.703 25.656 14.859 1 94.69 46 PRO B CA 1
ATOM 2984 C C . PRO B 1 46 ? -11.664 24.719 15.453 1 94.69 46 PRO B C 1
ATOM 2986 O O . PRO B 1 46 ? -11.039 23.938 14.727 1 94.69 46 PRO B O 1
ATOM 2989 N N . SER B 1 47 ? -11.398 24.844 16.703 1 92.25 47 SER B N 1
ATOM 2990 C CA . SER B 1 47 ? -10.445 23.984 17.391 1 92.25 47 SER B CA 1
ATOM 2991 C C . SER B 1 47 ? -10.984 23.531 18.75 1 92.25 47 SER B C 1
ATOM 2993 O O . SER B 1 47 ? -11.5 24.359 19.516 1 92.25 47 SER B O 1
ATOM 2995 N N . ARG B 1 48 ? -10.977 22.281 18.969 1 92.44 48 ARG B N 1
ATOM 2996 C CA . ARG B 1 48 ? -11.328 21.656 20.234 1 92.44 48 ARG B CA 1
ATOM 2997 C C . ARG B 1 48 ? -10.391 20.5 20.547 1 92.44 48 ARG B C 1
ATOM 2999 O O . ARG B 1 48 ? -9.781 19.922 19.641 1 92.44 48 ARG B O 1
ATOM 3006 N N . ILE B 1 49 ? -10.203 20.234 21.797 1 94.62 49 ILE B N 1
ATOM 3007 C CA . ILE B 1 49 ? -9.414 19.078 22.234 1 94.62 49 ILE B CA 1
ATOM 3008 C C . ILE B 1 49 ? -10.305 18.094 22.984 1 94.62 49 ILE B C 1
ATOM 3010 O O . ILE B 1 49 ? -11.195 18.5 23.734 1 94.62 49 ILE B O 1
ATOM 3014 N N . SER B 1 50 ? -10.078 16.844 22.719 1 96.69 50 SER B N 1
ATOM 3015 C CA . SER B 1 50 ? -10.828 15.828 23.453 1 96.69 50 SER B CA 1
ATOM 3016 C C . SER B 1 50 ? -10.609 15.953 24.953 1 96.69 50 SER B C 1
ATOM 3018 O O . SER B 1 50 ? -9.477 16.156 25.406 1 96.69 50 SER B O 1
ATOM 3020 N N . PRO B 1 51 ? -11.641 15.797 25.781 1 96.81 51 PRO B N 1
ATOM 3021 C CA . PRO B 1 51 ? -11.445 15.781 27.234 1 96.81 51 PRO B CA 1
ATOM 3022 C C . PRO B 1 51 ? -10.594 14.602 27.703 1 96.81 51 PRO B C 1
ATOM 3024 O O . PRO B 1 51 ? -10.141 14.586 28.859 1 96.81 51 PRO B O 1
ATOM 3027 N N . LEU B 1 52 ? -10.367 13.688 26.828 1 97.56 52 LEU B N 1
ATOM 3028 C CA . LEU B 1 52 ? -9.625 12.477 27.172 1 97.56 52 LEU B CA 1
ATOM 3029 C C . LEU B 1 52 ? -8.141 12.648 26.859 1 97.56 52 LEU B C 1
ATOM 3031 O O . LEU B 1 52 ? -7.363 11.695 26.984 1 97.56 52 LEU B O 1
ATOM 3035 N N . ALA B 1 53 ? -7.73 13.805 26.469 1 96.06 53 ALA B N 1
ATOM 3036 C CA . ALA B 1 53 ? -6.383 14.055 25.953 1 96.06 53 ALA B CA 1
ATOM 3037 C C . ALA B 1 53 ? -5.324 13.562 26.953 1 96.06 53 ALA B C 1
ATOM 3039 O O . ALA B 1 53 ? -4.371 12.891 26.562 1 96.06 53 ALA B O 1
ATOM 3040 N N . GLY B 1 54 ? -5.469 13.922 28.188 1 95.19 54 GLY B N 1
ATOM 3041 C CA . GLY B 1 54 ? -4.512 13.508 29.203 1 95.19 54 GLY B CA 1
ATOM 3042 C C . GLY B 1 54 ? -4.43 12 29.359 1 95.19 54 GLY B C 1
ATOM 3043 O O . GLY B 1 54 ? -3.336 11.438 29.422 1 95.19 54 GLY B O 1
ATOM 3044 N N . GLU B 1 55 ? -5.566 11.383 29.453 1 96.94 55 GLU B N 1
ATOM 3045 C CA . GLU B 1 55 ? -5.645 9.93 29.625 1 96.94 55 GLU B CA 1
ATOM 3046 C C . GLU B 1 55 ? -5.039 9.211 28.422 1 96.94 55 GLU B C 1
ATOM 3048 O O . GLU B 1 55 ? -4.32 8.219 28.578 1 96.94 55 GLU B O 1
ATOM 3053 N N . VAL B 1 56 ? -5.328 9.68 27.281 1 97.12 56 VAL B N 1
ATOM 3054 C CA . VAL B 1 56 ? -4.824 9.078 26.062 1 97.12 56 VAL B CA 1
ATOM 3055 C C . VAL B 1 56 ? -3.305 9.227 26 1 97.12 56 VAL B C 1
ATOM 3057 O O . VAL B 1 56 ? -2.596 8.281 25.641 1 97.12 56 VAL B O 1
ATOM 3060 N N . GLU B 1 57 ? -2.801 10.398 26.344 1 95.38 57 GLU B N 1
ATOM 3061 C CA . GLU B 1 57 ? -1.361 10.641 26.344 1 95.38 57 GLU B CA 1
ATOM 3062 C C . GLU B 1 57 ? -0.644 9.695 27.312 1 95.38 57 GLU B C 1
ATOM 3064 O O . GLU B 1 57 ? 0.349 9.062 26.938 1 95.38 57 GLU B O 1
ATOM 3069 N N . SER B 1 58 ? -1.132 9.602 28.516 1 95.5 58 SER B N 1
ATOM 3070 C CA . SER B 1 58 ? -0.526 8.727 29.516 1 95.5 58 SER B CA 1
ATOM 3071 C C . SER B 1 58 ? -0.623 7.266 29.109 1 95.5 58 SER B C 1
ATOM 3073 O O . SER B 1 58 ? 0.328 6.5 29.297 1 95.5 58 SER B O 1
ATOM 3075 N N . GLY B 1 59 ? -1.787 6.895 28.625 1 96.25 59 GLY B N 1
ATOM 3076 C CA . GLY B 1 59 ? -1.979 5.523 28.188 1 96.25 59 GLY B CA 1
ATOM 3077 C C . GLY B 1 59 ? -1.049 5.125 27.047 1 96.25 59 GLY B C 1
ATOM 3078 O O . GLY B 1 59 ? -0.514 4.016 27.047 1 96.25 59 GLY B O 1
ATOM 3079 N N . THR B 1 60 ? -0.894 5.992 26.078 1 96.25 60 THR B N 1
ATOM 3080 C CA . THR B 1 60 ? -0.02 5.73 24.938 1 96.25 60 THR B CA 1
ATOM 3081 C C . THR B 1 60 ? 1.434 5.617 25.391 1 96.25 60 THR B C 1
ATOM 3083 O O . THR B 1 60 ? 2.186 4.789 24.875 1 96.25 60 THR B O 1
ATOM 3086 N N . ARG B 1 61 ? 1.856 6.414 26.344 1 93.38 61 ARG B N 1
ATOM 3087 C CA . ARG B 1 61 ? 3.207 6.32 26.891 1 93.38 61 ARG B CA 1
ATOM 3088 C C . ARG B 1 61 ? 3.443 4.957 27.531 1 93.38 61 ARG B C 1
ATOM 3090 O O . ARG B 1 61 ? 4.492 4.344 27.328 1 93.38 61 ARG B O 1
ATOM 3097 N N . VAL B 1 62 ? 2.488 4.531 28.312 1 94.69 62 VAL B N 1
ATOM 3098 C CA . VAL B 1 62 ? 2.578 3.232 28.969 1 94.69 62 VAL B CA 1
ATOM 3099 C C . VAL B 1 62 ? 2.645 2.127 27.906 1 94.69 62 VAL B C 1
ATOM 3101 O O . VAL B 1 62 ? 3.418 1.176 28.047 1 94.69 62 VAL B O 1
ATOM 3104 N N . TRP B 1 63 ? 1.831 2.26 26.906 1 96.44 63 TRP B N 1
ATOM 3105 C CA . TRP B 1 63 ? 1.811 1.286 25.828 1 96.44 63 TRP B CA 1
ATOM 3106 C C . TRP B 1 63 ? 3.168 1.21 25.141 1 96.44 63 TRP B C 1
ATOM 3108 O O . TRP B 1 63 ? 3.688 0.118 24.891 1 96.44 63 TRP B O 1
ATOM 3118 N N . LEU B 1 64 ? 3.746 2.32 24.844 1 94.44 64 LEU B N 1
ATOM 3119 C CA . LEU B 1 64 ? 5.059 2.398 24.219 1 94.44 64 LEU B CA 1
ATOM 3120 C C . LEU B 1 64 ? 6.121 1.731 25.078 1 94.44 64 LEU B C 1
ATOM 3122 O O . LEU B 1 64 ? 6.949 0.97 24.578 1 94.44 64 LEU B O 1
ATOM 3126 N N . ASP B 1 65 ? 6.086 2.031 26.344 1 92.31 65 ASP B N 1
ATOM 3127 C CA . ASP B 1 65 ? 7.043 1.462 27.281 1 92.31 65 ASP B CA 1
ATOM 3128 C C . ASP B 1 65 ? 6.863 -0.049 27.406 1 92.31 65 ASP B C 1
ATOM 3130 O O . ASP B 1 65 ? 7.84 -0.791 27.516 1 92.31 65 ASP B O 1
ATOM 3134 N N . GLY B 1 66 ? 5.648 -0.423 27.422 1 95 66 GLY B N 1
ATOM 3135 C CA . GLY B 1 66 ? 5.355 -1.845 27.516 1 95 66 GLY B CA 1
ATOM 3136 C C . GLY B 1 66 ? 5.918 -2.645 26.359 1 95 66 GLY B C 1
ATOM 3137 O O . GLY B 1 66 ? 6.355 -3.785 26.547 1 95 66 GLY B O 1
ATOM 3138 N N . TRP B 1 67 ? 5.953 -2.043 25.203 1 95.19 67 TRP B N 1
ATOM 3139 C CA . TRP B 1 67 ? 6.457 -2.713 24 1 95.19 67 TRP B CA 1
ATOM 3140 C C . TRP B 1 67 ? 7.957 -2.486 23.844 1 95.19 67 TRP B C 1
ATOM 3142 O O . TRP B 1 67 ? 8.594 -3.082 22.969 1 95.19 67 TRP B O 1
ATOM 3152 N N . ARG B 1 68 ? 8.5 -1.57 24.609 1 92.56 68 ARG B N 1
ATOM 3153 C CA . ARG B 1 68 ? 9.922 -1.243 24.562 1 92.56 68 ARG B CA 1
ATOM 3154 C C . ARG B 1 68 ? 10.336 -0.843 23.141 1 92.56 68 ARG B C 1
ATOM 3156 O O . ARG B 1 68 ? 11.352 -1.321 22.625 1 92.56 68 ARG B O 1
ATOM 3163 N N . LEU B 1 69 ? 9.578 -0.029 22.516 1 91.94 69 LEU B N 1
ATOM 3164 C CA . LEU B 1 69 ? 9.82 0.363 21.125 1 91.94 69 LEU B CA 1
ATOM 3165 C C . LEU B 1 69 ? 10.922 1.406 21.047 1 91.94 69 LEU B C 1
ATOM 3167 O O . LEU B 1 69 ? 11.57 1.55 20 1 91.94 69 LEU B O 1
ATOM 3171 N N . VAL B 1 70 ? 11.062 2.184 22.078 1 88.38 70 VAL B N 1
ATOM 3172 C CA . VAL B 1 70 ? 12.07 3.24 22.062 1 88.38 70 VAL B CA 1
ATOM 3173 C C . VAL B 1 70 ? 12.906 3.18 23.328 1 88.38 70 VAL B C 1
ATOM 3175 O O . VAL B 1 70 ? 12.406 2.777 24.391 1 88.38 70 VAL B O 1
ATOM 3178 N N . GLU B 1 71 ? 14.141 3.514 23.109 1 81.56 71 GLU B N 1
ATOM 3179 C CA . GLU B 1 71 ? 15 3.66 24.281 1 81.56 71 GLU B CA 1
ATOM 3180 C C . GLU B 1 71 ? 14.68 4.949 25.047 1 81.56 71 GLU B C 1
ATOM 3182 O O . GLU B 1 71 ? 14.102 5.879 24.484 1 81.56 71 GLU B O 1
ATOM 3187 N N . GLU B 1 72 ? 15.008 4.875 26.219 1 73.38 72 GLU B N 1
ATOM 3188 C CA . GLU B 1 72 ? 14.703 6.016 27.078 1 73.38 72 GLU B CA 1
ATOM 3189 C C . GLU B 1 72 ? 15.422 7.273 26.609 1 73.38 72 GLU B C 1
ATOM 3191 O O . GLU B 1 72 ? 14.867 8.375 26.656 1 73.38 72 GLU B O 1
ATOM 3196 N N . ALA B 1 73 ? 16.641 7.117 26.141 1 75 73 ALA B N 1
ATOM 3197 C CA . ALA B 1 73 ? 17.375 8.281 25.672 1 75 73 ALA B CA 1
ATOM 3198 C C . ALA B 1 73 ? 17.312 8.406 24.156 1 75 73 ALA B C 1
ATOM 3200 O O . ALA B 1 73 ? 16.906 7.461 23.469 1 75 73 ALA B O 1
ATOM 3201 N N . GLY B 1 74 ? 17.453 9.672 23.594 1 80.25 74 GLY B N 1
ATOM 3202 C CA . GLY B 1 74 ? 17.453 9.906 22.172 1 80.25 74 GLY B CA 1
ATOM 3203 C C . GLY B 1 74 ? 16.047 9.898 21.562 1 80.25 74 GLY B C 1
ATOM 3204 O O . GLY B 1 74 ? 15.234 10.758 21.875 1 80.25 74 GLY B O 1
ATOM 3205 N N . PRO B 1 75 ? 15.773 8.961 20.797 1 73.69 75 PRO B N 1
ATOM 3206 C CA . PRO B 1 75 ? 14.469 8.898 20.141 1 73.69 75 PRO B CA 1
ATOM 3207 C C . PRO B 1 75 ? 13.305 8.812 21.125 1 73.69 75 PRO B C 1
ATOM 3209 O O . PRO B 1 75 ? 12.234 9.375 20.859 1 73.69 75 PRO B O 1
ATOM 3212 N N . GLY B 1 76 ? 13.539 8.125 22.156 1 78.06 76 GLY B N 1
ATOM 3213 C CA . GLY B 1 76 ? 12.484 8.016 23.156 1 78.06 76 GLY B CA 1
ATOM 3214 C C . GLY B 1 76 ? 12.125 9.344 23.781 1 78.06 76 GLY B C 1
ATOM 3215 O O . GLY B 1 76 ? 10.945 9.633 24.016 1 78.06 76 GLY B O 1
ATOM 3216 N N . GLU B 1 77 ? 13.109 10.125 24.031 1 78.38 77 GLU B N 1
ATOM 3217 C CA . GLU B 1 77 ? 12.875 11.453 24.594 1 78.38 77 GLU B CA 1
ATOM 3218 C C . GLU B 1 77 ? 12.109 12.344 23.609 1 78.38 77 GLU B C 1
ATOM 3220 O O . GLU B 1 77 ? 11.211 13.078 24.016 1 78.38 77 GLU B O 1
ATOM 3225 N N . ARG B 1 78 ? 12.453 12.266 22.422 1 77.31 78 ARG B N 1
ATOM 3226 C CA . ARG B 1 78 ? 11.781 13.055 21.391 1 77.31 78 ARG B CA 1
ATOM 3227 C C . ARG B 1 78 ? 10.32 12.648 21.25 1 77.31 78 ARG B C 1
ATOM 3229 O O . ARG B 1 78 ? 9.445 13.5 21.109 1 77.31 78 ARG B O 1
ATOM 3236 N N . LEU B 1 79 ? 10.172 11.391 21.234 1 81 79 LEU B N 1
ATOM 3237 C CA . LEU B 1 79 ? 8.812 10.875 21.109 1 81 79 LEU B CA 1
ATOM 3238 C C . LEU B 1 79 ? 7.957 11.305 22.297 1 81 79 LEU B C 1
ATOM 3240 O O . LEU B 1 79 ? 6.805 11.703 22.141 1 81 79 LEU B O 1
ATOM 3244 N N . LYS B 1 80 ? 8.547 11.219 23.453 1 77.06 80 LYS B N 1
ATOM 3245 C CA . LYS B 1 80 ? 7.824 11.648 24.641 1 77.06 80 LYS B CA 1
ATOM 3246 C C . LYS B 1 80 ? 7.523 13.141 24.594 1 77.06 80 LYS B C 1
ATOM 3248 O O . LYS B 1 80 ? 6.441 13.57 25.016 1 77.06 80 LYS B O 1
ATOM 3253 N N . ALA B 1 81 ? 8.367 13.844 24.031 1 75.94 81 ALA B N 1
ATOM 3254 C CA . ALA B 1 81 ? 8.195 15.297 23.922 1 75.94 81 ALA B CA 1
ATOM 3255 C C . ALA B 1 81 ? 7.141 15.648 22.875 1 75.94 81 ALA B C 1
ATOM 3257 O O . ALA B 1 81 ? 6.52 16.703 22.953 1 75.94 81 ALA B O 1
ATOM 3258 N N . SER B 1 82 ? 6.953 14.812 21.938 1 80.31 82 SER B N 1
ATOM 3259 C CA . SER B 1 82 ? 6.023 15.086 20.844 1 80.31 82 SER B CA 1
ATOM 3260 C C . SER B 1 82 ? 4.574 15.016 21.328 1 80.31 82 SER B C 1
ATOM 3262 O O . SER B 1 82 ? 3.676 15.555 20.672 1 80.31 82 SER B O 1
ATOM 3264 N N . LYS B 1 83 ? 4.324 14.398 22.391 1 86.06 83 LYS B N 1
ATOM 3265 C CA . LYS B 1 83 ? 2.986 14.273 22.969 1 86.06 83 LYS B CA 1
ATOM 3266 C C . LYS B 1 83 ? 1.979 13.805 21.922 1 86.06 83 LYS B C 1
ATOM 3268 O O . LYS B 1 83 ? 0.947 14.445 21.719 1 86.06 83 LYS B O 1
ATOM 3273 N N . VAL B 1 84 ? 2.227 12.68 21.359 1 91.56 84 VAL B N 1
ATOM 3274 C CA . VAL B 1 84 ? 1.455 12.109 20.266 1 91.56 84 VAL B CA 1
ATOM 3275 C C . VAL B 1 84 ? -0.005 11.953 20.672 1 91.56 84 VAL B C 1
ATOM 3277 O O . VAL B 1 84 ? -0.916 12.203 19.891 1 91.56 84 VAL B O 1
ATOM 3280 N N . GLY B 1 85 ? -0.24 11.484 21.891 1 93.75 85 GLY B N 1
ATOM 3281 C CA . GLY B 1 85 ? -1.604 11.344 22.375 1 93.75 85 GLY B CA 1
ATOM 3282 C C . GLY B 1 85 ? -2.389 12.641 22.344 1 93.75 85 GLY B C 1
ATOM 3283 O O . GLY B 1 85 ? -3.553 12.656 21.938 1 93.75 85 GLY B O 1
ATOM 3284 N N . ARG B 1 86 ? -1.807 13.688 22.797 1 91.88 86 ARG B N 1
ATOM 3285 C CA . ARG B 1 86 ? -2.451 14.992 22.781 1 91.88 86 ARG B CA 1
ATOM 3286 C C . ARG B 1 86 ? -2.719 15.469 21.359 1 91.88 86 ARG B C 1
ATOM 3288 O O . ARG B 1 86 ? -3.764 16.062 21.078 1 91.88 86 ARG B O 1
ATOM 3295 N N . LEU B 1 87 ? -1.779 15.25 20.453 1 91.88 87 LEU B N 1
ATOM 3296 C CA . LEU B 1 87 ? -1.952 15.617 19.062 1 91.88 87 LEU B CA 1
ATOM 3297 C C . LEU B 1 87 ? -3.16 14.906 18.453 1 91.88 87 LEU B C 1
ATOM 3299 O O . LEU B 1 87 ? -3.945 15.523 17.734 1 91.88 87 LEU B O 1
ATOM 3303 N N . VAL B 1 88 ? -3.279 13.68 18.766 1 96.25 88 VAL B N 1
ATOM 3304 C CA . VAL B 1 88 ? -4.391 12.891 18.25 1 96.25 88 VAL B CA 1
ATOM 3305 C C . VAL B 1 88 ? -5.703 13.375 18.859 1 96.25 88 VAL B C 1
ATOM 3307 O O . VAL B 1 88 ? -6.73 13.438 18.172 1 96.25 88 VAL B O 1
ATOM 3310 N N . ALA B 1 89 ? -5.672 13.781 20.109 1 96.12 89 ALA B N 1
ATOM 3311 C CA . ALA B 1 89 ? -6.852 14.297 20.797 1 96.12 89 ALA B CA 1
ATOM 3312 C C . ALA B 1 89 ? -7.297 15.625 20.203 1 96.12 89 ALA B C 1
ATOM 3314 O O . ALA B 1 89 ? -8.477 15.984 20.281 1 96.12 89 ALA B O 1
ATOM 3315 N N . LEU B 1 90 ? -6.371 16.359 19.688 1 94.62 90 LEU B N 1
ATOM 3316 C CA . LEU B 1 90 ? -6.676 17.609 19 1 94.62 90 LEU B CA 1
ATOM 3317 C C . LEU B 1 90 ? -7.238 17.359 17.609 1 94.62 90 LEU B C 1
ATOM 3319 O O . LEU B 1 90 ? -8.125 18.078 17.141 1 94.62 90 LEU B O 1
ATOM 3323 N N . ALA B 1 91 ? -6.762 16.359 16.938 1 96.25 91 ALA B N 1
ATOM 3324 C CA . ALA B 1 91 ? -7.18 16.031 15.57 1 96.25 91 ALA B CA 1
ATOM 3325 C C . ALA B 1 91 ? -8.594 15.453 15.555 1 96.25 91 ALA B C 1
ATOM 3327 O O . ALA B 1 91 ? -9.367 15.719 14.633 1 96.25 91 ALA B O 1
ATOM 3328 N N . TYR B 1 92 ? -8.883 14.617 16.594 1 97.5 92 TYR B N 1
ATOM 3329 C CA . TYR B 1 92 ? -10.172 13.938 16.672 1 97.5 92 TYR B CA 1
ATOM 3330 C C . TYR B 1 92 ? -10.859 14.203 18 1 97.5 92 TYR B C 1
ATOM 3332 O O . TYR B 1 92 ? -11.07 13.281 18.797 1 97.5 92 TYR B O 1
ATOM 3340 N N . PRO B 1 93 ? -11.359 15.336 18.203 1 96.69 93 PRO B N 1
ATOM 3341 C CA . PRO B 1 93 ? -11.836 15.727 19.531 1 96.69 93 PRO B CA 1
ATOM 3342 C C . PRO B 1 93 ? -13.086 14.961 19.969 1 96.69 93 PRO B C 1
ATOM 3344 O O . PRO B 1 93 ? -13.375 14.867 21.156 1 96.69 93 PRO B O 1
ATOM 3347 N N . ASP B 1 94 ? -13.836 14.359 19.016 1 96.06 94 ASP B N 1
ATOM 3348 C CA . ASP B 1 94 ? -15.102 13.719 19.359 1 96.06 94 ASP B CA 1
ATOM 3349 C C . ASP B 1 94 ? -15 12.195 19.25 1 96.06 94 ASP B C 1
ATOM 3351 O O . ASP B 1 94 ? -16 11.492 19.328 1 96.06 94 ASP B O 1
ATOM 3355 N N . ALA B 1 95 ? -13.812 11.695 19.031 1 98.06 95 ALA B N 1
ATOM 3356 C CA . ALA B 1 95 ? -13.648 10.258 18.844 1 98.06 95 ALA B CA 1
ATOM 3357 C C . ALA B 1 95 ? -13.992 9.5 20.125 1 98.06 95 ALA B C 1
ATOM 3359 O O . ALA B 1 95 ? -13.68 9.961 21.219 1 98.06 95 ALA B O 1
ATOM 3360 N N . PRO B 1 96 ? -14.61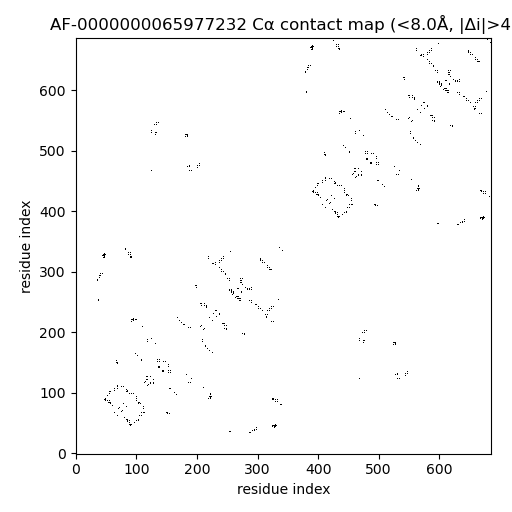7 8.312 19.969 1 97.75 96 PRO B N 1
ATOM 3361 C CA . PRO B 1 96 ? -14.781 7.445 21.141 1 97.75 96 PRO B CA 1
ATOM 3362 C C . PRO B 1 96 ? -13.453 7.086 21.812 1 97.75 96 PRO B C 1
ATOM 3364 O O . PRO B 1 96 ? -12.43 6.984 21.141 1 97.75 96 PRO B O 1
ATOM 3367 N N . ALA B 1 97 ? -13.516 6.84 23.094 1 97.75 97 ALA B N 1
ATOM 3368 C CA . ALA B 1 97 ? -12.336 6.68 23.922 1 97.75 97 ALA B CA 1
ATOM 3369 C C . ALA B 1 97 ? -11.414 5.59 23.375 1 97.75 97 ALA B C 1
ATOM 3371 O O . ALA B 1 97 ? -10.219 5.816 23.188 1 97.75 97 ALA B O 1
ATOM 3372 N N . ASP B 1 98 ? -11.945 4.395 23.062 1 98.19 98 ASP B N 1
ATOM 3373 C CA . ASP B 1 98 ? -11.133 3.266 22.625 1 98.19 98 ASP B CA 1
ATOM 3374 C C . ASP B 1 98 ? -10.5 3.541 21.266 1 98.19 98 ASP B C 1
ATOM 3376 O O . ASP B 1 98 ? -9.344 3.178 21.016 1 98.19 98 ASP B O 1
ATOM 3380 N N . LEU B 1 99 ? -11.273 4.156 20.438 1 98.56 99 LEU B N 1
ATOM 3381 C CA . LEU B 1 99 ? -10.766 4.477 19.109 1 98.56 99 LEU B CA 1
ATOM 3382 C C . LEU B 1 99 ? -9.695 5.562 19.188 1 98.56 99 LEU B C 1
ATOM 3384 O O . LEU B 1 99 ? -8.68 5.492 18.484 1 98.56 99 LEU B O 1
ATOM 3388 N N . LEU B 1 100 ? -9.914 6.551 19.984 1 98.62 100 LEU B N 1
ATOM 3389 C CA . LEU B 1 100 ? -8.938 7.613 20.203 1 98.62 100 LEU B CA 1
ATOM 3390 C C . LEU B 1 100 ? -7.629 7.051 20.734 1 98.62 100 LEU B C 1
ATOM 3392 O O . LEU B 1 100 ? -6.551 7.41 20.266 1 98.62 100 LEU B O 1
ATOM 3396 N N . ARG B 1 101 ? -7.738 6.184 21.688 1 98.56 101 ARG B N 1
ATOM 3397 C CA . ARG B 1 101 ? -6.57 5.52 22.266 1 98.56 101 ARG B CA 1
ATOM 3398 C C . ARG B 1 101 ? -5.836 4.703 21.219 1 98.56 101 ARG B C 1
ATOM 3400 O O . ARG B 1 101 ? -4.605 4.742 21.141 1 98.56 101 ARG B O 1
ATOM 3407 N N . TRP B 1 102 ? -6.555 3.98 20.469 1 98.75 102 TRP B N 1
ATOM 3408 C CA . TRP B 1 102 ? -5.965 3.158 19.422 1 98.75 102 TRP B CA 1
ATOM 3409 C C . TRP B 1 102 ? -5.242 4.023 18.391 1 98.75 102 TRP B C 1
ATOM 3411 O O . TRP B 1 102 ? -4.117 3.713 18 1 98.75 102 TRP B O 1
ATOM 3421 N N . ALA B 1 103 ? -5.906 5.105 17.953 1 98.75 103 ALA B N 1
ATOM 3422 C CA . ALA B 1 103 ? -5.289 6.012 16.984 1 98.75 103 ALA B CA 1
ATOM 3423 C C . ALA B 1 103 ? -3.988 6.59 17.531 1 98.75 103 ALA B C 1
ATOM 3425 O O . ALA B 1 103 ? -2.986 6.668 16.812 1 98.75 103 ALA B O 1
ATOM 3426 N N . ALA B 1 104 ? -4.012 6.977 18.766 1 98.19 104 ALA B N 1
ATOM 3427 C CA . ALA B 1 104 ? -2.811 7.512 19.406 1 98.19 104 ALA B CA 1
ATOM 3428 C C . ALA B 1 104 ? -1.691 6.473 19.422 1 98.19 104 ALA B C 1
ATOM 3430 O O . ALA B 1 104 ? -0.539 6.789 19.109 1 98.19 104 ALA B O 1
ATOM 3431 N N . ASP B 1 105 ? -2.012 5.258 19.797 1 98.44 105 ASP B N 1
ATOM 3432 C CA . ASP B 1 105 ? -1.017 4.188 19.812 1 98.44 105 ASP B CA 1
ATOM 3433 C C . ASP B 1 105 ? -0.465 3.928 18.406 1 98.44 105 ASP B C 1
ATOM 3435 O O . ASP B 1 105 ? 0.731 3.678 18.25 1 98.44 105 ASP B O 1
ATOM 3439 N N . LEU B 1 106 ? -1.322 3.943 17.422 1 98.75 106 LEU B N 1
ATOM 3440 C CA . LEU B 1 106 ? -0.889 3.74 16.047 1 98.75 106 LEU B CA 1
ATOM 3441 C C . LEU B 1 106 ? 0.103 4.82 15.625 1 98.75 106 LEU B C 1
ATOM 3443 O O . LEU B 1 106 ? 1.156 4.516 15.062 1 98.75 106 LEU B O 1
ATOM 3447 N N . PHE B 1 107 ? -0.193 6.066 15.891 1 97.94 107 PHE B N 1
ATOM 3448 C CA . PHE B 1 107 ? 0.701 7.152 15.508 1 97.94 107 PHE B CA 1
ATOM 3449 C C . PHE B 1 107 ? 1.986 7.109 16.328 1 97.94 107 PHE B C 1
ATOM 3451 O O . PHE B 1 107 ? 3.057 7.461 15.828 1 97.94 107 PHE B O 1
ATOM 3458 N N . ALA B 1 108 ? 1.871 6.711 17.578 1 97.12 108 ALA B N 1
ATOM 3459 C CA . ALA B 1 108 ? 3.082 6.52 18.375 1 97.12 108 ALA B CA 1
ATOM 3460 C C . ALA B 1 108 ? 3.977 5.449 17.75 1 97.12 108 ALA B C 1
ATOM 3462 O O . ALA B 1 108 ? 5.199 5.598 17.719 1 97.12 108 ALA B O 1
ATOM 3463 N N . TRP B 1 109 ? 3.387 4.348 17.312 1 98.06 109 TRP B N 1
ATOM 3464 C CA . TRP B 1 109 ? 4.125 3.287 16.625 1 98.06 109 TRP B CA 1
ATOM 3465 C C . TRP B 1 109 ? 4.828 3.822 15.391 1 98.06 109 TRP B C 1
ATOM 3467 O O . TRP B 1 109 ? 6.023 3.586 15.195 1 98.06 109 TRP B O 1
ATOM 3477 N N . LEU B 1 110 ? 4.098 4.578 14.555 1 97.88 110 LEU B N 1
ATOM 3478 C CA . LEU B 1 110 ? 4.637 5.152 13.328 1 97.88 110 LEU B CA 1
ATOM 3479 C C . LEU B 1 110 ? 5.793 6.094 13.625 1 97.88 110 LEU B C 1
ATOM 3481 O O . LEU B 1 110 ? 6.852 6.004 13 1 97.88 110 LEU B O 1
ATOM 3485 N N . THR B 1 111 ? 5.613 6.969 14.586 1 95.44 111 THR B N 1
ATOM 3486 C CA . THR B 1 111 ? 6.629 7.957 14.945 1 95.44 111 THR B CA 1
ATOM 3487 C C . THR B 1 111 ? 7.863 7.277 15.531 1 95.44 111 THR B C 1
ATOM 3489 O O . THR B 1 111 ? 8.992 7.641 15.203 1 95.44 111 THR B O 1
ATOM 3492 N N . ALA B 1 112 ? 7.648 6.312 16.359 1 95.31 112 ALA B N 1
ATOM 3493 C CA . ALA B 1 112 ? 8.758 5.598 16.984 1 95.31 112 ALA B CA 1
ATOM 3494 C C . ALA B 1 112 ? 9.625 4.902 15.938 1 95.31 112 ALA B C 1
ATOM 3496 O O . ALA B 1 112 ? 10.852 5.031 15.953 1 95.31 112 ALA B O 1
ATOM 3497 N N . PHE B 1 113 ? 9 4.191 15.07 1 96.62 113 PHE B N 1
ATOM 3498 C CA . PHE B 1 113 ? 9.773 3.492 14.055 1 96.62 113 PHE B CA 1
ATOM 3499 C C . PHE B 1 113 ? 10.531 4.484 13.18 1 96.62 113 PHE B C 1
ATOM 3501 O O . PHE B 1 113 ? 11.703 4.258 12.852 1 96.62 113 PHE B O 1
ATOM 3508 N N . ASP B 1 114 ? 9.852 5.484 12.766 1 94.12 114 ASP B N 1
ATOM 3509 C CA . ASP B 1 114 ? 10.469 6.52 11.945 1 94.12 114 ASP B CA 1
ATOM 3510 C C . ASP B 1 114 ? 11.703 7.102 12.641 1 94.12 114 ASP B C 1
ATOM 3512 O O . ASP B 1 114 ? 12.773 7.199 12.031 1 94.12 114 ASP B O 1
ATOM 3516 N N . ASP B 1 115 ? 11.594 7.461 13.898 1 90.19 115 ASP B N 1
ATOM 3517 C CA . ASP B 1 115 ? 12.672 8.094 14.656 1 90.19 115 ASP B CA 1
ATOM 3518 C C . ASP B 1 115 ? 13.836 7.129 14.875 1 90.19 115 ASP B C 1
ATOM 3520 O O . ASP B 1 115 ? 15 7.52 14.789 1 90.19 115 ASP B O 1
ATOM 3524 N N . VAL B 1 116 ? 13.508 5.891 15.133 1 91.38 116 VAL B N 1
ATOM 3525 C CA . VAL B 1 116 ? 14.523 4.922 15.539 1 91.38 116 VAL B CA 1
ATOM 3526 C C . VAL B 1 116 ? 15.234 4.363 14.312 1 91.38 116 VAL B C 1
ATOM 3528 O O . VAL B 1 116 ? 16.453 4.152 14.328 1 91.38 116 VAL B O 1
ATOM 3531 N N . HIS B 1 117 ? 14.484 4.176 13.281 1 93.25 117 HIS B N 1
ATOM 3532 C CA . HIS B 1 117 ? 15.07 3.402 12.195 1 93.25 117 HIS B CA 1
ATOM 3533 C C . HIS B 1 117 ? 15.203 4.246 10.93 1 93.25 117 HIS B C 1
ATOM 3535 O O . HIS B 1 117 ? 16.25 4.246 10.281 1 93.25 117 HIS B O 1
ATOM 3541 N N . VAL B 1 118 ? 14.227 4.969 10.562 1 93 118 VAL B N 1
ATOM 3542 C CA . VAL B 1 118 ? 14.234 5.656 9.273 1 93 118 VAL B CA 1
ATOM 3543 C C . VAL B 1 118 ? 15.117 6.895 9.352 1 93 118 VAL B C 1
ATOM 3545 O O . VAL B 1 118 ? 15.914 7.156 8.445 1 93 118 VAL B O 1
ATOM 3548 N N . GLU B 1 119 ? 15.023 7.629 10.438 1 88.25 119 GLU B N 1
ATOM 3549 C CA . GLU B 1 119 ? 15.773 8.875 10.586 1 88.25 119 GLU B CA 1
ATOM 3550 C C . GLU B 1 119 ? 17.156 8.617 11.195 1 88.25 119 GLU B C 1
ATOM 3552 O O . GLU B 1 119 ? 17.938 9.555 11.367 1 88.25 119 GLU B O 1
ATOM 3557 N N . ALA B 1 120 ? 17.422 7.398 11.516 1 85.38 120 ALA B N 1
ATOM 3558 C CA . ALA B 1 120 ? 18.734 7.082 12.07 1 85.38 120 ALA B CA 1
ATOM 3559 C C . ALA B 1 120 ? 19.844 7.453 11.086 1 85.38 120 ALA B C 1
ATOM 3561 O O . ALA B 1 120 ? 19.734 7.195 9.883 1 85.38 120 ALA B O 1
ATOM 3562 N N . PRO B 1 121 ? 20.828 8.07 11.641 1 85.56 121 PRO B N 1
ATOM 3563 C CA . PRO B 1 121 ? 21.938 8.438 10.758 1 85.56 121 PRO B CA 1
ATOM 3564 C C . PRO B 1 121 ? 22.562 7.23 10.062 1 85.56 121 PRO B C 1
ATOM 3566 O O . PRO B 1 121 ? 22.844 6.215 10.711 1 85.56 121 PRO B O 1
ATOM 3569 N N . GLY B 1 122 ? 22.766 7.277 8.82 1 88 122 GLY B N 1
ATOM 3570 C CA . GLY B 1 122 ? 23.5 6.289 8.055 1 88 122 GLY B CA 1
ATOM 3571 C C . GLY B 1 122 ? 22.688 5.062 7.703 1 88 122 GLY B C 1
ATOM 3572 O O . GLY B 1 122 ? 23.203 4.098 7.141 1 88 122 GLY B O 1
ATOM 3573 N N . VAL B 1 123 ? 21.453 5.102 8.031 1 90.75 123 VAL B N 1
ATOM 3574 C CA . VAL B 1 123 ? 20.625 3.945 7.719 1 90.75 123 VAL B CA 1
ATOM 3575 C C . VAL B 1 123 ? 20.547 3.754 6.207 1 90.75 123 VAL B C 1
ATOM 3577 O O . VAL B 1 123 ? 20.469 4.727 5.453 1 90.75 123 VAL B O 1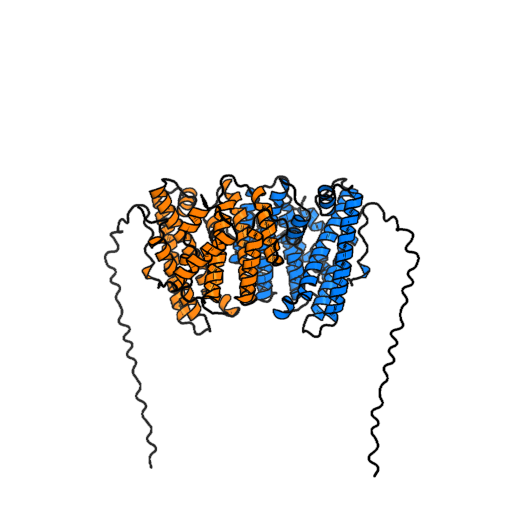
ATOM 3580 N N . THR B 1 124 ? 20.625 2.484 5.809 1 91.19 124 THR B N 1
ATOM 3581 C CA . THR B 1 124 ? 20.547 2.127 4.398 1 91.19 124 THR B CA 1
ATOM 3582 C C . THR B 1 124 ? 19.234 1.408 4.105 1 91.19 124 THR B C 1
ATOM 3584 O O . THR B 1 124 ? 18.547 0.952 5.023 1 91.19 124 THR B O 1
ATOM 3587 N N . THR B 1 125 ? 18.891 1.372 2.846 1 91.31 125 THR B N 1
ATOM 3588 C CA . THR B 1 125 ? 17.703 0.618 2.465 1 91.31 125 THR B CA 1
ATOM 3589 C C . THR B 1 125 ? 17.875 -0.861 2.803 1 91.31 125 THR B C 1
ATOM 3591 O O . THR B 1 125 ? 16.891 -1.542 3.131 1 91.31 125 THR B O 1
ATOM 3594 N N . ALA B 1 126 ? 19.078 -1.343 2.75 1 92 126 ALA B N 1
ATOM 3595 C CA . ALA B 1 126 ? 19.344 -2.738 3.082 1 92 126 ALA B CA 1
ATOM 3596 C C . ALA B 1 126 ? 18.984 -3.039 4.531 1 92 126 ALA B C 1
ATOM 3598 O O . ALA B 1 126 ? 18.531 -4.145 4.852 1 92 126 ALA B O 1
ATOM 3599 N N . GLU B 1 127 ? 19.141 -2.066 5.383 1 92.88 127 GLU B N 1
ATOM 3600 C CA . GLU B 1 127 ? 18.812 -2.236 6.793 1 92.88 127 GLU B CA 1
ATOM 3601 C C . GLU B 1 127 ? 17.312 -2.189 7.02 1 92.88 127 GLU B C 1
ATOM 3603 O O . GLU B 1 127 ? 16.781 -2.871 7.902 1 92.88 127 GLU B O 1
ATOM 3608 N N . LEU B 1 128 ? 16.578 -1.45 6.207 1 94.75 128 LEU B N 1
ATOM 3609 C CA . LEU B 1 128 ? 15.141 -1.284 6.379 1 94.75 128 LEU B CA 1
ATOM 3610 C C . LEU B 1 128 ? 14.383 -2.438 5.734 1 94.75 128 LEU B C 1
ATOM 3612 O O . LEU B 1 128 ? 13.242 -2.729 6.117 1 94.75 128 LEU B O 1
ATOM 3616 N N . GLY B 1 129 ? 14.992 -3.076 4.77 1 93.94 129 GLY B N 1
ATOM 3617 C CA . GLY B 1 129 ? 14.367 -4.121 3.982 1 93.94 129 GLY B CA 1
ATOM 3618 C C . GLY B 1 129 ? 13.672 -5.172 4.828 1 93.94 129 GLY B C 1
ATOM 3619 O O . GLY B 1 129 ? 12.477 -5.422 4.668 1 93.94 129 GLY B O 1
ATOM 3620 N N . PRO B 1 130 ? 14.367 -5.754 5.809 1 94.25 130 PRO B N 1
ATOM 3621 C CA . PRO B 1 130 ? 13.75 -6.785 6.645 1 94.25 130 PRO B CA 1
ATOM 3622 C C . PRO B 1 130 ? 12.562 -6.258 7.449 1 94.25 130 PRO B C 1
ATOM 3624 O O . PRO B 1 130 ? 11.594 -6.988 7.676 1 94.25 130 PRO B O 1
ATOM 3627 N N . HIS B 1 131 ? 12.656 -5.043 7.867 1 95.31 131 HIS B N 1
ATOM 3628 C CA . HIS B 1 131 ? 11.539 -4.453 8.594 1 95.31 131 HIS B CA 1
ATOM 3629 C C . HIS B 1 131 ? 10.305 -4.332 7.707 1 95.31 131 HIS B C 1
ATOM 3631 O O . HIS B 1 131 ? 9.195 -4.688 8.117 1 95.31 131 HIS B O 1
ATOM 3637 N N . MET B 1 132 ? 10.531 -3.867 6.48 1 96 132 MET B N 1
ATOM 3638 C CA . MET B 1 132 ? 9.414 -3.707 5.559 1 96 132 MET B CA 1
ATOM 3639 C C . MET B 1 132 ? 8.766 -5.051 5.25 1 96 132 MET B C 1
ATOM 3641 O O . MET B 1 132 ? 7.535 -5.16 5.219 1 96 132 MET B O 1
ATOM 3645 N N . ALA B 1 133 ? 9.594 -6.043 5.051 1 95.94 133 ALA B N 1
ATOM 3646 C CA . ALA B 1 133 ? 9.055 -7.379 4.797 1 95.94 133 ALA B CA 1
ATOM 3647 C C . ALA B 1 133 ? 8.195 -7.855 5.961 1 95.94 133 ALA B C 1
ATOM 3649 O O . ALA B 1 133 ? 7.105 -8.398 5.754 1 95.94 133 ALA B O 1
ATOM 3650 N N . SER B 1 134 ? 8.688 -7.652 7.152 1 96.62 134 SER B N 1
ATOM 3651 C CA . SER B 1 134 ? 7.945 -8.078 8.336 1 96.62 134 SER B CA 1
ATOM 3652 C C . SER B 1 134 ? 6.629 -7.316 8.461 1 96.62 134 SER B C 1
ATOM 3654 O O . SER B 1 134 ? 5.605 -7.895 8.836 1 96.62 134 SER B O 1
ATOM 3656 N N . PHE B 1 135 ? 6.637 -6.047 8.195 1 97.69 135 PHE B N 1
ATOM 3657 C CA . PHE B 1 135 ? 5.43 -5.242 8.289 1 97.69 135 PHE B CA 1
ATOM 3658 C C . PHE B 1 135 ? 4.41 -5.66 7.234 1 97.69 135 PHE B C 1
ATOM 3660 O O . PHE B 1 135 ? 3.217 -5.766 7.523 1 97.69 135 PHE B O 1
ATOM 3667 N N . VAL B 1 136 ? 4.895 -5.891 6 1 97 136 VAL B N 1
ATOM 3668 C CA . VAL B 1 136 ? 4.012 -6.379 4.945 1 97 136 VAL B CA 1
ATOM 3669 C C . VAL B 1 136 ? 3.393 -7.711 5.363 1 97 136 VAL B C 1
ATOM 3671 O O . VAL B 1 136 ? 2.195 -7.934 5.172 1 97 136 VAL B O 1
ATOM 3674 N N . GLY B 1 137 ? 4.215 -8.594 5.941 1 95.88 137 GLY B N 1
ATOM 3675 C CA . GLY B 1 137 ? 3.699 -9.852 6.457 1 95.88 137 GLY B CA 1
ATOM 3676 C C . GLY B 1 137 ? 2.588 -9.672 7.473 1 95.88 137 GLY B C 1
ATOM 3677 O O . GLY B 1 137 ? 1.577 -10.375 7.426 1 95.88 137 GLY B O 1
ATOM 3678 N N . VAL B 1 138 ? 2.764 -8.758 8.359 1 97.25 138 VAL B N 1
ATOM 3679 C CA . VAL B 1 138 ? 1.77 -8.484 9.391 1 97.25 138 VAL B CA 1
ATOM 3680 C C . VAL B 1 138 ? 0.493 -7.945 8.742 1 97.25 138 VAL B C 1
ATOM 3682 O O . VAL B 1 138 ? -0.614 -8.312 9.148 1 97.25 138 VAL B O 1
ATOM 3685 N N . LEU B 1 139 ? 0.621 -7.074 7.754 1 96.88 139 LEU B N 1
ATOM 3686 C CA . LEU B 1 139 ? -0.559 -6.555 7.07 1 96.88 139 LEU B CA 1
ATOM 3687 C C . LEU B 1 139 ? -1.351 -7.688 6.422 1 96.88 139 LEU B C 1
ATOM 3689 O O . LEU B 1 139 ? -2.582 -7.641 6.379 1 96.88 139 LEU B O 1
ATOM 3693 N N . GLU B 1 140 ? -0.632 -8.633 5.949 1 93.44 140 GLU B N 1
ATOM 3694 C CA . GLU B 1 140 ? -1.27 -9.711 5.195 1 93.44 140 GLU B CA 1
ATOM 3695 C C . GLU B 1 140 ? -1.9 -10.734 6.129 1 93.44 140 GLU B C 1
ATOM 3697 O O . GLU B 1 140 ? -3.002 -11.227 5.867 1 93.44 140 GLU B O 1
ATOM 3702 N N . THR B 1 141 ? -1.235 -11.031 7.266 1 91.38 141 THR B N 1
ATOM 3703 C CA . THR B 1 141 ? -1.642 -12.203 8.031 1 91.38 141 THR B CA 1
ATOM 3704 C C . THR B 1 141 ? -2.193 -11.797 9.391 1 91.38 141 THR B C 1
ATOM 3706 O O . THR B 1 141 ? -2.854 -12.594 10.062 1 91.38 141 THR B O 1
ATOM 3709 N N . GLY B 1 142 ? -1.871 -10.641 9.805 1 92.5 142 GLY B N 1
ATOM 3710 C CA . GLY B 1 142 ? -2.246 -10.219 11.148 1 92.5 142 GLY B CA 1
ATOM 3711 C C . GLY B 1 142 ? -1.333 -10.781 12.219 1 92.5 142 GLY B C 1
ATOM 3712 O O . GLY B 1 142 ? -1.572 -10.57 13.414 1 92.5 142 GLY B O 1
ATOM 3713 N N . THR B 1 143 ? -0.283 -11.422 11.742 1 91.44 143 THR B N 1
ATOM 3714 C CA . THR B 1 143 ? 0.627 -12.047 12.695 1 91.44 143 THR B CA 1
ATOM 3715 C C . THR B 1 143 ? 2.07 -11.633 12.414 1 91.44 143 THR B C 1
ATOM 3717 O O . THR B 1 143 ? 2.463 -11.477 11.258 1 91.44 143 THR B O 1
ATOM 3720 N N . ALA B 1 144 ? 2.715 -11.438 13.492 1 89.56 144 ALA B N 1
ATOM 3721 C CA . ALA B 1 144 ? 4.129 -11.102 13.359 1 89.56 144 ALA B CA 1
ATOM 3722 C C . ALA B 1 144 ? 4.973 -12.352 13.117 1 89.56 144 ALA B C 1
ATOM 3724 O O . ALA B 1 144 ? 4.664 -13.422 13.641 1 89.56 144 ALA B O 1
ATOM 3725 N N . PRO B 1 145 ? 5.992 -12.086 12.32 1 85 145 PRO B N 1
ATOM 3726 C CA . PRO B 1 145 ? 6.91 -13.219 12.203 1 85 145 PRO B CA 1
ATOM 3727 C C . PRO B 1 145 ? 7.598 -13.562 13.523 1 85 145 PRO B C 1
ATOM 3729 O O . PRO B 1 145 ? 7.871 -12.672 14.328 1 85 145 PRO B O 1
ATOM 3732 N N . GLY B 1 146 ? 7.77 -14.812 13.75 1 77.62 146 GLY B N 1
ATOM 3733 C CA . GLY B 1 146 ? 8.398 -15.266 14.984 1 77.62 146 GLY B CA 1
ATOM 3734 C C . GLY B 1 146 ? 9.805 -14.742 15.164 1 77.62 146 GLY B C 1
ATOM 3735 O O . GLY B 1 146 ? 10.227 -14.453 16.297 1 77.62 146 GLY B O 1
ATOM 3736 N N . ALA B 1 147 ? 10.555 -14.547 14.164 1 77.31 147 ALA B N 1
ATOM 3737 C CA . ALA B 1 147 ? 11.977 -14.234 14.266 1 77.31 147 ALA B CA 1
ATOM 3738 C C . ALA B 1 147 ? 12.234 -12.75 14.031 1 77.31 147 ALA B C 1
ATOM 3740 O O . ALA B 1 147 ? 13.352 -12.352 13.68 1 77.31 147 ALA B O 1
ATOM 3741 N N . ALA B 1 148 ? 11.367 -11.875 14.414 1 81.12 148 ALA B N 1
ATOM 3742 C CA . ALA B 1 148 ? 11.617 -10.469 14.133 1 81.12 148 ALA B CA 1
ATOM 3743 C C . ALA B 1 148 ? 12.641 -9.883 15.109 1 81.12 148 ALA B C 1
ATOM 3745 O O . ALA B 1 148 ? 12.586 -10.164 16.312 1 81.12 148 ALA B O 1
ATOM 3746 N N . PRO B 1 149 ? 13.602 -9.133 14.633 1 80.25 149 PRO B N 1
ATOM 3747 C CA . PRO B 1 149 ? 14.664 -8.594 15.484 1 80.25 149 PRO B CA 1
ATOM 3748 C C . PRO B 1 149 ? 14.18 -7.469 16.391 1 80.25 149 PRO B C 1
ATOM 3750 O O . PRO B 1 149 ? 14.883 -7.074 17.328 1 80.25 149 PRO B O 1
ATOM 3753 N N . THR B 1 150 ? 13.133 -6.879 16.141 1 92.44 150 THR B N 1
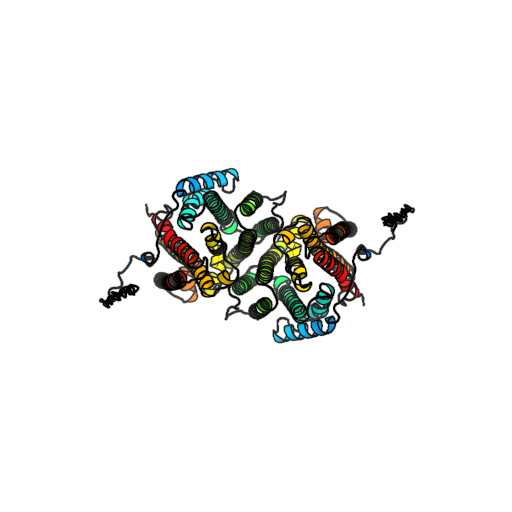ATOM 3754 C CA . THR B 1 150 ? 12.57 -5.793 16.938 1 92.44 150 THR B CA 1
ATOM 3755 C C . THR B 1 150 ? 11.117 -6.094 17.297 1 92.44 150 THR B C 1
ATOM 3757 O O . THR B 1 150 ? 10.469 -6.926 16.656 1 92.44 150 THR B O 1
ATOM 3760 N N . PRO B 1 151 ? 10.594 -5.453 18.266 1 95.25 151 PRO B N 1
ATOM 3761 C CA . PRO B 1 151 ? 9.211 -5.699 18.672 1 95.25 151 PRO B CA 1
ATOM 3762 C C . PRO B 1 151 ? 8.195 -5.012 17.766 1 95.25 151 PRO B C 1
ATOM 3764 O O . PRO B 1 151 ? 6.988 -5.191 17.938 1 95.25 151 PRO B O 1
ATOM 3767 N N . PHE B 1 152 ? 8.617 -4.23 16.828 1 97.19 152 PHE B N 1
ATOM 3768 C CA . PHE B 1 152 ? 7.727 -3.395 16.047 1 97.19 152 PHE B CA 1
ATOM 3769 C C . PHE B 1 152 ? 6.711 -4.246 15.289 1 97.19 152 PHE B C 1
ATOM 3771 O O . PHE B 1 152 ? 5.52 -3.932 15.273 1 97.19 152 PHE B O 1
ATOM 3778 N N . PRO B 1 153 ? 7.094 -5.391 14.711 1 97.56 153 PRO B N 1
ATOM 3779 C CA . PRO B 1 153 ? 6.082 -6.184 14.008 1 97.56 153 PRO B CA 1
ATOM 3780 C C . PRO B 1 153 ? 5.016 -6.75 14.945 1 97.56 153 PRO B C 1
ATOM 3782 O O . PRO B 1 153 ? 3.83 -6.758 14.602 1 97.56 153 PRO B O 1
ATOM 3785 N N . ALA B 1 154 ? 5.422 -7.191 16.062 1 97.56 154 ALA B N 1
ATOM 3786 C CA . ALA B 1 154 ? 4.461 -7.727 17.016 1 97.56 154 ALA B CA 1
ATOM 3787 C C . ALA B 1 154 ? 3.518 -6.641 17.516 1 97.56 154 ALA B C 1
ATOM 3789 O O . ALA B 1 154 ? 2.318 -6.875 17.688 1 97.56 154 ALA B O 1
ATOM 3790 N N . ALA B 1 155 ? 4.051 -5.484 17.812 1 98.25 155 ALA B N 1
ATOM 3791 C CA . ALA B 1 155 ? 3.223 -4.355 18.234 1 98.25 155 ALA B CA 1
ATOM 3792 C C . ALA B 1 155 ? 2.23 -3.971 17.141 1 98.25 155 ALA B C 1
ATOM 3794 O O . ALA B 1 155 ? 1.073 -3.654 17.422 1 98.25 155 ALA B O 1
ATOM 3795 N N . LEU B 1 156 ? 2.67 -4.004 15.891 1 98.44 156 LEU B N 1
ATOM 3796 C CA . LEU B 1 156 ? 1.778 -3.723 14.766 1 98.44 156 LEU B CA 1
ATOM 3797 C C . LEU B 1 156 ? 0.66 -4.758 14.688 1 98.44 156 LEU B C 1
ATOM 3799 O O . LEU B 1 156 ? -0.495 -4.41 14.438 1 98.44 156 LEU B O 1
ATOM 3803 N N . ALA B 1 157 ? 1.006 -5.98 14.891 1 98.06 157 ALA B N 1
ATOM 3804 C CA . ALA B 1 157 ? -0.004 -7.035 14.875 1 98.06 157 ALA B CA 1
ATOM 3805 C C . ALA B 1 157 ? -1.065 -6.789 15.945 1 98.06 157 ALA B C 1
ATOM 3807 O O . ALA B 1 157 ? -2.262 -6.953 15.688 1 98.06 157 ALA B O 1
ATOM 3808 N N . GLU B 1 158 ? -0.608 -6.438 17.094 1 98.31 158 GLU B N 1
ATOM 3809 C CA . GLU B 1 158 ? -1.53 -6.121 18.188 1 98.31 158 GLU B CA 1
ATOM 3810 C C . GLU B 1 158 ? -2.426 -4.938 17.828 1 98.31 158 GLU B C 1
ATOM 3812 O O . GLU B 1 158 ? -3.621 -4.945 18.125 1 98.31 158 GLU B O 1
ATOM 3817 N N . LEU B 1 159 ? -1.901 -3.932 17.234 1 98.69 159 LEU B N 1
ATOM 3818 C CA . LEU B 1 159 ? -2.672 -2.771 16.797 1 98.69 159 LEU B CA 1
ATOM 3819 C C . LEU B 1 159 ? -3.725 -3.168 15.773 1 98.69 159 LEU B C 1
ATOM 3821 O O . LEU B 1 159 ? -4.859 -2.688 15.82 1 98.69 159 LEU B O 1
ATOM 3825 N N . LEU B 1 160 ? -3.332 -4.031 14.859 1 97.88 160 LEU B N 1
ATOM 3826 C CA . LEU B 1 160 ? -4.277 -4.453 13.828 1 97.88 160 LEU B CA 1
ATOM 3827 C C . LEU B 1 160 ? -5.379 -5.32 14.43 1 97.88 160 LEU B C 1
ATOM 3829 O O . LEU B 1 160 ? -6.523 -5.277 13.977 1 97.88 160 LEU B O 1
ATOM 3833 N N . ASP B 1 161 ? -5.031 -6.074 15.438 1 97.44 161 ASP B N 1
ATOM 3834 C CA . ASP B 1 161 ? -6.051 -6.824 16.156 1 97.44 161 ASP B CA 1
ATOM 3835 C C . ASP B 1 161 ? -7.09 -5.891 16.781 1 97.44 161 ASP B C 1
ATOM 3837 O O . ASP B 1 161 ? -8.297 -6.121 16.656 1 97.44 161 ASP B O 1
ATOM 3841 N N . ARG B 1 162 ? -6.668 -4.855 17.406 1 98.38 162 ARG B N 1
ATOM 3842 C CA . ARG B 1 162 ? -7.578 -3.873 17.984 1 98.38 162 ARG B CA 1
ATOM 3843 C C . ARG B 1 162 ? -8.375 -3.158 16.906 1 98.38 162 ARG B C 1
ATOM 3845 O O . ARG B 1 162 ? -9.555 -2.846 17.094 1 98.38 162 ARG B O 1
ATOM 3852 N N . ALA B 1 163 ? -7.715 -2.877 15.766 1 98.06 163 ALA B N 1
ATOM 3853 C CA . ALA B 1 163 ? -8.406 -2.221 14.664 1 98.06 163 ALA B CA 1
ATOM 3854 C C . ALA B 1 163 ? -9.617 -3.033 14.211 1 98.06 163 ALA B C 1
ATOM 3856 O O . ALA B 1 163 ? -10.68 -2.473 13.922 1 98.06 163 ALA B O 1
ATOM 3857 N N . ARG B 1 164 ? -9.516 -4.316 14.188 1 94.75 164 ARG B N 1
ATOM 3858 C CA . ARG B 1 164 ? -10.586 -5.199 13.742 1 94.75 164 ARG B CA 1
ATOM 3859 C C . ARG B 1 164 ? -11.789 -5.109 14.672 1 94.75 164 ARG B C 1
ATOM 3861 O O . ARG B 1 164 ? -12.93 -5.328 14.25 1 94.75 164 ARG B O 1
ATOM 3868 N N . GLU B 1 165 ? -11.523 -4.773 15.883 1 96.38 165 GLU B N 1
ATOM 3869 C CA . GLU B 1 165 ? -12.594 -4.648 16.859 1 96.38 165 GLU B CA 1
ATOM 3870 C C . GLU B 1 165 ? -13.227 -3.26 16.812 1 96.38 165 GLU B C 1
ATOM 3872 O O . GLU B 1 165 ? -14.422 -3.105 17.094 1 96.38 165 GLU B O 1
ATOM 3877 N N . LEU B 1 166 ? -12.492 -2.277 16.422 1 98.19 166 LEU B N 1
ATOM 3878 C CA . LEU B 1 166 ? -12.898 -0.888 16.609 1 98.19 166 LEU B CA 1
ATOM 3879 C C . LEU B 1 166 ? -13.43 -0.298 15.305 1 98.19 166 LEU B C 1
ATOM 3881 O O . LEU B 1 166 ? -14.195 0.669 15.312 1 98.19 166 LEU B O 1
ATOM 3885 N N . LEU B 1 167 ? -13 -0.86 14.156 1 97.5 167 LEU B N 1
ATOM 3886 C CA . LEU B 1 167 ? -13.344 -0.337 12.836 1 97.5 167 LEU B CA 1
ATOM 3887 C C . LEU B 1 167 ? -14.234 -1.313 12.078 1 97.5 167 LEU B C 1
ATOM 3889 O O . LEU B 1 167 ? -14.227 -2.516 12.359 1 97.5 167 LEU B O 1
ATOM 3893 N N . THR B 1 168 ? -15.047 -0.717 11.156 1 95.06 168 THR B N 1
ATOM 3894 C CA . THR B 1 168 ? -15.695 -1.611 10.203 1 95.06 168 THR B CA 1
ATOM 3895 C C . THR B 1 168 ? -14.664 -2.314 9.328 1 95.06 168 THR B C 1
ATOM 3897 O O . THR B 1 168 ? -13.531 -1.84 9.195 1 95.06 168 THR B O 1
ATOM 3900 N N . PRO B 1 169 ? -15.047 -3.42 8.703 1 92.06 169 PRO B N 1
ATOM 3901 C CA . PRO B 1 169 ? -14.094 -4.141 7.852 1 92.06 169 PRO B CA 1
ATOM 3902 C C . PRO B 1 169 ? -13.523 -3.268 6.738 1 92.06 169 PRO B C 1
ATOM 3904 O O . PRO B 1 169 ? -12.32 -3.33 6.453 1 92.06 169 PRO B O 1
ATOM 3907 N N . LEU B 1 170 ? -14.32 -2.426 6.199 1 92.56 170 LEU B N 1
ATOM 3908 C CA . LEU B 1 170 ? -13.859 -1.577 5.105 1 92.56 170 LEU B CA 1
ATOM 3909 C C . LEU B 1 170 ? -12.922 -0.489 5.625 1 92.56 170 LEU B C 1
ATOM 3911 O O . LEU B 1 170 ? -11.938 -0.148 4.969 1 92.56 170 LEU B O 1
ATOM 3915 N N . GLN B 1 171 ? -13.219 0.036 6.762 1 95.88 171 GLN B N 1
ATOM 3916 C CA . GLN B 1 171 ? -12.352 1.031 7.379 1 95.88 171 GLN B CA 1
ATOM 3917 C C . GLN B 1 171 ? -10.992 0.433 7.73 1 95.88 171 GLN B C 1
ATOM 3919 O O . GLN B 1 171 ? -9.953 1.065 7.52 1 95.88 171 GLN B O 1
ATOM 3924 N N . GLU B 1 172 ? -11.031 -0.753 8.273 1 96.38 172 GLU B N 1
ATOM 3925 C CA . GLU B 1 172 ? -9.789 -1.449 8.594 1 96.38 172 GLU B CA 1
ATOM 3926 C C . GLU B 1 172 ? -8.953 -1.703 7.34 1 96.38 172 GLU B C 1
ATOM 3928 O O . GLU B 1 172 ? -7.734 -1.526 7.355 1 96.38 172 GLU B O 1
ATOM 3933 N N . GLU B 1 173 ? -9.562 -2.115 6.262 1 94.06 173 GLU B N 1
ATOM 3934 C CA . GLU B 1 173 ? -8.875 -2.336 4.992 1 94.06 173 GLU B CA 1
ATOM 3935 C C . GLU B 1 173 ? -8.219 -1.057 4.492 1 94.06 173 GLU B C 1
ATOM 3937 O O . GLU B 1 173 ? -7.105 -1.095 3.955 1 94.06 173 GLU B O 1
ATOM 3942 N N . ARG B 1 174 ? -8.859 0.033 4.68 1 95.44 174 ARG B N 1
ATOM 3943 C CA . ARG B 1 174 ? -8.32 1.311 4.227 1 95.44 174 ARG B CA 1
ATOM 3944 C C . ARG B 1 174 ? -7.098 1.714 5.047 1 95.44 174 ARG B C 1
ATOM 3946 O O . ARG B 1 174 ? -6.129 2.252 4.508 1 95.44 174 ARG B O 1
ATOM 3953 N N . VAL B 1 175 ? -7.168 1.439 6.297 1 97.56 175 VAL B N 1
ATOM 3954 C CA . VAL B 1 175 ? -6.016 1.72 7.148 1 97.56 175 VAL B CA 1
ATOM 3955 C C . VAL B 1 175 ? -4.828 0.87 6.707 1 97.56 175 VAL B C 1
ATOM 3957 O O . VAL B 1 175 ? -3.709 1.375 6.57 1 97.56 175 VAL B O 1
ATOM 3960 N N . ARG B 1 176 ? -5.066 -0.368 6.426 1 96.75 176 ARG B N 1
ATOM 3961 C CA . ARG B 1 176 ? -4.012 -1.264 5.965 1 96.75 176 ARG B CA 1
ATOM 3962 C C . ARG B 1 176 ? -3.414 -0.777 4.648 1 96.75 176 ARG B C 1
ATOM 3964 O O . ARG B 1 176 ? -2.197 -0.819 4.461 1 96.75 176 ARG B O 1
ATOM 3971 N N . ALA B 1 177 ? -4.301 -0.329 3.795 1 96.75 177 ALA B N 1
ATOM 3972 C CA . ALA B 1 177 ? -3.84 0.174 2.504 1 96.75 177 ALA B CA 1
ATOM 3973 C C . ALA B 1 177 ? -2.949 1.401 2.682 1 96.75 177 ALA B C 1
ATOM 3975 O O . ALA B 1 177 ? -1.934 1.543 1.998 1 96.75 177 ALA B O 1
ATOM 3976 N N . ARG B 1 178 ? -3.307 2.271 3.576 1 98.06 178 ARG B N 1
ATOM 3977 C CA . ARG B 1 178 ? -2.506 3.461 3.844 1 98.06 178 ARG B CA 1
ATOM 3978 C C . ARG B 1 178 ? -1.157 3.09 4.449 1 98.06 178 ARG B C 1
ATOM 3980 O O . ARG B 1 178 ? -0.132 3.684 4.109 1 98.06 178 ARG B O 1
ATOM 3987 N N . LEU B 1 179 ? -1.172 2.109 5.316 1 98.5 179 LEU B N 1
ATOM 3988 C CA . LEU B 1 179 ? 0.082 1.651 5.902 1 98.5 179 LEU B CA 1
ATOM 3989 C C . LEU B 1 179 ? 1.008 1.08 4.836 1 98.5 179 LEU B C 1
ATOM 3991 O O . LEU B 1 179 ? 2.223 1.287 4.883 1 98.5 179 LEU B O 1
ATOM 3995 N N . GLY B 1 180 ? 0.432 0.394 3.918 1 97.62 180 GLY B N 1
ATOM 3996 C CA . GLY B 1 180 ? 1.24 -0.075 2.803 1 97.62 180 GLY B CA 1
ATOM 3997 C C . GLY B 1 180 ? 1.986 1.042 2.096 1 97.62 180 GLY B C 1
ATOM 3998 O O . GLY B 1 180 ? 3.178 0.913 1.806 1 97.62 180 GLY B O 1
ATOM 3999 N N . LYS B 1 181 ? 1.317 2.123 1.851 1 97.62 181 LYS B N 1
ATOM 4000 C CA . LYS B 1 181 ? 1.939 3.262 1.178 1 97.62 181 LYS B CA 1
ATOM 4001 C C . LYS B 1 181 ? 2.975 3.932 2.076 1 97.62 181 LYS B C 1
ATOM 4003 O O . LYS B 1 181 ? 3.984 4.449 1.592 1 97.62 181 LYS B O 1
ATOM 4008 N N . VAL B 1 182 ? 2.725 3.895 3.357 1 98.56 182 VAL B N 1
ATOM 4009 C CA . VAL B 1 182 ? 3.709 4.418 4.297 1 98.56 182 VAL B CA 1
ATOM 4010 C C . VAL B 1 182 ? 5.008 3.621 4.184 1 98.56 182 VAL B C 1
ATOM 4012 O O . VAL B 1 182 ? 6.098 4.191 4.238 1 98.56 182 VAL B O 1
ATOM 4015 N N . PHE B 1 183 ? 4.891 2.32 3.998 1 97.94 183 PHE B N 1
ATOM 4016 C CA . PHE B 1 183 ? 6.082 1.483 3.916 1 97.94 183 PHE B CA 1
ATOM 4017 C C . PHE B 1 183 ? 6.863 1.774 2.639 1 97.94 183 PHE B C 1
ATOM 4019 O O . PHE B 1 183 ? 8.094 1.791 2.648 1 97.94 183 PHE B O 1
ATOM 4026 N N . VAL B 1 184 ? 6.168 2.078 1.582 1 96.44 184 VAL B N 1
ATOM 4027 C CA . VAL B 1 184 ? 6.836 2.549 0.373 1 96.44 184 VAL B CA 1
ATOM 4028 C C . VAL B 1 184 ? 7.594 3.84 0.67 1 96.44 184 VAL B C 1
ATOM 4030 O O . VAL B 1 184 ? 8.758 3.99 0.284 1 96.44 184 VAL B O 1
ATOM 4033 N N . ALA B 1 185 ? 6.93 4.691 1.341 1 97.81 185 ALA B N 1
ATOM 4034 C CA . ALA B 1 185 ? 7.469 6.023 1.606 1 97.81 185 ALA B CA 1
ATOM 4035 C C . ALA B 1 185 ? 8.719 5.945 2.48 1 97.81 185 ALA B C 1
ATOM 4037 O O . ALA B 1 185 ? 9.664 6.711 2.295 1 97.81 185 ALA B O 1
ATOM 4038 N N . MET B 1 186 ? 8.727 5.043 3.41 1 96.81 186 MET B N 1
ATOM 4039 C CA . MET B 1 186 ? 9.883 4.887 4.289 1 96.81 186 MET B CA 1
ATOM 4040 C C . MET B 1 186 ? 11.117 4.473 3.496 1 96.81 186 MET B C 1
ATOM 4042 O O . MET B 1 186 ? 12.195 5.039 3.678 1 96.81 186 MET B O 1
ATOM 4046 N N . LEU B 1 187 ? 10.969 3.539 2.594 1 95.5 187 LEU B N 1
ATOM 4047 C CA . LEU B 1 187 ? 12.086 3.139 1.743 1 95.5 187 LEU B CA 1
ATOM 4048 C C . LEU B 1 187 ? 12.477 4.266 0.793 1 95.5 187 LEU B C 1
ATOM 4050 O O . LEU B 1 187 ? 13.656 4.539 0.597 1 95.5 187 LEU B O 1
ATOM 4054 N N . TRP B 1 188 ? 11.492 4.93 0.234 1 96.25 188 TRP B N 1
ATOM 4055 C CA . TRP B 1 188 ? 11.703 6.047 -0.683 1 96.25 188 TRP B CA 1
ATOM 4056 C C . TRP B 1 188 ? 12.523 7.145 -0.021 1 96.25 188 TRP B C 1
ATOM 4058 O O . TRP B 1 188 ? 13.422 7.723 -0.645 1 96.25 188 TRP B O 1
ATOM 4068 N N . GLU B 1 189 ? 12.234 7.398 1.231 1 95.94 189 GLU B N 1
ATOM 4069 C CA . GLU B 1 189 ? 12.938 8.453 1.952 1 95.94 189 GLU B CA 1
ATOM 4070 C C . GLU B 1 189 ? 14.445 8.211 1.96 1 95.94 189 GLU B C 1
ATOM 4072 O O . GLU B 1 189 ? 15.227 9.156 1.82 1 95.94 189 GLU B O 1
ATOM 4077 N N . ILE B 1 190 ? 14.828 7.016 2.133 1 93.69 190 ILE B N 1
ATOM 4078 C CA . ILE B 1 190 ? 16.25 6.703 2.182 1 93.69 190 ILE B CA 1
ATOM 4079 C C . ILE B 1 190 ? 16.875 6.969 0.817 1 93.69 190 ILE B C 1
ATOM 4081 O O . ILE B 1 190 ? 18.016 7.453 0.736 1 93.69 190 ILE B O 1
ATOM 4085 N N . THR B 1 191 ? 16.141 6.688 -0.231 1 92 191 THR B N 1
ATOM 4086 C CA . THR B 1 191 ? 16.672 6.891 -1.577 1 92 191 THR B CA 1
ATOM 4087 C C . THR B 1 191 ? 16.922 8.375 -1.844 1 92 191 THR B C 1
ATOM 4089 O O . THR B 1 191 ? 17.703 8.727 -2.723 1 92 191 THR B O 1
ATOM 4092 N N . THR B 1 192 ? 16.266 9.25 -1.118 1 92.94 192 THR B N 1
ATOM 4093 C CA . THR B 1 192 ? 16.328 10.68 -1.382 1 92.94 192 THR B CA 1
ATOM 4094 C C . THR B 1 192 ? 17.625 11.281 -0.843 1 92.94 192 THR B C 1
ATOM 4096 O O . THR B 1 192 ? 18 12.398 -1.203 1 92.94 192 THR B O 1
ATOM 4099 N N . ARG B 1 193 ? 18.281 10.57 -0.054 1 87.88 193 ARG B N 1
ATOM 4100 C CA . ARG B 1 193 ? 19.531 11.062 0.526 1 87.88 193 ARG B CA 1
ATOM 4101 C C . ARG B 1 193 ? 20.656 11.062 -0.508 1 87.88 193 ARG B C 1
ATOM 4103 O O . ARG B 1 193 ? 21.672 11.727 -0.319 1 87.88 193 ARG B O 1
ATOM 4110 N N . GLU B 1 194 ? 20.391 10.344 -1.581 1 86.62 194 GLU B N 1
ATOM 4111 C CA . GLU B 1 194 ? 21.438 10.188 -2.586 1 86.62 194 GLU B CA 1
ATOM 4112 C C . GLU B 1 194 ? 21.078 10.906 -3.879 1 86.62 194 GLU B C 1
ATOM 4114 O O . GLU B 1 194 ? 21.734 10.719 -4.906 1 86.62 194 GLU B O 1
ATOM 4119 N N . ARG B 1 195 ? 20.094 11.688 -3.742 1 89.19 195 ARG B N 1
ATOM 4120 C CA . ARG B 1 195 ? 19.641 12.344 -4.969 1 89.19 195 ARG B CA 1
ATOM 4121 C C . ARG B 1 195 ? 18.844 13.609 -4.652 1 89.19 195 ARG B C 1
ATOM 4123 O O . ARG B 1 195 ? 18.453 13.828 -3.508 1 89.19 195 ARG B O 1
ATOM 4130 N N . THR B 1 196 ? 18.672 14.398 -5.699 1 90.75 196 THR B N 1
ATOM 4131 C CA . THR B 1 196 ? 17.797 15.562 -5.574 1 90.75 196 THR B CA 1
ATOM 4132 C C . THR B 1 196 ? 16.328 15.172 -5.766 1 90.75 196 THR B C 1
ATOM 4134 O O . THR B 1 196 ? 16.016 14.32 -6.605 1 90.75 196 THR B O 1
ATOM 4137 N N . VAL B 1 197 ? 15.508 15.789 -4.977 1 93.62 197 VAL B N 1
ATOM 4138 C CA . VAL B 1 197 ? 14.07 15.547 -5.047 1 93.62 197 VAL B CA 1
ATOM 4139 C C . VAL B 1 197 ? 13.344 16.844 -5.406 1 93.62 197 VAL B C 1
ATOM 4141 O O . VAL B 1 197 ? 13.594 17.891 -4.805 1 93.62 197 VAL B O 1
ATOM 4144 N N . SER B 1 198 ? 12.477 16.781 -6.395 1 93.94 198 SER B N 1
ATOM 4145 C CA . SER B 1 198 ? 11.68 17.953 -6.746 1 93.94 198 SER B CA 1
ATOM 4146 C C . SER B 1 198 ? 10.586 18.219 -5.711 1 93.94 198 SER B C 1
ATOM 4148 O O . SER B 1 198 ? 10.203 17.312 -4.965 1 93.94 198 SER B O 1
ATOM 4150 N N . THR B 1 199 ? 10.109 19.469 -5.691 1 95.69 199 THR B N 1
ATOM 4151 C CA . THR B 1 199 ? 9.016 19.812 -4.797 1 95.69 199 THR B CA 1
ATOM 4152 C C . THR B 1 199 ? 7.773 18.984 -5.113 1 95.69 199 THR B C 1
ATOM 4154 O O . THR B 1 199 ? 7.066 18.547 -4.207 1 95.69 199 THR B O 1
ATOM 4157 N N . ALA B 1 200 ? 7.535 18.734 -6.363 1 94.25 200 ALA B N 1
ATOM 4158 C CA . ALA B 1 200 ? 6.371 17.953 -6.777 1 94.25 200 ALA B CA 1
ATOM 4159 C C . ALA B 1 200 ? 6.473 16.516 -6.281 1 94.25 200 ALA B C 1
ATOM 4161 O O . ALA B 1 200 ? 5.496 15.953 -5.789 1 94.25 200 ALA B O 1
ATOM 4162 N N . GLU B 1 201 ? 7.633 15.922 -6.484 1 94.75 201 GLU B N 1
ATOM 4163 C CA . GLU B 1 201 ? 7.867 14.57 -5.984 1 94.75 201 GLU B CA 1
ATOM 4164 C C . GLU B 1 201 ? 7.727 14.516 -4.465 1 94.75 201 GLU B C 1
ATOM 4166 O O . GLU B 1 201 ? 7.102 13.594 -3.932 1 94.75 201 GLU B O 1
ATOM 4171 N N . TYR B 1 202 ? 8.273 15.516 -3.809 1 96.56 202 TYR B N 1
ATOM 4172 C CA . TYR B 1 202 ? 8.203 15.609 -2.354 1 96.56 202 TYR B CA 1
ATOM 4173 C C . TYR B 1 202 ? 6.754 15.688 -1.884 1 96.56 202 TYR B C 1
ATOM 4175 O O . TYR B 1 202 ? 6.34 14.938 -0.996 1 96.56 202 TYR B O 1
ATOM 4183 N N . GLU B 1 203 ? 5.988 16.5 -2.492 1 96.19 203 GLU B N 1
ATOM 4184 C CA . GLU B 1 203 ? 4.602 16.703 -2.082 1 96.19 203 GLU B CA 1
ATOM 4185 C C . GLU B 1 203 ? 3.754 15.469 -2.355 1 96.19 203 GLU B C 1
ATOM 4187 O O . GLU B 1 203 ? 2.787 15.203 -1.638 1 96.19 203 GLU B O 1
ATOM 4192 N N . THR B 1 204 ? 4.105 14.758 -3.32 1 95.19 204 THR B N 1
ATOM 4193 C CA . THR B 1 204 ? 3.41 13.516 -3.637 1 95.19 204 THR B CA 1
ATOM 4194 C C . THR B 1 204 ? 3.602 12.484 -2.523 1 95.19 204 THR B C 1
ATOM 4196 O O . THR B 1 204 ? 2.662 11.773 -2.162 1 95.19 204 THR B O 1
ATOM 4199 N N . MET B 1 205 ? 4.789 12.445 -1.989 1 96.94 205 MET B N 1
ATOM 4200 C CA . MET B 1 205 ? 5.141 11.391 -1.045 1 96.94 205 MET B CA 1
ATOM 4201 C C . MET B 1 205 ? 4.891 11.836 0.391 1 96.94 205 MET B C 1
ATOM 4203 O O . MET B 1 205 ? 4.75 11.008 1.29 1 96.94 205 MET B O 1
ATOM 4207 N N . ARG B 1 206 ? 4.77 13.117 0.598 1 97.75 206 ARG B N 1
ATOM 4208 C CA . ARG B 1 206 ? 4.781 13.703 1.934 1 97.75 206 ARG B CA 1
ATOM 4209 C C . ARG B 1 206 ? 3.592 13.219 2.756 1 97.75 206 ARG B C 1
ATOM 4211 O O . ARG B 1 206 ? 3.729 12.938 3.949 1 97.75 206 ARG B O 1
ATOM 4218 N N . PRO B 1 207 ? 2.395 13.055 2.141 1 97.5 207 PRO B N 1
ATOM 4219 C CA . PRO B 1 207 ? 1.285 12.531 2.938 1 97.5 207 PRO B CA 1
ATOM 4220 C C . PRO B 1 207 ? 1.586 11.156 3.535 1 97.5 207 PRO B C 1
ATOM 4222 O O . PRO B 1 207 ? 0.975 10.766 4.535 1 97.5 207 PRO B O 1
ATOM 4225 N N . HIS B 1 208 ? 2.443 10.445 2.975 1 97.94 208 HIS B N 1
ATOM 4226 C CA . HIS B 1 208 ? 2.781 9.102 3.432 1 97.94 208 HIS B CA 1
ATOM 4227 C C . HIS B 1 208 ? 3.988 9.125 4.363 1 97.94 208 HIS B C 1
ATOM 4229 O O . HIS B 1 208 ? 4.051 8.359 5.324 1 97.94 208 HIS B O 1
ATOM 4235 N N . THR B 1 209 ? 4.969 10.047 4.156 1 97.25 209 THR B N 1
ATOM 4236 C CA . THR B 1 209 ? 6.133 10.133 5.035 1 97.25 209 THR B CA 1
ATOM 4237 C C . THR B 1 209 ? 5.766 10.812 6.352 1 97.25 209 THR B C 1
ATOM 4239 O O . THR B 1 209 ? 6.387 10.547 7.383 1 97.25 209 THR B O 1
ATOM 4242 N N . PHE B 1 210 ? 4.793 11.711 6.262 1 96.81 210 PHE B N 1
ATOM 4243 C CA . PHE B 1 210 ? 4.355 12.438 7.453 1 96.81 210 PHE B CA 1
ATOM 4244 C C . PHE B 1 210 ? 3.148 11.758 8.086 1 96.81 210 PHE B C 1
ATOM 4246 O O . PHE B 1 210 ? 2.668 12.18 9.133 1 96.81 210 PHE B O 1
ATOM 4253 N N . PHE B 1 211 ? 2.574 10.703 7.52 1 97.94 211 PHE B N 1
ATOM 4254 C CA . PHE B 1 211 ? 1.503 9.836 7.992 1 97.94 211 PHE B CA 1
ATOM 4255 C C . PHE B 1 211 ? 0.161 10.562 7.945 1 97.94 211 PHE B C 1
ATOM 4257 O O . PHE B 1 211 ? -0.812 10.109 8.555 1 97.94 211 PHE B O 1
ATOM 4264 N N . SER B 1 212 ? 0.087 11.711 7.242 1 97.75 212 SER B N 1
ATOM 4265 C CA . SER B 1 212 ? -1.152 12.477 7.203 1 97.75 212 SER B CA 1
ATOM 4266 C C . SER B 1 212 ? -2.234 11.742 6.418 1 97.75 212 SER B C 1
ATOM 4268 O O . SER B 1 212 ? -3.424 11.883 6.715 1 97.75 212 SER B O 1
ATOM 4270 N N . ALA B 1 213 ? -1.847 10.914 5.453 1 97.81 213 ALA B N 1
ATOM 4271 C CA . ALA B 1 213 ? -2.832 10.117 4.723 1 97.81 213 ALA B CA 1
ATOM 4272 C C . ALA B 1 213 ? -3.502 9.102 5.641 1 97.81 213 ALA B C 1
ATOM 4274 O O . ALA B 1 213 ? -4.695 8.82 5.504 1 97.81 213 ALA B O 1
ATOM 4275 N N . VAL B 1 214 ? -2.729 8.508 6.535 1 98.44 214 VAL B N 1
ATOM 4276 C CA . VAL B 1 214 ? -3.295 7.613 7.539 1 98.44 214 VAL B CA 1
ATOM 4277 C C . VAL B 1 214 ? -4.242 8.391 8.445 1 98.44 214 VAL B C 1
ATOM 4279 O O . VAL B 1 214 ? -5.359 7.949 8.719 1 98.44 214 VAL B O 1
ATOM 4282 N N . GLY B 1 215 ? -3.791 9.555 8.898 1 98.25 215 GLY B N 1
ATOM 4283 C CA . GLY B 1 215 ? -4.621 10.391 9.75 1 98.25 215 GLY B CA 1
ATOM 4284 C C . GLY B 1 215 ? -5.926 10.805 9.094 1 98.25 215 GLY B C 1
ATOM 4285 O O . GLY B 1 215 ? -6.98 10.789 9.727 1 98.25 215 GLY B O 1
ATOM 4286 N N . ALA B 1 216 ? -5.852 11.195 7.848 1 98.06 216 ALA B N 1
ATOM 4287 C CA . ALA B 1 216 ? -7.043 11.609 7.113 1 98.06 216 ALA B CA 1
ATOM 4288 C C . ALA B 1 216 ? -8.047 10.469 7 1 98.06 216 ALA B C 1
ATOM 4290 O O . ALA B 1 216 ? -9.258 10.68 7.078 1 98.06 216 ALA B O 1
ATOM 4291 N N . ALA B 1 217 ? -7.535 9.281 6.855 1 97.44 217 ALA B N 1
ATOM 4292 C CA . ALA B 1 217 ? -8.414 8.117 6.742 1 97.44 217 ALA B CA 1
ATOM 4293 C C . ALA B 1 217 ? -9.141 7.852 8.055 1 97.44 217 ALA B C 1
ATOM 4295 O O . ALA B 1 217 ? -10.195 7.215 8.07 1 97.44 217 ALA B O 1
ATOM 4296 N N . LEU B 1 218 ? -8.617 8.312 9.164 1 98.38 218 LEU B N 1
ATOM 4297 C CA . LEU B 1 218 ? -9.188 8.023 10.469 1 98.38 218 LEU B CA 1
ATOM 4298 C C . LEU B 1 218 ? -10.242 9.062 10.844 1 98.38 218 LEU B C 1
ATOM 4300 O O . LEU B 1 218 ? -10.984 8.883 11.812 1 98.38 218 LEU B O 1
ATOM 4304 N N . VAL B 1 219 ? -10.375 10.117 10.055 1 98.25 219 VAL B N 1
ATOM 4305 C CA . VAL B 1 219 ? -11.344 11.156 10.375 1 98.25 219 VAL B CA 1
ATOM 4306 C C . VAL B 1 219 ? -12.75 10.57 10.375 1 98.25 219 VAL B C 1
ATOM 4308 O O . VAL B 1 219 ? -13.531 10.805 11.297 1 98.25 219 VAL B O 1
ATOM 4311 N N . GLU B 1 220 ? -13.039 9.766 9.383 1 98.12 220 GLU B N 1
ATOM 4312 C CA . GLU B 1 220 ? -14.367 9.164 9.234 1 98.12 220 GLU B CA 1
ATOM 4313 C C . GLU B 1 220 ? -14.719 8.289 10.43 1 98.12 220 GLU B C 1
ATOM 4315 O O . GLU B 1 220 ? -15.711 8.539 11.117 1 98.12 220 GLU B O 1
ATOM 4320 N N . PRO B 1 221 ? -13.938 7.305 10.781 1 98.5 221 PRO B N 1
ATOM 4321 C CA . PRO B 1 221 ? -14.32 6.484 11.93 1 98.5 221 PRO B CA 1
ATOM 4322 C C . PRO B 1 221 ? -14.273 7.25 13.25 1 98.5 221 PRO B C 1
ATOM 4324 O O . PRO B 1 221 ? -15.094 7.02 14.133 1 98.5 221 PRO B O 1
ATOM 4327 N N . CYS B 1 222 ? -13.391 8.148 13.414 1 98.31 222 CYS B N 1
ATOM 4328 C CA . CYS B 1 222 ? -13.273 8.898 14.664 1 98.31 222 CYS B CA 1
ATOM 4329 C C . CYS B 1 222 ? -14.461 9.844 14.836 1 98.31 222 CYS B C 1
ATOM 4331 O O . CYS B 1 222 ? -14.766 10.266 15.953 1 98.31 222 CYS B O 1
ATOM 4333 N N . ALA B 1 223 ? -15.141 10.211 13.742 1 98 223 ALA B N 1
ATOM 4334 C CA . ALA B 1 223 ? -16.344 11.023 13.789 1 98 223 ALA B CA 1
ATOM 4335 C C . ALA B 1 223 ? -17.594 10.156 13.945 1 98 223 ALA B C 1
ATOM 4337 O O . ALA B 1 223 ? -18.719 10.664 13.922 1 98 223 ALA B O 1
ATOM 4338 N N . GLY B 1 224 ? -17.406 8.852 14.008 1 97.5 224 GLY B N 1
ATOM 4339 C CA . GLY B 1 224 ? -18.516 7.93 14.141 1 97.5 224 GLY B CA 1
ATOM 4340 C C . GLY B 1 224 ? -19.266 7.707 12.836 1 97.5 224 GLY B C 1
ATOM 4341 O O . GLY B 1 224 ? -20.453 7.375 12.844 1 97.5 224 GLY B O 1
ATOM 4342 N N . LEU B 1 225 ? -18.578 7.965 11.781 1 97.81 225 LEU B N 1
ATOM 4343 C CA . LEU B 1 225 ? -19.219 7.875 10.469 1 97.81 225 LEU B CA 1
ATOM 4344 C C . LEU B 1 225 ? -18.812 6.598 9.75 1 97.81 225 LEU B C 1
ATOM 4346 O O . LEU B 1 225 ? -17.75 6.039 10.023 1 97.81 225 LEU B O 1
ATOM 4350 N N . ASP B 1 226 ? -19.641 6.133 8.898 1 96.38 226 ASP B N 1
ATOM 4351 C CA . ASP B 1 226 ? -19.422 5.082 7.906 1 96.38 226 ASP B CA 1
ATOM 4352 C C . ASP B 1 226 ? -19.984 5.477 6.547 1 96.38 226 ASP B C 1
ATOM 4354 O O . ASP B 1 226 ? -21.078 5.031 6.176 1 96.38 226 ASP B O 1
ATOM 4358 N N . LEU B 1 227 ? -19.234 6.254 5.836 1 96.31 227 LEU B N 1
ATOM 4359 C CA . LEU B 1 227 ? -19.703 6.883 4.609 1 96.31 227 LEU B CA 1
ATOM 4360 C C . LEU B 1 227 ? -19.875 5.848 3.5 1 96.31 227 LEU B C 1
ATOM 4362 O O . LEU B 1 227 ? -19.078 4.926 3.373 1 96.31 227 LEU B O 1
ATOM 4366 N N . SER B 1 228 ? -20.875 6.07 2.695 1 92 228 SER B N 1
ATOM 4367 C CA . SER B 1 228 ? -21.062 5.23 1.517 1 92 228 SER B CA 1
ATOM 4368 C C . SER B 1 228 ? -19.922 5.434 0.514 1 92 228 SER B C 1
ATOM 4370 O O . SER B 1 228 ? -19.219 6.445 0.562 1 92 228 SER B O 1
ATOM 4372 N N . HIS B 1 229 ? -19.781 4.516 -0.334 1 88.12 229 HIS B N 1
ATOM 4373 C CA . HIS B 1 229 ? -18.797 4.625 -1.394 1 88.12 229 HIS B CA 1
ATOM 4374 C C . HIS B 1 229 ? -19.031 5.855 -2.26 1 88.12 229 HIS B C 1
ATOM 4376 O O . HIS B 1 229 ? -18.094 6.531 -2.674 1 88.12 229 HIS B O 1
ATOM 4382 N N . GLY B 1 230 ? -20.312 6.062 -2.572 1 89.88 230 GLY B N 1
ATOM 4383 C CA . GLY B 1 230 ? -20.656 7.219 -3.387 1 89.88 230 GLY B CA 1
ATOM 4384 C C . GLY B 1 230 ? -20.219 8.531 -2.77 1 89.88 230 GLY B C 1
ATOM 4385 O O . GLY B 1 230 ? -19.734 9.422 -3.471 1 89.88 230 GLY B O 1
ATOM 4386 N N . VAL B 1 231 ? -20.359 8.641 -1.473 1 95.19 231 VAL B N 1
ATOM 4387 C CA . VAL B 1 231 ? -19.953 9.852 -0.773 1 95.19 231 VAL B CA 1
ATOM 4388 C C . VAL B 1 231 ? -18.422 9.961 -0.762 1 95.19 231 VAL B C 1
ATOM 4390 O O . VAL B 1 231 ? -17.875 11.031 -1.03 1 95.19 231 VAL B O 1
ATOM 4393 N N . ARG B 1 232 ? -17.781 8.891 -0.533 1 93.44 232 ARG B N 1
ATOM 4394 C CA . ARG B 1 232 ? -16.328 8.898 -0.476 1 93.44 232 ARG B CA 1
ATOM 4395 C C . ARG B 1 232 ? -15.719 9.234 -1.837 1 93.44 232 ARG B C 1
ATOM 4397 O O . ARG B 1 232 ? -14.656 9.844 -1.915 1 93.44 232 ARG B O 1
ATOM 4404 N N . ALA B 1 233 ? -16.438 8.898 -2.818 1 89.62 233 ALA B N 1
ATOM 4405 C CA . ALA B 1 233 ? -15.961 9.102 -4.18 1 89.62 233 ALA B CA 1
ATOM 4406 C C . ALA B 1 233 ? -16.312 10.5 -4.68 1 89.62 233 ALA B C 1
ATOM 4408 O O . ALA B 1 233 ? -15.852 10.922 -5.742 1 89.62 233 ALA B O 1
ATOM 4409 N N . ASP B 1 234 ? -17.109 11.195 -3.926 1 93.88 234 ASP B N 1
ATOM 4410 C CA . ASP B 1 234 ? -17.469 12.555 -4.305 1 93.88 234 ASP B CA 1
ATOM 4411 C C . ASP B 1 234 ? -16.219 13.43 -4.449 1 93.88 234 ASP B C 1
ATOM 4413 O O . ASP B 1 234 ? -15.367 13.453 -3.564 1 93.88 234 ASP B O 1
ATOM 4417 N N . PRO B 1 235 ? -16.141 14.172 -5.562 1 93.94 235 PRO B N 1
ATOM 4418 C CA . PRO B 1 235 ? -14.93 14.969 -5.805 1 93.94 235 PRO B CA 1
ATOM 4419 C C . PRO B 1 235 ? -14.68 16 -4.711 1 93.94 235 PRO B C 1
ATOM 4421 O O . PRO B 1 235 ? -13.523 16.266 -4.363 1 93.94 235 PRO B O 1
ATOM 4424 N N . GLY B 1 236 ? -15.75 16.594 -4.234 1 97.12 236 GLY B N 1
ATOM 4425 C CA . GLY B 1 236 ? -15.594 17.562 -3.162 1 97.12 236 GLY B CA 1
ATOM 4426 C C . GLY B 1 236 ? -15.07 16.953 -1.875 1 97.12 236 GLY B C 1
ATOM 4427 O O . GLY B 1 236 ? -14.18 17.5 -1.232 1 97.12 236 GLY B O 1
ATOM 4428 N N . VAL B 1 237 ? -15.609 15.805 -1.517 1 97.88 237 VAL B N 1
ATOM 4429 C CA . VAL B 1 237 ? -15.188 15.109 -0.31 1 97.88 237 VAL B CA 1
ATOM 4430 C C . VAL B 1 237 ? -13.734 14.672 -0.452 1 97.88 237 VAL B C 1
ATOM 4432 O O . VAL B 1 237 ? -12.93 14.852 0.467 1 97.88 237 VAL B O 1
ATOM 4435 N N . ARG B 1 238 ? -13.398 14.188 -1.594 1 95.88 238 ARG B N 1
ATOM 4436 C CA . ARG B 1 238 ? -12.023 13.758 -1.856 1 95.88 238 ARG B CA 1
ATOM 4437 C C . ARG B 1 238 ? -11.062 14.938 -1.771 1 95.88 238 ARG B C 1
ATOM 4439 O O . ARG B 1 238 ? -9.984 14.82 -1.174 1 95.88 238 ARG B O 1
ATOM 4446 N N . ARG B 1 239 ? -11.461 15.992 -2.414 1 97.19 239 ARG B N 1
ATOM 4447 C CA . ARG B 1 239 ? -10.586 17.156 -2.43 1 97.19 239 ARG B CA 1
ATOM 4448 C C . ARG B 1 239 ? -10.406 17.734 -1.026 1 97.19 239 ARG B C 1
ATOM 4450 O O . ARG B 1 239 ? -9.312 18.172 -0.666 1 97.19 239 ARG B O 1
ATOM 4457 N N . LEU B 1 240 ? -11.445 17.719 -0.254 1 98.56 240 LEU B N 1
ATOM 4458 C CA . LEU B 1 240 ? -11.359 18.203 1.118 1 98.56 240 LEU B CA 1
ATOM 4459 C C . LEU B 1 240 ? -10.438 17.328 1.95 1 98.56 240 LEU B C 1
ATOM 4461 O O . LEU B 1 240 ? -9.617 17.828 2.725 1 98.56 240 LEU B O 1
ATOM 4465 N N . THR B 1 241 ? -10.555 16.047 1.793 1 98.12 241 THR B N 1
ATOM 4466 C CA . THR B 1 241 ? -9.703 15.109 2.51 1 98.12 241 THR B CA 1
ATOM 4467 C C . THR B 1 241 ? -8.234 15.328 2.145 1 98.12 241 THR B C 1
ATOM 4469 O O . THR B 1 241 ? -7.363 15.312 3.018 1 98.12 241 THR B O 1
ATOM 4472 N N . GLN B 1 242 ? -8 15.531 0.933 1 97 242 GLN B N 1
ATOM 4473 C CA . GLN B 1 242 ? -6.648 15.812 0.469 1 97 242 GLN B CA 1
ATOM 4474 C C . GLN B 1 242 ? -6.129 17.125 1.062 1 97 242 GLN B C 1
ATOM 4476 O O . GLN B 1 242 ? -4.957 17.219 1.434 1 97 242 GLN B O 1
ATOM 4481 N N . ALA B 1 243 ? -6.977 18.094 1.083 1 98.06 243 ALA B N 1
ATOM 4482 C CA . ALA B 1 243 ? -6.594 19.391 1.628 1 98.06 243 ALA B CA 1
ATOM 4483 C C . ALA B 1 243 ? -6.199 19.266 3.098 1 98.06 243 ALA B C 1
ATOM 4485 O O . ALA B 1 243 ? -5.266 19.938 3.551 1 98.06 243 ALA B O 1
ATOM 4486 N N . LEU B 1 244 ? -6.926 18.484 3.785 1 98.19 244 LEU B N 1
ATOM 4487 C CA . LEU B 1 244 ? -6.59 18.234 5.184 1 98.19 244 LEU B CA 1
ATOM 4488 C C . LEU B 1 244 ? -5.164 17.703 5.316 1 98.19 244 LEU B C 1
ATOM 4490 O O . LEU B 1 244 ? -4.359 18.266 6.066 1 98.19 244 LEU B O 1
ATOM 4494 N N . ALA B 1 245 ? -4.852 16.656 4.641 1 97.5 245 ALA B N 1
ATOM 4495 C CA . ALA B 1 245 ? -3.516 16.062 4.695 1 97.5 245 ALA B CA 1
ATOM 4496 C C . ALA B 1 245 ? -2.449 17.062 4.289 1 97.5 245 ALA B C 1
ATOM 4498 O O . ALA B 1 245 ? -1.413 17.188 4.949 1 97.5 245 ALA B O 1
ATOM 4499 N N . THR B 1 246 ? -2.715 17.812 3.268 1 97 246 THR B N 1
ATOM 4500 C CA . THR B 1 246 ? -1.786 18.797 2.748 1 97 246 THR B CA 1
ATOM 4501 C C . THR B 1 246 ? -1.506 19.875 3.795 1 97 246 THR B C 1
ATOM 4503 O O . THR B 1 246 ? -0.354 20.266 4 1 97 246 THR B O 1
ATOM 4506 N N . LEU B 1 247 ? -2.508 20.312 4.406 1 96.62 247 LEU B N 1
ATOM 4507 C CA . LEU B 1 247 ? -2.348 21.359 5.406 1 96.62 247 LEU B CA 1
ATOM 4508 C C . LEU B 1 247 ? -1.561 20.844 6.609 1 96.62 247 LEU B C 1
ATOM 4510 O O . LEU B 1 247 ? -0.719 21.562 7.156 1 96.62 247 LEU B O 1
ATOM 4514 N N . TRP B 1 248 ? -1.872 19.641 7.023 1 95.94 248 TRP B N 1
ATOM 4515 C CA . TRP B 1 248 ? -1.094 19.047 8.109 1 95.94 248 TRP B CA 1
ATOM 4516 C C . TRP B 1 248 ? 0.388 19 7.75 1 95.94 248 TRP B C 1
ATOM 4518 O O . TRP B 1 248 ? 1.239 19.375 8.562 1 95.94 248 TRP B O 1
ATOM 4528 N N . GLU B 1 249 ? 0.711 18.625 6.598 1 95.62 249 GLU B N 1
ATOM 4529 C CA . GLU B 1 249 ? 2.09 18.438 6.156 1 95.62 249 GLU B CA 1
ATOM 4530 C C . GLU B 1 249 ? 2.809 19.781 6.004 1 95.62 249 GLU B C 1
ATOM 4532 O O . GLU B 1 249 ? 3.924 19.953 6.504 1 95.62 249 GLU B O 1
ATOM 4537 N N . ARG B 1 250 ? 2.178 20.672 5.289 1 95.38 250 ARG B N 1
ATOM 4538 C CA . ARG B 1 250 ? 2.824 21.953 5.004 1 95.38 250 ARG B CA 1
ATOM 4539 C C . ARG B 1 250 ? 3.016 22.766 6.277 1 95.38 250 ARG B C 1
ATOM 4541 O O . ARG B 1 250 ? 4.039 23.438 6.449 1 95.38 250 ARG B O 1
ATOM 4548 N N . THR B 1 251 ? 2.051 22.719 7.148 1 93.75 251 THR B N 1
ATOM 4549 C CA . THR B 1 251 ? 2.195 23.438 8.406 1 93.75 251 THR B CA 1
ATOM 4550 C C . THR B 1 251 ? 3.328 22.859 9.242 1 93.75 251 THR B C 1
ATOM 4552 O O . THR B 1 251 ? 4.121 23.594 9.828 1 93.75 251 THR B O 1
ATOM 4555 N N . ASN B 1 252 ? 3.373 21.547 9.289 1 91.62 252 ASN B N 1
ATOM 4556 C CA . ASN B 1 252 ? 4.484 20.922 9.984 1 91.62 252 ASN B CA 1
ATOM 4557 C C . ASN B 1 252 ? 5.828 21.328 9.391 1 91.62 252 ASN B C 1
ATOM 4559 O O . ASN B 1 252 ? 6.785 21.578 10.125 1 91.62 252 ASN B O 1
ATOM 4563 N N . ASP B 1 253 ? 5.941 21.344 8.094 1 93.5 253 ASP B N 1
ATOM 4564 C CA . ASP B 1 253 ? 7.184 21.703 7.414 1 93.5 253 ASP B CA 1
ATOM 4565 C C . ASP B 1 253 ? 7.598 23.141 7.75 1 93.5 253 ASP B C 1
ATOM 4567 O O . ASP B 1 253 ? 8.781 23.422 7.926 1 93.5 253 ASP B O 1
ATOM 4571 N N . LEU B 1 254 ? 6.629 24.016 7.832 1 92.31 254 LEU B N 1
ATOM 4572 C CA . LEU B 1 254 ? 6.902 25.406 8.148 1 92.31 254 LEU B CA 1
ATOM 4573 C C . LEU B 1 254 ? 7.336 25.562 9.602 1 92.31 254 LEU B C 1
ATOM 4575 O O . LEU B 1 254 ? 8.344 26.219 9.883 1 92.31 254 LEU B O 1
ATOM 4579 N N . TYR B 1 255 ? 6.645 24.953 10.469 1 87.88 255 TYR B N 1
ATOM 4580 C CA . TYR B 1 255 ? 6.957 25.078 11.891 1 87.88 255 TYR B CA 1
ATOM 4581 C C . TYR B 1 255 ? 8.281 24.406 12.219 1 87.88 255 TYR B C 1
ATOM 4583 O O . TYR B 1 255 ? 9.078 24.922 13 1 87.88 255 TYR B O 1
ATOM 4591 N N . SER B 1 256 ? 8.453 23.203 11.672 1 85.81 256 SER B N 1
ATOM 4592 C CA . SER B 1 256 ? 9.711 22.5 11.914 1 85.81 256 SER B CA 1
ATOM 4593 C C . SER B 1 256 ? 10.898 23.281 11.359 1 85.81 256 SER B C 1
ATOM 4595 O O . SER B 1 256 ? 11.961 23.328 11.969 1 85.81 256 SER B O 1
ATOM 4597 N N . PHE B 1 257 ? 10.758 23.844 10.195 1 87.38 257 PHE B N 1
ATOM 4598 C CA . PHE B 1 257 ? 11.805 24.672 9.594 1 87.38 257 PHE B CA 1
ATOM 4599 C C . PHE B 1 257 ? 12.125 25.875 10.484 1 87.38 257 PHE B C 1
ATOM 4601 O O . PHE B 1 257 ? 13.297 26.125 10.781 1 87.38 257 PHE B O 1
ATOM 4608 N N . ALA B 1 258 ? 11.164 26.547 10.898 1 83.06 258 ALA B N 1
ATOM 4609 C CA . ALA B 1 258 ? 11.336 27.719 11.734 1 83.06 258 ALA B CA 1
ATOM 4610 C C . ALA B 1 258 ? 12.023 27.375 13.047 1 83.06 258 ALA B C 1
ATOM 4612 O O . ALA B 1 258 ? 12.938 28.078 13.492 1 83.06 258 ALA B O 1
ATOM 4613 N N . TYR B 1 259 ? 11.617 26.297 13.562 1 78.94 259 TYR B N 1
ATOM 4614 C CA . TYR B 1 259 ? 12.203 25.859 14.82 1 78.94 259 TYR B CA 1
ATOM 4615 C C . TYR B 1 259 ? 13.688 25.516 14.648 1 78.94 259 TYR B C 1
ATOM 4617 O O . TYR B 1 259 ? 14.523 25.984 15.422 1 78.94 259 TYR B O 1
ATOM 4625 N N . GLU B 1 260 ? 13.969 24.719 13.672 1 77.88 260 GLU B N 1
ATOM 4626 C CA . GLU B 1 260 ? 15.359 24.312 13.461 1 77.88 260 GLU B CA 1
ATOM 4627 C C . GLU B 1 260 ? 16.234 25.5 13.109 1 77.88 260 GLU B C 1
ATOM 4629 O O . GLU B 1 260 ? 17.391 25.594 13.547 1 77.88 260 GLU B O 1
ATOM 4634 N N . GLN B 1 261 ? 15.758 26.328 12.359 1 75.69 261 GLN B N 1
ATOM 4635 C CA . GLN B 1 261 ? 16.5 27.547 12.016 1 75.69 261 GLN B CA 1
ATOM 4636 C C . GLN B 1 261 ? 16.781 28.375 13.258 1 75.69 261 GLN B C 1
ATOM 4638 O O . GLN B 1 261 ? 17.906 28.859 13.438 1 75.69 261 GLN B O 1
ATOM 4643 N N . ARG B 1 262 ? 15.883 28.516 14.023 1 73.38 262 ARG B N 1
ATOM 4644 C CA . ARG B 1 262 ? 16.016 29.359 15.203 1 73.38 262 ARG B CA 1
ATOM 4645 C C . ARG B 1 262 ? 16.844 28.656 16.281 1 73.38 262 ARG B C 1
ATOM 4647 O O . ARG B 1 262 ? 17.75 29.266 16.875 1 73.38 262 ARG B O 1
ATOM 4654 N N . ALA B 1 263 ? 16.5 27.406 16.406 1 65.5 263 ALA B N 1
ATOM 4655 C CA . ALA B 1 263 ? 17.078 26.688 17.547 1 65.5 263 ALA B CA 1
ATOM 4656 C C . ALA B 1 263 ? 18.406 26.062 17.172 1 65.5 263 ALA B C 1
ATOM 4658 O O . ALA B 1 263 ? 19.328 26 18 1 65.5 263 ALA B O 1
ATOM 4659 N N . LEU B 1 264 ? 18.5 25.531 16 1 66.62 264 LEU B N 1
ATOM 4660 C CA . LEU B 1 264 ? 19.641 24.688 15.703 1 66.62 264 LEU B CA 1
ATOM 4661 C C . LEU B 1 264 ? 20.516 25.328 14.625 1 66.62 264 LEU B C 1
ATOM 4663 O O . LEU B 1 264 ? 21.672 24.922 14.422 1 66.62 264 LEU B O 1
ATOM 4667 N N . GLY B 1 265 ? 20.094 26.328 14.086 1 64.81 265 GLY B N 1
ATOM 4668 C CA . GLY B 1 265 ? 20.828 26.906 12.969 1 64.81 265 GLY B CA 1
ATOM 4669 C C . GLY B 1 265 ? 20.984 25.953 11.805 1 64.81 265 GLY B C 1
ATOM 4670 O O . GLY B 1 265 ? 21.906 26.078 11 1 64.81 265 GLY B O 1
ATOM 4671 N N . SER B 1 266 ? 20.203 24.891 11.797 1 71 266 SER B N 1
ATOM 4672 C CA . SER B 1 266 ? 20.266 23.906 10.719 1 71 266 SER B CA 1
ATOM 4673 C C . SER B 1 266 ? 19.078 24.062 9.773 1 71 266 SER B C 1
ATOM 4675 O O . SER B 1 266 ? 18.094 24.75 10.102 1 71 266 SER B O 1
ATOM 4677 N N . VAL B 1 267 ? 19.281 23.609 8.523 1 74.06 267 VAL B N 1
ATOM 4678 C CA . VAL B 1 267 ? 18.25 23.688 7.512 1 74.06 267 VAL B CA 1
ATOM 4679 C C . VAL B 1 267 ? 17.688 22.281 7.223 1 74.06 267 VAL B C 1
ATOM 4681 O O . VAL B 1 267 ? 18.344 21.484 6.531 1 74.06 267 VAL B O 1
ATOM 4684 N N . PRO B 1 268 ? 16.5 22.109 7.793 1 79.19 268 PRO B N 1
ATOM 4685 C CA . PRO B 1 268 ? 15.914 20.812 7.488 1 79.19 268 PRO B CA 1
ATOM 4686 C C . PRO B 1 268 ? 15.469 20.672 6.035 1 79.19 268 PRO B C 1
ATOM 4688 O O . PRO B 1 268 ? 15.07 21.672 5.418 1 79.19 268 PRO B O 1
ATOM 4691 N N . ARG B 1 269 ? 15.492 19.531 5.551 1 86.19 269 ARG B N 1
ATOM 4692 C CA . ARG B 1 269 ? 15.07 19.25 4.18 1 86.19 269 ARG B CA 1
ATOM 4693 C C . ARG B 1 269 ? 13.547 19.156 4.082 1 86.19 269 ARG B C 1
ATOM 4695 O O . ARG B 1 269 ? 13.008 18.078 3.848 1 86.19 269 ARG B O 1
ATOM 4702 N N . THR B 1 270 ? 12.938 20.266 4.328 1 94.31 270 THR B N 1
ATOM 4703 C CA . THR B 1 270 ? 11.484 20.375 4.246 1 94.31 270 THR B CA 1
ATOM 4704 C C . THR B 1 270 ? 11.07 21.203 3.041 1 94.31 270 THR B C 1
ATOM 4706 O O . THR B 1 270 ? 11.891 21.531 2.188 1 94.31 270 THR B O 1
ATOM 4709 N N . LEU B 1 271 ? 9.805 21.5 2.947 1 96.75 271 LEU B N 1
ATOM 4710 C CA . LEU B 1 271 ? 9.227 22.125 1.765 1 96.75 271 LEU B CA 1
ATOM 4711 C C . LEU B 1 271 ? 9.914 23.453 1.46 1 96.75 271 LEU B C 1
ATOM 4713 O O . LEU B 1 271 ? 10.312 23.703 0.322 1 96.75 271 LEU B O 1
ATOM 4717 N N . PRO B 1 272 ? 10.156 24.375 2.486 1 96.06 272 PRO B N 1
ATOM 4718 C CA . PRO B 1 272 ? 10.844 25.625 2.174 1 96.06 272 PRO B CA 1
ATOM 4719 C C . PRO B 1 272 ? 12.234 25.406 1.585 1 96.06 272 PRO B C 1
ATOM 4721 O O . PRO B 1 272 ? 12.633 26.109 0.655 1 96.06 272 PRO B O 1
ATOM 4724 N N . TRP B 1 273 ? 12.953 24.469 2.119 1 94.88 273 TRP B N 1
ATOM 4725 C CA . TRP B 1 273 ? 14.289 24.156 1.617 1 94.88 273 TRP B CA 1
ATOM 4726 C C . TRP B 1 273 ? 14.227 23.672 0.17 1 94.88 273 TRP B C 1
ATOM 4728 O O . TRP B 1 273 ? 15.031 24.094 -0.663 1 94.88 273 TRP B O 1
ATOM 4738 N N . LEU B 1 274 ? 13.312 22.812 -0.1 1 96.12 274 LEU B N 1
ATOM 4739 C CA . LEU B 1 274 ? 13.188 22.266 -1.448 1 96.12 274 LEU B CA 1
ATOM 4740 C C . LEU B 1 274 ? 12.828 23.359 -2.445 1 96.12 274 LEU B C 1
ATOM 4742 O O . LEU B 1 274 ? 13.359 23.391 -3.561 1 96.12 274 LEU B O 1
ATOM 4746 N N . ILE B 1 275 ? 11.945 24.25 -2.09 1 97.06 275 ILE B N 1
ATOM 4747 C CA . ILE B 1 275 ? 11.562 25.359 -2.941 1 97.06 275 ILE B CA 1
ATOM 4748 C C . ILE B 1 275 ? 12.789 26.234 -3.223 1 97.06 275 ILE B C 1
ATOM 4750 O O . ILE B 1 275 ? 13.016 26.641 -4.363 1 97.06 275 ILE B O 1
ATOM 4754 N N . ALA B 1 276 ? 13.547 26.516 -2.174 1 96.62 276 ALA B N 1
ATOM 4755 C CA . ALA B 1 276 ? 14.75 27.328 -2.326 1 96.62 276 ALA B CA 1
ATOM 4756 C C . ALA B 1 276 ? 15.711 26.719 -3.34 1 96.62 276 ALA B C 1
ATOM 4758 O O . ALA B 1 276 ? 16.219 27.406 -4.23 1 96.62 276 ALA B O 1
ATOM 4759 N N . GLN B 1 277 ? 15.922 25.438 -3.207 1 95 277 GLN B N 1
ATOM 4760 C CA . GLN B 1 277 ? 16.859 24.734 -4.074 1 95 277 GLN B CA 1
ATOM 4761 C C . GLN B 1 277 ? 16.359 24.688 -5.512 1 95 277 GLN B C 1
ATOM 4763 O O . GLN B 1 277 ? 17.125 24.922 -6.449 1 95 277 GLN B O 1
ATOM 4768 N N . GLU B 1 278 ? 15.125 24.359 -5.648 1 95.88 278 GLU B N 1
ATOM 4769 C CA . GLU B 1 278 ? 14.555 24.141 -6.977 1 95.88 278 GLU B CA 1
ATOM 4770 C C . GLU B 1 278 ? 14.414 25.469 -7.734 1 95.88 278 GLU B C 1
ATOM 4772 O O . GLU B 1 278 ? 14.633 25.516 -8.945 1 95.88 278 GLU B O 1
ATOM 4777 N N . ARG B 1 279 ? 14.133 26.547 -7.047 1 96.56 279 ARG B N 1
ATOM 4778 C CA . ARG B 1 279 ? 13.82 27.797 -7.715 1 96.56 279 ARG B CA 1
ATOM 4779 C C . ARG B 1 279 ? 14.969 28.797 -7.559 1 96.56 279 ARG B C 1
ATOM 4781 O O . ARG B 1 279 ? 14.906 29.906 -8.086 1 96.56 279 ARG B O 1
ATOM 4788 N N . GLY B 1 280 ? 15.922 28.469 -6.832 1 96.5 280 GLY B N 1
ATOM 4789 C CA . GLY B 1 280 ? 17.047 29.344 -6.609 1 96.5 280 GLY B CA 1
ATOM 4790 C C . GLY B 1 280 ? 16.703 30.578 -5.793 1 96.5 280 GLY B C 1
ATOM 4791 O O . GLY B 1 280 ? 17.141 31.688 -6.098 1 96.5 280 GLY B O 1
ATOM 4792 N N . LEU B 1 281 ? 15.945 30.406 -4.766 1 96.56 281 LEU B N 1
ATOM 4793 C CA . LEU B 1 281 ? 15.5 31.5 -3.914 1 96.56 281 LEU B CA 1
ATOM 4794 C C . LEU B 1 281 ? 16.266 31.5 -2.594 1 96.56 281 LEU B C 1
ATOM 4796 O O . LEU B 1 281 ? 16.703 30.453 -2.119 1 96.56 281 LEU B O 1
ATOM 4800 N N . PRO B 1 282 ? 16.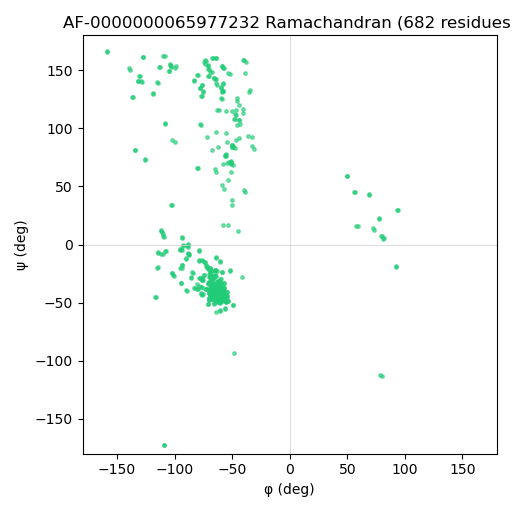422 32.719 -2.076 1 95.25 282 PRO B N 1
ATOM 4801 C CA . PRO B 1 282 ? 16.859 32.75 -0.675 1 95.25 282 PRO B CA 1
ATOM 4802 C C . PRO B 1 282 ? 15.875 32.031 0.253 1 95.25 282 PRO B C 1
ATOM 4804 O O . PRO B 1 282 ? 14.68 31.984 -0.037 1 95.25 282 PRO B O 1
ATOM 4807 N N . LEU B 1 283 ? 16.359 31.531 1.372 1 93 283 LEU B N 1
ATOM 4808 C CA . LEU B 1 283 ? 15.57 30.703 2.279 1 93 283 LEU B CA 1
ATOM 4809 C C . LEU B 1 283 ? 14.352 31.469 2.787 1 93 283 LEU B C 1
ATOM 4811 O O . LEU B 1 283 ? 13.273 30.891 2.957 1 93 283 LEU B O 1
ATOM 4815 N N . ASP B 1 284 ? 14.516 32.719 3.055 1 91.88 284 ASP B N 1
ATOM 4816 C CA . ASP B 1 284 ? 13.406 33.5 3.574 1 91.88 284 ASP B CA 1
ATOM 4817 C C . ASP B 1 284 ? 12.305 33.656 2.529 1 91.88 284 ASP B C 1
ATOM 4819 O O . ASP B 1 284 ? 11.117 33.562 2.852 1 91.88 284 ASP B O 1
ATOM 4823 N N . ALA B 1 285 ? 12.664 33.875 1.325 1 95.94 285 ALA B N 1
ATOM 4824 C CA . ALA B 1 285 ? 11.695 33.969 0.235 1 95.94 285 ALA B CA 1
ATOM 4825 C C . ALA B 1 285 ? 11.008 32.625 0.008 1 95.94 285 ALA B C 1
ATOM 4827 O O . ALA B 1 285 ? 9.805 32.562 -0.268 1 95.94 285 ALA B O 1
ATOM 4828 N N . ALA B 1 286 ? 11.75 31.578 0.094 1 96.62 286 ALA B N 1
ATOM 4829 C CA . ALA B 1 286 ? 11.203 30.234 -0.068 1 96.62 286 ALA B CA 1
ATOM 4830 C C . ALA B 1 286 ? 10.234 29.906 1.058 1 96.62 286 ALA B C 1
ATOM 4832 O O . ALA B 1 286 ? 9.195 29.281 0.821 1 96.62 286 ALA B O 1
ATOM 4833 N N . PHE B 1 287 ? 10.602 30.297 2.23 1 95.56 287 PHE B N 1
ATOM 4834 C CA . PHE B 1 287 ? 9.719 30.109 3.379 1 95.56 287 PHE B CA 1
ATOM 4835 C C . PHE B 1 287 ? 8.406 30.844 3.176 1 95.56 287 PHE B C 1
ATOM 4837 O O . PHE B 1 287 ? 7.328 30.297 3.43 1 95.56 287 PHE B O 1
ATOM 4844 N N . ALA B 1 288 ? 8.492 32.031 2.697 1 95.75 288 ALA B N 1
ATOM 4845 C CA . ALA B 1 288 ? 7.301 32.812 2.436 1 95.75 288 ALA B CA 1
ATOM 4846 C C . ALA B 1 288 ? 6.441 32.188 1.351 1 95.75 288 ALA B C 1
ATOM 4848 O O . ALA B 1 288 ? 5.207 32.219 1.426 1 95.75 288 ALA B O 1
ATOM 4849 N N . GLU B 1 289 ? 7.055 31.688 0.405 1 96.81 289 GLU B N 1
ATOM 4850 C CA . GLU B 1 289 ? 6.328 31.016 -0.669 1 96.81 289 GLU B CA 1
ATOM 4851 C C . GLU B 1 289 ? 5.602 29.781 -0.156 1 96.81 289 GLU B C 1
ATOM 4853 O O . GLU B 1 289 ? 4.438 29.547 -0.493 1 96.81 289 GLU B O 1
ATOM 4858 N N . ALA B 1 290 ? 6.301 28.953 0.576 1 97.25 290 ALA B N 1
ATOM 4859 C CA . ALA B 1 290 ? 5.66 27.797 1.199 1 97.25 290 ALA B CA 1
ATOM 4860 C C . ALA B 1 290 ? 4.469 28.219 2.053 1 97.25 290 ALA B C 1
ATOM 4862 O O . ALA B 1 290 ? 3.439 27.547 2.078 1 97.25 290 ALA B O 1
ATOM 4863 N N . GLY B 1 291 ? 4.66 29.312 2.77 1 96.19 291 GLY B N 1
ATOM 4864 C CA . GLY B 1 291 ? 3.564 29.859 3.549 1 96.19 291 GLY B CA 1
ATOM 4865 C C . GLY B 1 291 ? 2.363 30.234 2.703 1 96.19 291 GLY B C 1
ATOM 4866 O O . GLY B 1 291 ? 1.221 29.984 3.09 1 96.19 291 GLY B O 1
ATOM 4867 N N . ARG B 1 292 ? 2.629 30.844 1.585 1 96.62 292 ARG B N 1
ATOM 4868 C CA . ARG B 1 292 ? 1.553 31.203 0.67 1 96.62 292 ARG B CA 1
ATOM 4869 C C . ARG B 1 292 ? 0.821 29.953 0.167 1 96.62 292 ARG B C 1
ATOM 4871 O O . ARG B 1 292 ? -0.406 29.969 0.042 1 96.62 292 ARG B O 1
ATOM 4878 N N . TRP B 1 293 ? 1.548 28.922 -0.136 1 97.12 293 TRP B N 1
ATOM 4879 C CA . TRP B 1 293 ? 0.932 27.656 -0.546 1 97.12 293 TRP B CA 1
ATOM 4880 C C . TRP B 1 293 ? -0.016 27.141 0.53 1 97.12 293 TRP B C 1
ATOM 4882 O O . TRP B 1 293 ? -1.105 26.656 0.223 1 97.12 293 TRP B O 1
ATOM 4892 N N . CYS B 1 294 ? 0.448 27.234 1.73 1 95.75 294 CYS B N 1
ATOM 4893 C CA . CYS B 1 294 ? -0.351 26.781 2.865 1 95.75 294 CYS B CA 1
ATOM 4894 C C . CYS B 1 294 ? -1.624 27.609 2.998 1 95.75 294 CYS B C 1
ATOM 4896 O O . CYS B 1 294 ? -2.707 27.062 3.203 1 95.75 294 CYS B O 1
ATOM 4898 N N . GLU B 1 295 ? -1.527 28.875 2.91 1 96.5 295 GLU B N 1
ATOM 4899 C CA . GLU B 1 295 ? -2.674 29.781 3.018 1 96.5 295 GLU B CA 1
ATOM 4900 C C . GLU B 1 295 ? -3.693 29.5 1.917 1 96.5 295 GLU B C 1
ATOM 4902 O O . GLU B 1 295 ? -4.898 29.484 2.17 1 96.5 295 GLU B O 1
ATOM 4907 N N . GLU B 1 296 ? -3.209 29.328 0.758 1 97.56 296 GLU B N 1
ATOM 4908 C CA . GLU B 1 296 ? -4.086 29.031 -0.368 1 97.56 296 GLU B CA 1
ATOM 4909 C C . GLU B 1 296 ? -4.855 27.734 -0.133 1 97.56 296 GLU B C 1
ATOM 4911 O O . GLU B 1 296 ? -6.055 27.656 -0.424 1 97.56 296 GLU B O 1
ATOM 4916 N N . GLU B 1 297 ? -4.156 26.766 0.348 1 98 297 GLU B N 1
ATOM 4917 C CA . GLU B 1 297 ? -4.805 25.484 0.65 1 98 297 GLU B CA 1
ATOM 4918 C C . GLU B 1 297 ? -5.836 25.641 1.766 1 98 297 GLU B C 1
ATOM 4920 O O . GLU B 1 297 ? -6.895 25.016 1.733 1 98 297 GLU B O 1
ATOM 4925 N N . ALA B 1 298 ? -5.555 26.453 2.746 1 97.62 298 ALA B N 1
ATOM 4926 C CA . ALA B 1 298 ? -6.473 26.688 3.855 1 97.62 298 ALA B CA 1
ATOM 4927 C C . ALA B 1 298 ? -7.754 27.359 3.369 1 97.62 298 ALA B C 1
ATOM 4929 O O . ALA B 1 298 ? -8.852 26.984 3.783 1 97.62 298 ALA B O 1
ATOM 4930 N N . VAL B 1 299 ? -7.602 28.328 2.537 1 98.31 299 VAL B N 1
ATOM 4931 C CA . VAL B 1 299 ? -8.758 29.031 1.986 1 98.31 299 VAL B CA 1
ATOM 4932 C C . VAL B 1 299 ? -9.617 28.062 1.18 1 98.31 299 VAL B C 1
ATOM 4934 O O . VAL B 1 299 ? -10.844 28.078 1.276 1 98.31 299 VAL B O 1
ATOM 4937 N N . LEU B 1 300 ? -8.969 27.219 0.424 1 98.5 300 LEU B N 1
ATOM 4938 C CA . LEU B 1 300 ? -9.68 26.219 -0.348 1 98.5 300 LEU B CA 1
ATOM 4939 C C . LEU B 1 300 ? -10.445 25.266 0.571 1 98.5 300 LEU B C 1
ATOM 4941 O O . LEU B 1 300 ? -11.617 24.969 0.328 1 98.5 300 LEU B O 1
ATOM 4945 N N . ALA B 1 301 ? -9.789 24.766 1.552 1 98.69 301 ALA B N 1
ATOM 4946 C CA . ALA B 1 301 ? -10.43 23.844 2.498 1 98.69 301 ALA B CA 1
ATOM 4947 C C . ALA B 1 301 ? -11.641 24.5 3.158 1 98.69 301 ALA B C 1
ATOM 4949 O O . ALA B 1 301 ? -12.695 23.891 3.295 1 98.69 301 ALA B O 1
ATOM 49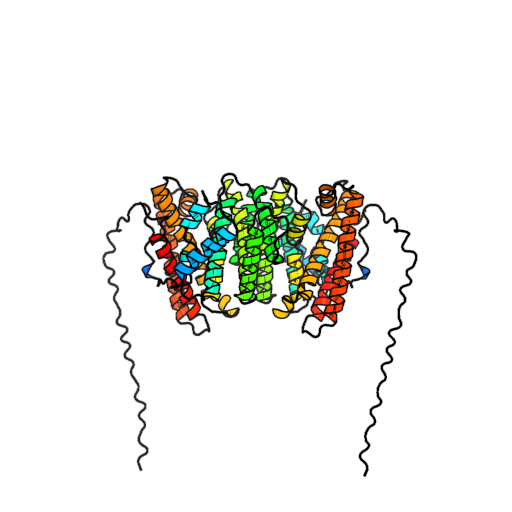50 N N . HIS B 1 302 ? -11.492 25.703 3.545 1 98.62 302 HIS B N 1
ATOM 4951 C CA . HIS B 1 302 ? -12.578 26.453 4.18 1 98.62 302 HIS B CA 1
ATOM 4952 C C . HIS B 1 302 ? -13.781 26.562 3.25 1 98.62 302 HIS B C 1
ATOM 4954 O O . HIS B 1 302 ? -14.922 26.375 3.684 1 98.62 302 HIS B O 1
ATOM 4960 N N . ARG B 1 303 ? -13.516 26.875 2.025 1 98.62 303 ARG B N 1
ATOM 4961 C CA . ARG B 1 303 ? -14.586 26.969 1.035 1 98.62 303 ARG B CA 1
ATOM 4962 C C . ARG B 1 303 ? -15.289 25.625 0.872 1 98.62 303 ARG B C 1
ATOM 4964 O O . ARG B 1 303 ? -16.516 25.562 0.858 1 98.62 303 ARG B O 1
ATOM 4971 N N . LEU B 1 304 ? -14.539 24.562 0.758 1 98.75 304 LEU B N 1
ATOM 4972 C CA . LEU B 1 304 ? -15.102 23.234 0.583 1 98.75 304 LEU B CA 1
ATOM 4973 C C . LEU B 1 304 ? -15.922 22.828 1.804 1 98.75 304 LEU B C 1
ATOM 4975 O O . LEU B 1 304 ? -16.984 22.203 1.669 1 98.75 304 LEU B O 1
ATOM 4979 N N . ILE B 1 305 ? -15.438 23.125 2.949 1 98.69 305 ILE B N 1
ATOM 4980 C CA . ILE B 1 305 ? -16.156 22.828 4.18 1 98.69 305 ILE B CA 1
ATOM 4981 C C . ILE B 1 305 ? -17.516 23.531 4.16 1 98.69 305 ILE B C 1
ATOM 4983 O O . ILE B 1 305 ? -18.547 22.922 4.48 1 98.69 305 ILE B O 1
ATOM 4987 N N . GLY B 1 306 ? -17.547 24.797 3.793 1 98.5 306 GLY B N 1
ATOM 4988 C CA . GLY B 1 306 ? -18.812 25.516 3.672 1 98.5 306 GLY B CA 1
ATOM 4989 C C . GLY B 1 306 ? -19.781 24.859 2.707 1 98.5 306 GLY B C 1
ATOM 4990 O O . GLY B 1 306 ? -20.953 24.656 3.031 1 98.5 306 GLY B O 1
ATOM 4991 N N . GLU B 1 307 ? -19.281 24.453 1.572 1 98.44 307 GLU B N 1
ATOM 4992 C CA . GLU B 1 307 ? -20.094 23.828 0.538 1 98.44 307 GLU B CA 1
ATOM 4993 C C . GLU B 1 307 ? -20.641 22.469 1.002 1 98.44 307 GLU B C 1
ATOM 4995 O O . GLU B 1 307 ? -21.828 22.172 0.827 1 98.44 307 GLU B O 1
ATOM 5000 N N . LEU B 1 308 ? -19.828 21.703 1.588 1 98.56 308 LEU B N 1
ATOM 5001 C CA . LEU B 1 308 ? -20.203 20.344 1.974 1 98.56 308 LEU B CA 1
ATOM 5002 C C . LEU B 1 308 ? -21.078 20.359 3.225 1 98.56 308 LEU B C 1
ATOM 5004 O O . LEU B 1 308 ? -21.875 19.453 3.426 1 98.56 308 LEU B O 1
ATOM 5008 N N . SER B 1 309 ? -20.859 21.359 4.031 1 98.12 309 SER B N 1
ATOM 5009 C CA . SER B 1 309 ? -21.703 21.5 5.219 1 98.12 309 SER B CA 1
ATOM 5010 C C . SER B 1 309 ? -23.156 21.75 4.844 1 98.12 309 SER B C 1
ATOM 5012 O O . SER B 1 309 ? -24.062 21.453 5.625 1 98.12 309 SER B O 1
ATOM 5014 N N . ALA B 1 310 ? -23.438 22.219 3.684 1 97.62 310 ALA B N 1
ATOM 5015 C CA . ALA B 1 310 ? -24.781 22.516 3.203 1 97.62 310 ALA B CA 1
ATOM 5016 C C . ALA B 1 310 ? -25.375 21.328 2.443 1 97.62 310 ALA B C 1
ATOM 5018 O O . ALA B 1 310 ? -26.516 21.375 2.01 1 97.62 310 ALA B O 1
ATOM 5019 N N . SER B 1 311 ? -24.625 20.266 2.303 1 97.62 311 SER B N 1
ATOM 5020 C CA . SER B 1 311 ? -25.062 19.094 1.549 1 97.62 311 SER B CA 1
ATOM 5021 C C . SER B 1 311 ? -26.219 18.391 2.25 1 97.62 311 SER B C 1
ATOM 5023 O O . SER B 1 311 ? -26.266 18.344 3.48 1 97.62 311 SER B O 1
ATOM 5025 N N . ALA B 1 312 ? -27.062 17.797 1.487 1 96.38 312 ALA B N 1
ATOM 5026 C CA . ALA B 1 312 ? -28.156 17.016 2.033 1 96.38 312 ALA B CA 1
ATOM 5027 C C . ALA B 1 312 ? -27.781 15.531 2.137 1 96.38 312 ALA B C 1
ATOM 5029 O O . ALA B 1 312 ? -28.531 14.742 2.719 1 96.38 312 ALA B O 1
ATOM 5030 N N . ARG B 1 313 ? -26.656 15.203 1.679 1 95.5 313 ARG B N 1
ATOM 5031 C CA . ARG B 1 313 ? -26.25 13.797 1.684 1 95.5 313 ARG B CA 1
ATOM 5032 C C . ARG B 1 313 ? -25.828 13.359 3.08 1 95.5 313 ARG B C 1
ATOM 5034 O O . ARG B 1 313 ? -25.062 14.062 3.756 1 95.5 313 ARG B O 1
ATOM 5041 N N . GLU B 1 314 ? -26.297 12.18 3.373 1 96.25 314 GLU B N 1
ATOM 5042 C CA . GLU B 1 314 ? -26.078 11.648 4.715 1 96.25 314 GLU B CA 1
ATOM 5043 C C . GLU B 1 314 ? -24.594 11.555 5.031 1 96.25 314 GLU B C 1
ATOM 5045 O O . GLU B 1 314 ? -23.812 10.992 4.254 1 96.25 314 GLU B O 1
ATOM 5050 N N . GLY B 1 315 ? -24.172 12.195 6.172 1 97.56 315 GLY B N 1
ATOM 5051 C CA . GLY B 1 315 ? -22.812 12.055 6.668 1 97.56 315 GLY B CA 1
ATOM 5052 C C . GLY B 1 315 ? -21.875 13.125 6.156 1 97.56 315 GLY B C 1
ATOM 5053 O O . GLY B 1 315 ? -20.797 13.352 6.727 1 97.56 315 GLY B O 1
ATOM 5054 N N . VAL B 1 316 ? -22.234 13.781 5.082 1 98.25 316 VAL B N 1
ATOM 5055 C CA . VAL B 1 316 ? -21.328 14.711 4.41 1 98.25 316 VAL B CA 1
ATOM 5056 C C . VAL B 1 316 ? -21.125 15.945 5.285 1 98.25 316 VAL B C 1
ATOM 5058 O O . VAL B 1 316 ? -19.984 16.344 5.531 1 98.25 316 VAL B O 1
ATOM 5061 N N . PRO B 1 317 ? -22.188 16.547 5.816 1 98.56 317 PRO B N 1
ATOM 5062 C CA . PRO B 1 317 ? -21.969 17.703 6.688 1 98.56 317 PRO B CA 1
ATOM 5063 C C . PRO B 1 317 ? -21.141 17.359 7.93 1 98.56 317 PRO B C 1
ATOM 5065 O O . PRO B 1 317 ? -20.266 18.125 8.336 1 98.56 317 PRO B O 1
ATOM 5068 N N . GLU B 1 318 ? -21.453 16.234 8.508 1 98.19 318 GLU B N 1
ATOM 5069 C CA . GLU B 1 318 ? -20.719 15.797 9.695 1 98.19 318 GLU B CA 1
ATOM 5070 C C . GLU B 1 318 ? -19.234 15.57 9.375 1 98.19 318 GLU B C 1
ATOM 5072 O O . GLU B 1 318 ? -18.359 15.891 10.18 1 98.19 318 GLU B O 1
ATOM 5077 N N . TYR B 1 319 ? -19 14.992 8.234 1 98.5 319 TYR B N 1
ATOM 5078 C CA . TYR B 1 319 ? -17.625 14.773 7.816 1 98.5 319 TYR B CA 1
ATOM 5079 C C . TYR B 1 319 ? -16.891 16.094 7.633 1 98.5 319 TYR B C 1
ATOM 5081 O O . TYR B 1 319 ? -15.75 16.25 8.086 1 98.5 319 TYR B O 1
ATOM 5089 N N . ALA B 1 320 ? -17.547 17 6.953 1 98.75 320 ALA B N 1
ATOM 5090 C CA . ALA B 1 320 ? -16.953 18.328 6.754 1 98.75 320 ALA B CA 1
ATOM 5091 C C . ALA B 1 320 ? -16.609 18.984 8.086 1 98.75 320 ALA B C 1
ATOM 5093 O O . ALA B 1 320 ? -15.531 19.562 8.234 1 98.75 320 ALA B O 1
ATOM 5094 N N . GLY B 1 321 ? -17.484 18.859 8.992 1 98.19 321 GLY B N 1
ATOM 5095 C CA . GLY B 1 321 ? -17.219 19.391 10.328 1 98.19 321 GLY B CA 1
ATOM 5096 C C . GLY B 1 321 ? -16.031 18.734 11.008 1 98.19 321 GLY B C 1
ATOM 5097 O O . GLY B 1 321 ? -15.227 19.406 11.648 1 98.19 321 GLY B O 1
ATOM 5098 N N . ALA B 1 322 ? -15.961 17.469 10.898 1 98.19 322 ALA B N 1
ATOM 5099 C CA . ALA B 1 322 ? -14.852 16.719 11.5 1 98.19 322 ALA B CA 1
ATOM 5100 C C . ALA B 1 322 ? -13.523 17.156 10.891 1 98.19 322 ALA B C 1
ATOM 5102 O O . ALA B 1 322 ? -12.523 17.297 11.609 1 98.19 322 ALA B O 1
ATOM 5103 N N . VAL B 1 323 ? -13.516 17.328 9.586 1 98.38 323 VAL B N 1
ATOM 5104 C CA . VAL B 1 323 ? -12.297 17.781 8.914 1 98.38 323 VAL B CA 1
ATOM 5105 C C . VAL B 1 323 ? -11.914 19.172 9.391 1 98.38 323 VAL B C 1
ATOM 5107 O O . VAL B 1 323 ? -10.742 19.453 9.617 1 98.38 323 VAL B O 1
ATOM 5110 N N . ALA B 1 324 ? -12.898 20.062 9.578 1 98.06 324 ALA B N 1
ATOM 5111 C CA . ALA B 1 324 ? -12.648 21.406 10.062 1 98.06 324 ALA B CA 1
ATOM 5112 C C . ALA B 1 324 ? -11.945 21.375 11.422 1 98.06 324 ALA B C 1
ATOM 5114 O O . ALA B 1 324 ? -10.953 22.078 11.625 1 98.06 324 ALA B O 1
ATOM 5115 N N . HIS B 1 325 ? -12.414 20.578 12.234 1 96.62 325 HIS B N 1
ATOM 5116 C CA . HIS B 1 325 ? -11.812 20.453 13.562 1 96.62 325 HIS B CA 1
ATOM 5117 C C . HIS B 1 325 ? -10.422 19.828 13.477 1 96.62 325 HIS B C 1
ATOM 5119 O O . HIS B 1 325 ? -9.523 20.203 14.242 1 96.62 325 HIS B O 1
ATOM 5125 N N . ALA B 1 326 ? -10.273 18.844 12.633 1 97.12 326 ALA B N 1
ATOM 5126 C CA . ALA B 1 326 ? -8.969 18.219 12.469 1 97.12 326 ALA B CA 1
ATOM 5127 C C . ALA B 1 326 ? -7.922 19.219 12.008 1 97.12 326 ALA B C 1
ATOM 5129 O O . ALA B 1 326 ? -6.773 19.188 12.453 1 97.12 326 ALA B O 1
ATOM 5130 N N . ILE B 1 327 ? -8.32 20.109 11.102 1 96.38 327 ILE B N 1
ATOM 5131 C CA . ILE B 1 327 ? -7.41 21.156 10.625 1 96.38 327 ILE B CA 1
ATOM 5132 C C . ILE B 1 327 ? -7.113 22.141 11.758 1 96.38 327 ILE B C 1
ATOM 5134 O O . ILE B 1 327 ? -5.949 22.422 12.055 1 96.38 327 ILE B O 1
ATOM 5138 N N . GLY B 1 328 ? -8.109 22.578 12.438 1 93.88 328 GLY B N 1
ATOM 5139 C CA . GLY B 1 328 ? -7.965 23.578 13.477 1 93.88 328 GLY B CA 1
ATOM 5140 C C . GLY B 1 328 ? -7.203 23.078 14.688 1 93.88 328 GLY B C 1
ATOM 5141 O O . GLY B 1 328 ? -6.512 23.844 15.359 1 93.88 328 GLY B O 1
ATOM 5142 N N . GLY B 1 329 ? -7.348 21.828 14.953 1 89.94 329 GLY B N 1
ATOM 5143 C CA . GLY B 1 329 ? -6.672 21.234 16.094 1 89.94 329 GLY B CA 1
ATOM 5144 C C . GLY B 1 329 ? -5.16 21.266 15.984 1 89.94 329 GLY B C 1
ATOM 5145 O O . GLY B 1 329 ? -4.453 21.25 16.984 1 89.94 329 GLY B O 1
ATOM 5146 N N . THR B 1 330 ? -4.637 21.281 14.852 1 79.31 330 THR B N 1
ATOM 5147 C CA . THR B 1 330 ? -3.197 21.25 14.625 1 79.31 330 THR B CA 1
ATOM 5148 C C . THR B 1 330 ? -2.559 22.562 15.07 1 79.31 330 THR B C 1
ATOM 5150 O O . THR B 1 330 ? -1.375 22.609 15.422 1 79.31 330 THR B O 1
ATOM 5153 N N . ARG B 1 331 ? -3.264 23.609 15.109 1 76.75 331 ARG B N 1
ATOM 5154 C CA . ARG B 1 331 ? -2.742 24.906 15.531 1 76.75 331 ARG B CA 1
ATOM 5155 C C . ARG B 1 331 ? -2.127 24.812 16.922 1 76.75 331 ARG B C 1
ATOM 5157 O O . ARG B 1 331 ? -1.028 25.312 17.156 1 76.75 331 ARG B O 1
ATOM 5164 N N . ARG B 1 332 ? -2.826 24.25 17.734 1 69.31 332 ARG B N 1
ATOM 5165 C CA . ARG B 1 332 ? -2.467 24.188 19.141 1 69.31 332 ARG B CA 1
ATOM 5166 C C . ARG B 1 332 ? -1.236 23.312 19.359 1 69.31 332 ARG B C 1
ATOM 5168 O O . ARG B 1 332 ? -0.503 23.5 20.344 1 69.31 332 ARG B O 1
ATOM 5175 N N . LEU B 1 333 ? -1.103 22.406 18.422 1 66.25 333 LEU B N 1
ATOM 5176 C CA . LEU B 1 333 ? 0.083 21.562 18.5 1 66.25 333 LEU B CA 1
ATOM 5177 C C . LEU B 1 333 ? 1.354 22.406 18.5 1 66.25 333 LEU B C 1
ATOM 5179 O O . LEU B 1 333 ? 2.291 22.125 19.266 1 66.25 333 LEU B O 1
ATOM 5183 N N . TYR B 1 334 ? 1.323 23.406 17.875 1 65.25 334 TYR B N 1
ATOM 5184 C CA . TYR B 1 334 ? 2.533 24.203 17.688 1 65.25 334 TYR B CA 1
ATOM 5185 C C . TYR B 1 334 ? 2.615 25.312 18.734 1 65.25 334 TYR B C 1
ATOM 5187 O O . TYR B 1 334 ? 3.699 25.828 19 1 65.25 334 TYR B O 1
ATOM 5195 N N . GLU B 1 335 ? 1.403 25.547 19.25 1 60.47 335 GLU B N 1
ATOM 5196 C CA . GLU B 1 335 ? 1.391 26.516 20.328 1 60.47 335 GLU B CA 1
ATOM 5197 C C . GLU B 1 335 ? 1.846 25.906 21.656 1 60.47 335 GLU B C 1
ATOM 5199 O O . GLU B 1 335 ? 2.439 26.578 22.484 1 60.47 335 GLU B O 1
ATOM 5204 N N . VAL B 1 336 ? 1.48 24.641 21.844 1 50.34 336 VAL B N 1
ATOM 5205 C CA . VAL B 1 336 ? 1.652 24.016 23.141 1 50.34 336 VAL B CA 1
ATOM 5206 C C . VAL B 1 336 ? 2.906 23.141 23.141 1 50.34 336 VAL B C 1
ATOM 5208 O O . VAL B 1 336 ? 3.396 22.734 24.203 1 50.34 336 VAL B O 1
ATOM 5211 N N . SER B 1 337 ? 3.303 22.641 22.062 1 52.56 337 SER B N 1
ATOM 5212 C CA . SER B 1 337 ? 4.41 21.688 22.078 1 52.56 337 SER B CA 1
ATOM 5213 C C . SER B 1 337 ? 5.68 22.328 22.625 1 52.56 337 SER B C 1
ATOM 5215 O O . SER B 1 337 ? 6.027 23.453 22.25 1 52.56 337 SER B O 1
ATOM 5217 N N . ASP B 1 338 ? 6.105 21.781 23.766 1 48.72 338 ASP B N 1
ATOM 5218 C CA . ASP B 1 338 ? 7.391 22.172 24.344 1 48.72 338 ASP B CA 1
ATOM 5219 C C . ASP B 1 338 ? 8.508 22.062 23.312 1 48.72 338 ASP B C 1
ATOM 5221 O O . ASP B 1 338 ? 9.586 22.625 23.5 1 48.72 338 ASP B O 1
ATOM 5225 N N . ARG B 1 339 ? 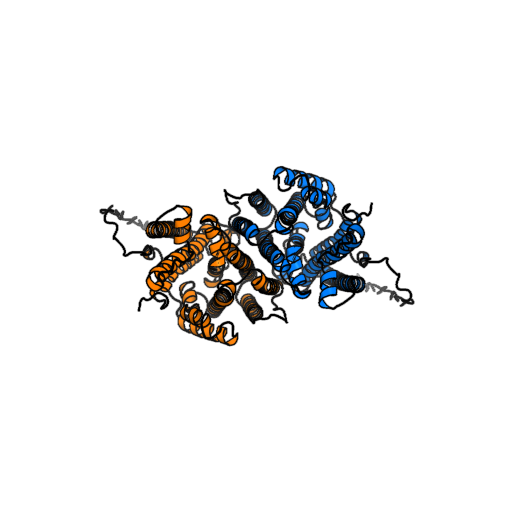8.242 21.25 22.359 1 45.91 339 ARG B N 1
ATOM 5226 C CA . ARG B 1 339 ? 9.281 21.109 21.328 1 45.91 339 ARG B CA 1
ATOM 5227 C C . ARG B 1 339 ? 9.57 22.453 20.656 1 45.91 339 ARG B C 1
ATOM 5229 O O . ARG B 1 339 ? 10.688 22.688 20.203 1 45.91 339 ARG B O 1
ATOM 5236 N N . TRP B 1 340 ? 8.539 23.266 20.625 1 47.38 340 TRP B N 1
ATOM 5237 C CA . TRP B 1 340 ? 8.633 24.484 19.812 1 47.38 340 TRP B CA 1
ATOM 5238 C C . TRP B 1 340 ? 8.664 25.734 20.703 1 47.38 340 TRP B C 1
ATOM 5240 O O . TRP B 1 340 ? 8.672 26.859 20.203 1 47.38 340 TRP B O 1
ATOM 5250 N N . ARG B 1 341 ? 8.445 25.609 22.016 1 42.91 341 ARG B N 1
ATOM 5251 C CA . ARG B 1 341 ? 8.5 26.766 22.906 1 42.91 341 ARG B CA 1
ATOM 5252 C C . ARG B 1 341 ? 9.945 27.172 23.203 1 42.91 341 ARG B C 1
ATOM 5254 O O . ARG B 1 341 ? 10.797 26.312 23.438 1 42.91 341 ARG B O 1
ATOM 5261 N N . GLU B 1 342 ? 10.328 28.219 22.531 1 38.91 342 GLU B N 1
ATOM 5262 C CA . GLU B 1 342 ? 11.578 28.859 22.953 1 38.91 342 GLU B CA 1
ATOM 5263 C C . GLU B 1 342 ? 11.656 28.984 24.469 1 38.91 342 GLU B C 1
ATOM 5265 O O . GLU B 1 342 ? 10.664 29.328 25.125 1 38.91 342 GLU B O 1
ATOM 5270 N N . GLU B 1 343 ? 12.562 28.109 25.141 1 33.31 343 GLU B N 1
ATOM 5271 C CA . GLU B 1 343 ? 12.867 28.594 26.469 1 33.31 343 GLU B CA 1
ATOM 5272 C C . GLU B 1 343 ? 13.086 30.109 26.484 1 33.31 343 GLU B C 1
ATOM 5274 O O . GLU B 1 343 ? 13.711 30.656 25.562 1 33.31 343 GLU B O 1
#

Nearest PDB structures (foldseek):
  6oh6-assembly1_A  TM=9.089E-01  e=6.296E-15  Streptomyces sp.
  6thu-assembly1_A  TM=8.749E-01  e=6.287E-10  Streptomyces sp. CWA1
  5dz2-assembly2_B  TM=8.614E-01  e=1.422E-09  Streptomyces coelicolor A3(2)
  5nx7-assembly1_A  TM=8.294E-01  e=7.465E-10  Streptomyces clavuligerus
  1hm4-assembly2_B  TM=8.540E-01  e=1.118E-08  Streptomyces exfoliatus

Organism: Streptomyces clavuligerus (NCBI:txid1901)

Solvent-accessible surface area (backbone atoms only — not comparable to full-atom values): 37494 Å² total; per-residue (Å²): 135,81,82,75,76,81,72,80,77,76,81,74,78,75,79,72,78,70,77,79,72,75,72,80,63,85,77,64,82,72,75,77,63,64,94,70,62,75,69,87,62,58,88,76,32,55,65,50,63,22,92,53,22,66,60,32,30,54,50,37,52,52,51,42,58,72,56,58,71,54,51,76,65,67,53,27,45,52,52,62,48,61,38,48,20,41,50,42,18,14,38,39,40,74,27,54,69,71,56,46,41,48,52,22,39,50,51,43,52,55,50,42,47,38,49,61,51,68,64,30,85,85,56,48,56,55,68,45,30,63,54,50,43,39,45,52,33,16,71,74,68,53,43,41,64,89,82,57,93,55,55,64,38,50,54,48,17,53,51,51,54,51,36,62,74,73,37,55,74,67,56,41,50,50,50,51,39,40,49,35,42,27,51,32,28,56,52,38,55,52,25,47,76,78,47,90,68,52,59,68,57,46,60,55,39,39,34,35,66,70,40,28,49,50,52,48,64,44,48,46,58,32,66,74,47,82,74,51,68,70,57,60,62,30,66,68,55,42,50,41,49,50,38,47,22,49,46,56,50,50,51,47,34,49,54,52,39,36,43,32,42,72,72,63,72,43,83,58,91,33,62,30,48,35,43,11,67,76,68,70,41,57,62,68,58,17,40,51,49,48,34,48,55,45,48,52,46,51,55,50,36,46,52,46,33,56,57,34,48,69,44,84,53,85,61,42,26,60,47,30,50,46,51,36,26,29,56,21,17,52,57,50,47,62,71,64,30,67,79,60,51,79,128,136,80,78,76,77,78,70,80,80,79,81,74,76,73,78,72,78,68,77,77,74,77,72,80,62,87,75,67,80,66,74,79,63,65,95,69,61,74,68,87,61,56,88,75,33,56,63,51,62,21,93,53,20,65,59,32,30,54,50,36,51,51,51,43,58,73,56,56,72,53,51,77,64,68,52,26,45,52,52,62,52,62,39,48,20,42,49,42,16,15,38,41,41,75,27,52,69,69,55,44,39,48,52,19,39,51,53,44,52,54,51,43,48,39,50,62,50,66,64,30,86,84,57,48,54,56,70,46,29,64,55,51,43,39,45,52,33,17,72,74,68,53,42,41,64,90,82,56,93,56,55,62,38,49,53,49,17,53,51,52,56,51,38,64,74,72,38,57,73,67,56,40,50,49,52,51,39,40,49,34,41,26,52,31,28,55,52,38,53,53,26,48,77,78,47,90,70,52,59,67,57,47,60,55,40,38,34,35,67,69,42,28,51,50,53,50,64,43,48,46,58,33,66,73,47,81,73,51,69,70,56,60,63,30,66,67,52,41,52,39,48,49,36,47,22,49,47,55,50,49,50,48,33,47,51,52,38,35,43,32,42,72,74,65,70,42,83,58,91,33,61,29,47,35,44,11,67,75,69,70,42,57,62,68,60,16,40,51,49,48,34,50,54,44,48,53,45,50,54,49,38,48,51,48,32,56,58,34,47,68,45,85,53,86,61,42,27,61,48,31,50,46,50,36,26,30,56,22,16,52,56,51,48,62,70,64,30,66,80,60,51,76,128

pLDDT: mean 85.18, std 22.13, range [17.41, 98.75]

Sequence (686 aa):
MGRRARSARSFGVSPLWGGVSVRSGDRGEAAVGGLWEVPDFWGLFPSRISPLAGEVESGTRVWLDGWRLVEEAGPGERLKASKVGRLVALAYPDAPADLLRWAADLFAWLTAFDDVHVEAPGVTTAELGPHMASFVGVLETGTAPGAAPTPFPAALAELLDRARELLTPLQEERVRARLGKVFVAMLWEITTRERTVSTAEYETMRPHTFFSAVGAALVEPCAGLDLSHGVRADPGVRRLTQALATLWERTNDLYSFAYEQRALGSVPRTLPWLIAQERGLPLDAAFAEAGRWCEEEAVLAHRLIGELSASAREGVPEYAGAVAHAIGGTRRLYEVSDRWREEMGRRARSARSFGVSPLWGGVSVRSGDRGEAAVGGLWEVPDFWGLFPSRISPLAGEVESGTRVWLDGWRLVEEAGPGERLKASKVGRLVALAYPDAPADLLRWAADLFAWLTAFDDVHVEAPGVTTAELGPHMASFVGVLETGTAPGAAPTPFPAALAELLDRARELLTPLQEERVRARLGKVFVAMLWEITTRERTVSTAEYETMRPHTFFSAVGAALVEPCAGLDLSHGVRADPGVRRLTQALATLWERTNDLYSFAYEQRALGSVPRTLPWLIAQERGLPLDAAFAEAGRWCEEEAVLAHRLIGELSASAREGVPEYAGAVAHAIGGTRRLYEVSDRWREE

Secondary structure (DSSP, 8-state):
----------------------------------TTPPP--GGGS-----TTHHHHHHHHHHHHHHHT-S-SSTHHHHHHHHTHHHHHHHH-TT--HHHHHHHHHHHHHHHHHIIIIISSTT--HHHHHHHHHHHHHHHHHS---TT-SSSHHHHHHHHHHHHHHHS-HHHHHHHHHHHHHHHHHHHHHHHGGGS---HHHHHHHHHHHS-HHHHHHHHHHHTT----HHHHT-HHHHHHHHHHHHHHHHHHHHHHHHHHHHHT----SSHHHHHHHHHT--HHHHHHHHHHHHHHHHHHHHHHHHHHHT--STTHHHHHHHHHHHHHHHHHHHHH-TTS---/----------------------------------TTPPP--GGGS-----TTHHHHHHHHHHHHHHHT-S-TTTHHHHHHHHTHHHHHHHH-TT--HHHHHHHHHHHHHHHHHIIIIISSTT--HHHHHHHHHHHHHHHHHS---TT-SSSHHHHHHHHHHHHHHHS-HHHHHHHHHHHHHHHHHHHHHHHGGGS---HHHHHHHHHHHS-HHHHHHHHHHHTT----HHHHT-HHHHHHHHHHHHHHHHHHHHHHHHHHHHHT----SSHHHHHHHHHT--HHHHHHHHHHHHHHHHHHHHHHHHHHHT--STTHHHHHHHHHHHHHHHHHHHHH-TTS---

Radius of gyration: 29.42 Å; Cα contacts (8 Å, |Δi|>4): 887; chains: 2; bounding box: 95×101×59 Å

Foldseek 3Di:
DDPDDPPPPPPPPPPPPPDPPPPPPDPPDPPCPPQLDFDDPLVLFDWDFAPCLVVLLVLLLVVCVVQVLDDCPFLVVVLNLLSLSRLLRGLQRQFDPLLSSLVSNVVSLLSSCCRPALPDPPHALVNCVVVLVQCVVCLVPLDGDPPDPGSSSVSVSVSLVSCPVQDDPVLSVQLSVLVNLLSVLSSVSNVCVVHADALVRCLVSQLSVVVLLSVLSCLQVRLVHDDDPVLCPDPLNVLLSSLLSSLLRLVCLSLVQVQCCVPVVDGDPGNLVNQCVVVVDDSSVSSVVSSVVNSVSSVVSSVSLVVQLPDPDPPRVSSSNSSSSSSSSVVVSCVPRPSRDDD/DDPPPPPPDPPPPPPPPPDPPPPPPDPPDPPCPPQLDFDDPLVLFDWDFAPCLVVLLVLLLVVCVVQVLDDCPFLVVVLNLLSLSRLLRGLQRQFDPLLSSLVSNVVSLLSSCCRPALPDPPHALVNCVVVLVQCVVCLVPLDGDPPDPGSSSVSVSVSLVSCPVQDDPVLSVQLSVLVNLLSVLSSVSNVCVVHADALVRCLVSQLSVVVLLSVLSCLQVRLVHDDDPVLCPDPLNVLLSSLLSSLLRLVCLSLVQVQCCVPVVDGDPGNLVNQCVVVVDDSSVSSVVSSVVNSVSSVVSSVSLVVQLPDPDPPRVSSSNSSSSSSSSVVVSCVPRPSRDDD

InterPro domains:
  IPR008949 Isoprenoid synthase domain superfamily [G3DSA:1.10.600.10] (36-343)
  IPR008949 Isoprenoid synthase domain superfamily [SSF48576] (45-311)